Protein 8QAM (pdb70)

InterPro domains:
  IPR018085 Uracil-DNA glycosylase, active site [PS00130] (61-70)
  IPR036895 Uracil-DNA glycosylase-like domain superfamily [G3DSA:3.40.470.10] (1-218)
  IPR036895 Uracil-DNA glycosylase-like domain superfamily [SSF52141] (6-213)

Nearest PDB structures (foldseek):
  4od8-assembly1_B  TM=1.001E+00  e=7.199E-45  Vaccinia virus Copenhagen
  5jx0-assembly1_A  TM=9.952E-01  e=2.144E-44  Vaccinia virus WR
  8qam-assembly2_C  TM=9.910E-01  e=1.556E-44  Vaccinia virus Copenhagen
  4qca-assembly2_D  TM=9.948E-01  e=4.941E-44  Vaccinia virus Ankara
  5jkt-assembly2_A  TM=9.995E-01  e=1.306E-42  Vaccinia virus Copenhagen

B-factor: mean 25.32, std 14.69, range [9.99, 143.97]

Solvent-accessible surface area: 20608 Å² total; per-residue (Å²): 131,46,69,41,106,4,69,15,8,17,114,73,2,42,10,40,92,18,0,93,90,8,4,95,77,0,29,109,34,0,49,91,24,0,6,57,1,3,36,28,56,8,3,4,100,25,105,87,7,12,38,14,1,99,53,36,0,194,74,9,48,0,0,0,0,8,18,16,6,31,54,117,102,16,34,10,20,4,19,38,12,109,112,41,84,45,118,16,0,96,47,0,0,39,13,0,12,132,68,52,51,39,132,122,59,153,5,4,17,1,41,88,6,88,0,3,0,0,4,16,4,22,12,0,0,76,60,42,79,67,87,37,1,19,130,34,0,39,106,3,0,77,20,0,0,43,6,0,10,161,57,8,23,2,0,1,0,3,7,92,127,52,2,85,107,8,134,72,64,14,146,51,138,19,59,16,22,29,1,69,76,7,56,11,173,120,164,56,4,67,179,35,117,9,9,74,86,0,33,75,44,0,107,192,76,144,81,104,52,5,84,6,21,75,0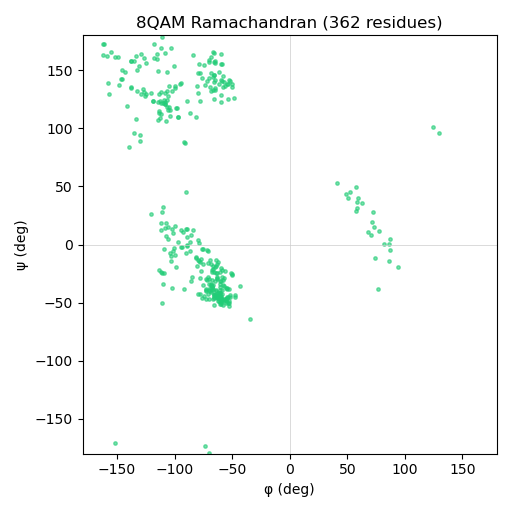,7,79,161,132,87,59,35,102,5,82,56,26,20,135,72,3,44,5,40,85,8,0,88,96,12,2,93,81,0,30,108,28,0,48,95,29,0,58,127,0,52,163,28,143,11,0,2,105,32,106,83,7,13,42,10,0,99,43,23,0,120,13,8,9,0,0,0,0,7,30,19,10,122,33,119,114,20,45,12,25,5,31,46,9,94,129,28,101,52,140,31,6,82,38,1,0,36,17,0,12,146,67,52,62,32,139,117,57,151,5,4,21,3,33,88,5,51,1,2,0,0,4,18,10,27,12,0,0,74,59,57,80,78,88,37,1,26,147,56,0,47,104,1,0,70,14,0,0,68,12,0,8,158,21,6,18,4,0,0,0,3,10,80,125,58,3,80,117,11,127,69,71,12,143,33,138,20,61,24,28,19,2,74,60,25,90,36,218,100,162,55,10,50,123,50,140,5,3,51,96,0,22,98,43,1,99,183,70,99,35,25,42,6,73,4,24,49,0,8,74,154

Foldseek 3Di:
DDWDAAPDPVGIADADPLCVVCVVVVRVLCNVQVVVVVVACKVVHRVLLRVLRHDDQQFAAEEEEEAEADLPDHRSQHPDDPQQDDLQQVLVVVLVCVVPVPPDFRGFGQVQWGRYGYYHLASIARRPDPCNCVVSCVVVSLSVVQSNLVRYQEYEYEDCVSCVPVVVSYDDPRHYHYAHGCPDPPRRSSVICRLVVQQVSCVVVVHHGIPRCSGTHD/DDWDAAPDPVGIADADPLCVVLVVVVRVLCNVQVVVVVVFCKVVHRNLLRVLRNDDQQFAAEEEEEAEADQPHHRNAPLDDPQAPDPLQVVVVVLLCVVPVDDDFRGFGQCQWGRYGYYHLASMAHRPDPPNCCVSCVVVSLSVVLSSQVRYQEYEYEDCVSCVPVCVSNVHPRHYHYFHGPVDPPCRRSVPSVLVVSQVVQVVVVHHRIPRVSGTHD

Radius of gyration: 26.71 Å; Cα contacts (8 Å, |Δi|>4): 889; chains: 2; bounding box: 68×67×38 Å

Organism: Vaccinia virus (strain Copenhagen) (NCBI:txid10249)

Structure (mmCIF, N/CA/C/O backbone):
data_8QAM
#
_entry.id   8QAM
#
_cell.length_a   161.668
_cell.length_b   161.668
_cell.length_c   39.281
_cell.angle_alpha   90.00
_cell.angle_beta   90.00
_cell.angle_gamma   90.00
#
_symmetry.space_group_name_H-M   'I 4'
#
loop_
_entity.id
_entity.type
_entity.pdbx_description
1 polymer 'Uracil-DNA glycosylase'
2 non-polymer GLYCEROL
3 non-polymer 'SULFATE ION'
4 water water
#
loop_
_atom_site.group_PDB
_atom_site.id
_atom_site.type_symbol
_atom_site.label_atom_id
_atom_site.label_alt_id
_atom_site.label_comp_id
_atom_site.label_asym_id
_atom_site.label_entity_id
_atom_site.label_seq_id
_atom_site.pdbx_PDB_ins_code
_atom_site.Cartn_x
_atom_site.Cartn_y
_atom_site.Cartn_z
_atom_site.occupancy
_atom_site.B_iso_or_equiv
_atom_site.auth_seq_id
_atom_site.auth_comp_id
_atom_site.auth_asym_id
_atom_site.auth_atom_id
_atom_site.pdbx_PDB_model_num
ATOM 1 N N . MET A 1 6 ? -40.629 33.178 -1.193 1.00 73.82 1 MET B N 1
ATOM 2 C CA . MET A 1 6 ? -40.372 31.701 -1.227 1.00 49.09 1 MET B CA 1
ATOM 3 C C . MET A 1 6 ? -39.007 31.394 -0.638 1.00 54.35 1 MET B C 1
ATOM 4 O O . MET A 1 6 ? -38.190 32.229 -0.463 1.00 56.66 1 MET B O 1
ATOM 9 N N . ASN A 1 7 ? -38.782 30.142 -0.399 1.00 32.80 2 ASN B N 1
ATOM 10 C CA . ASN A 1 7 ? -37.590 29.618 0.292 1.00 29.70 2 ASN B CA 1
ATOM 11 C C . ASN A 1 7 ? -37.394 28.225 -0.264 1.00 24.18 2 ASN B C 1
ATOM 12 O O . ASN A 1 7 ? -38.340 27.658 -0.710 1.00 24.40 2 ASN B O 1
ATOM 17 N N . SER A 1 8 ? -36.216 27.663 -0.114 1.00 20.40 3 SER B N 1
ATOM 18 C CA A SER A 1 8 ? -35.983 26.260 -0.507 0.50 20.92 3 SER B CA 1
ATOM 19 C CA B SER A 1 8 ? -36.078 26.229 -0.435 0.50 18.92 3 SER B CA 1
ATOM 20 C C . SER A 1 8 ? -35.157 25.528 0.553 1.00 20.73 3 SER B C 1
ATOM 21 O O . SER A 1 8 ? -34.279 26.144 1.168 1.00 21.93 3 SER B O 1
ATOM 26 N N . VAL A 1 9 ? -35.394 24.209 0.678 1.00 19.83 4 VAL B N 1
ATOM 27 C CA . VAL A 1 9 ? -34.543 23.347 1.525 1.00 18.88 4 VAL B CA 1
ATOM 28 C C . VAL A 1 9 ? -34.262 22.028 0.806 1.00 17.76 4 VAL B C 1
ATOM 29 O O . VAL A 1 9 ? -34.934 21.676 -0.158 1.00 18.39 4 VAL B O 1
ATOM 33 N N . THR A 1 10 ? -33.174 21.402 1.246 1.00 18.86 5 THR B N 1
ATOM 34 C CA . THR A 1 10 ? -32.650 20.184 0.610 1.00 18.85 5 THR B CA 1
ATOM 35 C C . THR A 1 10 ? -33.078 18.953 1.404 1.00 18.37 5 THR B C 1
ATOM 36 O O . THR A 1 10 ? -32.996 18.939 2.604 1.00 19.43 5 THR B O 1
ATOM 40 N N . VAL A 1 11 ? -33.505 17.929 0.689 1.00 17.45 6 VAL B N 1
ATOM 41 C CA . VAL A 1 11 ? -33.793 16.590 1.236 1.00 16.99 6 VAL B CA 1
ATOM 42 C C . VAL A 1 11 ? -32.789 15.630 0.605 1.00 17.15 6 VAL B C 1
ATOM 43 O O . VAL A 1 11 ? -32.311 15.900 -0.504 1.00 18.63 6 VAL B O 1
ATOM 47 N N . SER A 1 12 ? -32.670 14.434 1.218 1.00 17.35 7 SER B N 1
ATOM 48 C CA . SER A 1 12 ? -31.639 13.465 0.810 1.00 19.98 7 SER B CA 1
ATOM 49 C C . SER A 1 12 ? -32.139 12.542 -0.294 1.00 23.20 7 SER B C 1
ATOM 50 O O . SER A 1 12 ? -31.419 11.669 -0.696 1.00 35.13 7 SER B O 1
ATOM 53 N N . HIS A 1 13 ? -33.360 12.705 -0.715 1.00 18.38 8 HIS B N 1
ATOM 54 C CA . HIS A 1 13 ? -34.037 11.851 -1.713 1.00 18.01 8 HIS B CA 1
ATOM 55 C C . HIS A 1 13 ? -34.734 12.719 -2.745 1.00 18.27 8 HIS B C 1
ATOM 56 O O . HIS A 1 13 ? -35.029 13.869 -2.426 1.00 18.20 8 HIS B O 1
ATOM 63 N N . ALA A 1 14 ? -35.061 12.152 -3.874 1.00 18.57 9 ALA B N 1
ATOM 64 C CA . ALA A 1 14 ? -35.938 12.842 -4.836 1.00 17.55 9 ALA B CA 1
ATOM 65 C C . ALA A 1 14 ? -37.175 13.350 -4.109 1.00 17.11 9 ALA B C 1
ATOM 66 O O . ALA A 1 14 ? -37.730 12.578 -3.342 1.00 18.24 9 ALA B O 1
ATOM 68 N N . PRO A 1 15 ? -37.647 14.592 -4.334 1.00 16.65 10 PRO B N 1
ATOM 69 C CA . PRO A 1 15 ? -37.223 15.512 -5.393 1.00 17.34 10 PRO B CA 1
ATOM 70 C C . PRO A 1 15 ? -36.059 16.456 -5.083 1.00 18.10 10 PRO B C 1
ATOM 71 O O . PRO A 1 15 ? -35.841 17.429 -5.794 1.00 19.96 10 PRO B O 1
ATOM 75 N N . TYR A 1 16 ? -35.353 16.193 -3.991 1.00 17.08 11 TYR B N 1
ATOM 76 C CA . TYR A 1 16 ? -34.055 16.832 -3.601 1.00 18.87 11 TYR B CA 1
ATOM 77 C C . TYR A 1 16 ? -34.179 18.247 -3.026 1.00 18.53 11 TYR B C 1
ATOM 78 O O . TYR A 1 16 ? -33.473 18.578 -2.098 1.00 19.20 11 TYR B O 1
ATOM 87 N N . THR A 1 17 ? -35.087 19.001 -3.594 1.00 19.18 12 THR B N 1
ATOM 88 C CA . THR A 1 17 ? -35.330 20.390 -3.232 1.00 19.92 12 THR B CA 1
ATOM 89 C C . THR A 1 17 ? -36.836 20.533 -2.937 1.00 22.13 12 THR B C 1
ATOM 90 O O . THR A 1 17 ? -37.615 20.130 -3.795 1.00 24.41 12 THR B O 1
ATOM 94 N N . ILE A 1 18 ? -37.190 21.195 -1.832 1.00 18.97 13 ILE B N 1
ATOM 95 C CA . ILE A 1 18 ? -38.599 21.584 -1.548 1.00 17.30 13 ILE B CA 1
ATOM 96 C C . ILE A 1 18 ? -38.628 23.114 -1.455 1.00 19.50 13 ILE B C 1
ATOM 97 O O . ILE A 1 18 ? -37.987 23.680 -0.557 1.00 18.76 13 ILE B O 1
ATOM 102 N N . THR A 1 19 ? -39.447 23.721 -2.267 1.00 20.06 14 THR B N 1
ATOM 103 C CA . THR A 1 19 ? -39.661 25.188 -2.283 1.00 20.21 14 THR B CA 1
ATOM 104 C C . THR A 1 19 ? -40.985 25.484 -1.564 1.00 20.24 14 THR B C 1
ATOM 105 O O . THR A 1 19 ? -41.967 24.762 -1.747 1.00 21.58 14 THR B O 1
ATOM 109 N N . TYR A 1 20 ? -40.987 26.434 -0.654 1.00 19.19 15 TYR B N 1
ATOM 110 C CA . TYR A 1 20 ? -42.162 26.685 0.186 1.00 18.44 15 TYR B CA 1
ATOM 111 C C . TYR A 1 20 ? -42.337 28.158 0.434 1.00 19.06 15 TYR B C 1
ATOM 112 O O . TYR A 1 20 ? -41.412 28.942 0.557 1.00 20.47 15 TYR B O 1
ATOM 121 N N . HIS A 1 21 ? -43.599 28.530 0.579 1.00 18.26 16 HIS B N 1
ATOM 122 C CA . HIS A 1 21 ? -44.016 29.885 1.028 1.00 18.12 16 HIS B CA 1
ATOM 123 C C . HIS A 1 21 ? -43.652 30.060 2.519 1.00 17.99 16 HIS B C 1
ATOM 124 O O . HIS A 1 21 ? -43.769 29.088 3.307 1.00 20.15 16 HIS B O 1
ATOM 131 N N . ASP A 1 22 ? -43.237 31.266 2.873 1.00 21.39 17 ASP B N 1
ATOM 132 C CA . ASP A 1 22 ? -42.897 31.592 4.284 1.00 22.72 17 ASP B CA 1
ATOM 133 C C . ASP A 1 22 ? -43.898 31.044 5.299 1.00 19.95 17 ASP B C 1
ATOM 134 O O . ASP A 1 22 ? -43.510 30.715 6.421 1.00 20.43 17 ASP B O 1
ATOM 139 N N . ASP A 1 23 ? -45.200 31.013 4.979 1.00 19.74 18 ASP B N 1
ATOM 140 C CA . ASP A 1 23 ? -46.204 30.583 5.970 1.00 18.88 18 ASP B CA 1
ATOM 141 C C . ASP A 1 23 ? -46.028 29.119 6.405 1.00 21.46 18 ASP B C 1
ATOM 142 O O . ASP A 1 23 ? -46.572 28.766 7.462 1.00 20.88 18 ASP B O 1
ATOM 147 N N . TRP A 1 24 ? -45.270 28.352 5.620 1.00 18.86 19 TRP B N 1
ATOM 148 C CA . TRP A 1 24 ? -45.009 26.952 5.997 1.00 18.28 19 TRP B CA 1
ATOM 149 C C . TRP A 1 24 ? -43.706 26.799 6.797 1.00 19.39 19 TRP B C 1
ATOM 150 O O . TRP A 1 24 ? -43.444 25.677 7.259 1.00 20.02 19 TRP B O 1
ATOM 161 N N . GLU A 1 25 ? -42.959 27.859 7.020 1.00 19.58 20 GLU B N 1
ATOM 162 C CA A GLU A 1 25 ? -41.634 27.713 7.667 0.50 19.31 20 GLU B CA 1
ATOM 163 C CA B GLU A 1 25 ? -41.635 27.699 7.649 0.50 19.09 20 GLU B CA 1
ATOM 164 C C . GLU A 1 25 ? -41.732 26.862 8.933 1.00 20.98 20 GLU B C 1
ATOM 165 O O . GLU A 1 25 ? -40.826 26.074 9.204 1.00 21.65 20 GLU B O 1
ATOM 176 N N . PRO A 1 26 ? -42.713 27.083 9.840 1.00 21.04 21 PRO B N 1
ATOM 177 C CA . PRO A 1 26 ? -42.695 26.371 11.137 1.00 22.24 21 PRO B CA 1
ATOM 178 C C . PRO A 1 26 ? -42.660 24.833 11.089 1.00 20.82 21 PRO B C 1
ATOM 179 O O . PRO A 1 26 ? -42.234 24.199 12.070 1.00 24.44 21 PRO B O 1
ATOM 183 N N . VAL A 1 27 ? -43.118 24.253 9.975 1.00 19.01 22 VAL B N 1
ATOM 184 C CA . VAL A 1 27 ? -43.153 22.768 9.844 1.00 18.21 22 VAL B CA 1
ATOM 185 C C . VAL A 1 27 ? -41.973 22.252 9.043 1.00 17.09 22 VAL B C 1
ATOM 186 O O . VAL A 1 27 ? -41.853 21.008 8.946 1.00 18.78 22 VAL B O 1
ATOM 190 N N . MET A 1 28 ? -41.175 23.095 8.406 1.00 17.19 23 MET B N 1
ATOM 191 C CA . MET A 1 28 ? -40.209 22.605 7.398 1.00 16.89 23 MET B CA 1
ATOM 192 C C . MET A 1 28 ? -39.088 21.757 8.001 1.00 17.04 23 MET B C 1
ATOM 193 O O . MET A 1 28 ? -38.644 20.772 7.356 1.00 17.61 23 MET B O 1
ATOM 198 N N . SER A 1 29 ? -38.606 22.087 9.215 1.00 17.69 24 SER B N 1
ATOM 199 C CA . SER A 1 29 ? -37.536 21.273 9.826 1.00 17.31 24 SER B CA 1
ATOM 200 C C . SER A 1 29 ? -38.043 19.839 10.027 1.00 17.64 24 SER B C 1
ATOM 201 O O . SER A 1 29 ? -37.327 18.893 9.726 1.00 18.05 24 SER B O 1
ATOM 204 N N . GLN A 1 30 ? -39.231 19.704 10.601 1.00 17.67 25 GLN B N 1
ATOM 205 C CA A GLN A 1 30 ? -39.859 18.386 10.868 0.50 18.76 25 GLN B CA 1
ATOM 206 C CA B GLN A 1 30 ? -39.790 18.360 10.862 0.50 18.24 25 GLN B CA 1
ATOM 207 C C . GLN A 1 30 ? -40.116 17.698 9.515 1.00 16.83 25 GLN B C 1
ATOM 208 O O . GLN A 1 30 ? -39.903 16.470 9.362 1.00 17.66 25 GLN B O 1
ATOM 219 N N . LEU A 1 31 ? -40.601 18.426 8.523 1.00 15.99 26 LEU B N 1
ATOM 220 C CA . LEU A 1 31 ? -40.914 17.836 7.217 1.00 15.79 26 LEU B CA 1
ATOM 221 C C . LEU A 1 31 ? -39.657 17.204 6.600 1.00 16.62 26 LEU B C 1
ATOM 222 O O . LEU A 1 31 ? -39.711 16.070 6.096 1.00 17.25 26 LEU B O 1
ATOM 227 N N . VAL A 1 32 ? -38.566 17.924 6.608 1.00 16.98 27 VAL B N 1
ATOM 228 C CA . VAL A 1 32 ? -37.301 17.417 6.034 1.00 16.21 27 VAL B CA 1
ATOM 229 C C . VAL A 1 32 ? -36.894 16.140 6.777 1.00 16.20 27 VAL B C 1
ATOM 230 O O . VAL A 1 32 ? -36.549 15.147 6.136 1.00 16.56 27 VAL B O 1
ATOM 234 N N . GLU A 1 33 ? -36.923 16.163 8.114 1.00 16.80 28 GLU B N 1
ATOM 235 C CA . GLU A 1 33 ? -36.557 14.993 8.928 1.00 17.13 28 GLU B CA 1
ATOM 236 C C . GLU A 1 33 ? -37.436 13.787 8.577 1.00 16.51 28 GLU B C 1
ATOM 237 O O . GLU A 1 33 ? -36.976 12.676 8.315 1.00 18.47 28 GLU B O 1
ATOM 243 N N . PHE A 1 34 ? -38.757 14.035 8.542 1.00 16.98 29 PHE B N 1
ATOM 244 C CA . PHE A 1 34 ? -39.722 12.929 8.345 1.00 15.94 29 PHE B CA 1
ATOM 245 C C . PHE A 1 34 ? -39.632 12.400 6.909 1.00 14.03 29 PHE B C 1
ATOM 246 O O . PHE A 1 34 ? -39.779 11.181 6.667 1.00 16.10 29 PHE B O 1
ATOM 254 N N . TYR A 1 35 ? -39.462 13.261 5.943 1.00 14.53 30 TYR B N 1
ATOM 255 C CA . TYR A 1 35 ? -39.363 12.825 4.532 1.00 14.76 30 TYR B CA 1
ATOM 256 C C . TYR A 1 35 ? -38.061 12.054 4.320 1.00 15.89 30 TYR B C 1
ATOM 257 O O . TYR A 1 35 ? -38.074 11.001 3.691 1.00 16.30 30 TYR B O 1
ATOM 266 N N . ASN A 1 36 ? -36.965 12.516 4.918 1.00 15.41 31 ASN B N 1
ATOM 267 C CA . ASN A 1 36 ? -35.701 11.790 4.807 1.00 17.15 31 ASN B CA 1
ATOM 268 C C . ASN A 1 36 ? -35.858 10.386 5.393 1.00 16.81 31 ASN B C 1
ATOM 269 O O . ASN A 1 36 ? -35.242 9.461 4.888 1.00 18.75 31 ASN B O 1
ATOM 274 N N . GLU A 1 37 ? -36.614 10.213 6.445 1.00 16.35 32 GLU B N 1
ATOM 275 C CA A GLU A 1 37 ? -36.803 8.870 7.079 0.25 17.63 32 GLU B CA 1
ATOM 276 C CA B GLU A 1 37 ? -36.819 8.876 7.088 0.25 17.38 32 GLU B CA 1
ATOM 277 C CA C GLU A 1 37 ? -36.807 8.878 7.070 0.50 18.69 32 GLU B CA 1
ATOM 278 C C . GLU A 1 37 ? -37.624 7.910 6.193 1.00 16.51 32 GLU B C 1
ATOM 279 O O . GLU A 1 37 ? -37.324 6.698 6.145 1.00 18.70 32 GLU B O 1
ATOM 295 N N . VAL A 1 38 ? -38.639 8.399 5.495 1.00 16.19 33 VAL B N 1
ATOM 296 C CA A VAL A 1 38 ? -39.619 7.471 4.855 0.50 16.54 33 VAL B CA 1
ATOM 297 C CA B VAL A 1 38 ? -39.624 7.500 4.857 0.50 15.23 33 VAL B CA 1
ATOM 298 C C . VAL A 1 38 ? -39.558 7.467 3.321 1.00 14.95 33 VAL B C 1
ATOM 299 O O . VAL A 1 38 ? -40.178 6.575 2.699 1.00 15.98 33 VAL B O 1
ATOM 306 N N . ALA A 1 39 ? -38.856 8.399 2.700 1.00 15.59 34 ALA B N 1
ATOM 307 C CA . ALA A 1 39 ? -39.003 8.556 1.248 1.00 17.11 34 ALA B CA 1
ATOM 308 C C . ALA A 1 39 ? -38.628 7.301 0.484 1.00 15.71 34 ALA B C 1
ATOM 309 O O . ALA A 1 39 ? -39.161 7.088 -0.594 1.00 16.06 34 ALA B O 1
ATOM 311 N N . SER A 1 40 ? -37.687 6.502 0.979 1.00 14.96 35 SER B N 1
ATOM 312 C CA . SER A 1 40 ? -37.352 5.277 0.209 1.00 14.01 35 SER B CA 1
ATOM 313 C C . SER A 1 40 ? -38.568 4.359 -0.018 1.00 13.90 35 SER B C 1
ATOM 314 O O . SER A 1 40 ? -38.615 3.688 -1.043 1.00 14.80 35 SER B O 1
ATOM 317 N N . TRP A 1 41 ? -39.516 4.345 0.881 1.00 14.29 36 TRP B N 1
ATOM 318 C CA . TRP A 1 41 ? -40.740 3.534 0.660 1.00 14.95 36 TRP B CA 1
ATOM 319 C C . TRP A 1 41 ? -41.622 4.176 -0.403 1.00 15.09 36 TRP B C 1
ATOM 320 O O . TRP A 1 41 ? -42.234 3.455 -1.190 1.00 17.68 36 TRP B O 1
ATOM 331 N N . LEU A 1 42 ? -41.705 5.499 -0.392 1.00 15.43 37 LEU B N 1
ATOM 332 C CA . LEU A 1 42 ? -42.515 6.162 -1.424 1.00 15.71 37 LEU B CA 1
ATOM 333 C C . LEU A 1 42 ? -41.904 5.918 -2.824 1.00 18.38 37 LEU B C 1
ATOM 334 O O . LEU A 1 42 ? -42.633 5.705 -3.811 1.00 23.74 37 LEU B O 1
ATOM 339 N N . LEU A 1 43 ? -40.572 5.959 -2.889 1.00 15.68 38 LEU B N 1
ATOM 340 C CA . LEU A 1 43 ? -39.847 6.002 -4.185 1.00 17.56 38 LEU B CA 1
ATOM 341 C C . LEU A 1 43 ? -39.557 4.605 -4.708 1.00 16.54 38 LEU B C 1
ATOM 342 O O . LEU A 1 43 ? -38.946 4.453 -5.747 1.00 18.90 38 LEU B O 1
ATOM 347 N N A ARG A 1 44 ? -40.016 3.568 -4.006 0.50 16.05 39 ARG B N 1
ATOM 348 N N B ARG A 1 44 ? -40.025 3.563 -4.021 0.50 16.32 39 ARG B N 1
ATOM 349 C CA A ARG A 1 44 ? -40.001 2.205 -4.577 0.50 15.59 39 ARG B CA 1
ATOM 350 C CA B ARG A 1 44 ? -39.958 2.203 -4.598 0.50 17.07 39 ARG B CA 1
ATOM 351 C C A ARG A 1 44 ? -40.871 2.146 -5.833 0.50 16.68 39 ARG B C 1
ATOM 352 C C B ARG A 1 44 ? -40.880 2.127 -5.825 0.50 16.99 39 ARG B C 1
ATOM 353 O O A ARG A 1 44 ? -40.555 1.403 -6.764 0.50 20.37 39 ARG B O 1
ATOM 354 O O B ARG A 1 44 ? -40.583 1.389 -6.765 0.50 20.31 39 ARG B O 1
ATOM 369 N N . ASP A 1 45 ? -41.983 2.868 -5.821 1.00 18.72 40 ASP B N 1
ATOM 370 C CA . ASP A 1 45 ? -43.082 2.819 -6.796 1.00 22.86 40 ASP B CA 1
ATOM 371 C C . ASP A 1 45 ? -43.013 4.011 -7.724 1.00 18.65 40 ASP B C 1
ATOM 372 O O . ASP A 1 45 ? -42.588 5.084 -7.308 1.00 19.68 40 ASP B O 1
ATOM 377 N N . GLU A 1 46 ? -43.535 3.839 -8.938 1.00 17.49 41 GLU B N 1
ATOM 378 C CA . GLU A 1 46 ? -44.071 4.966 -9.733 1.00 18.93 41 GLU B CA 1
ATOM 379 C C . GLU A 1 46 ? -45.275 5.518 -8.994 1.00 16.55 41 GLU B C 1
ATOM 380 O O . GLU A 1 46 ? -46.090 4.748 -8.520 1.00 18.54 41 GLU B O 1
ATOM 386 N N . THR A 1 47 ? -45.327 6.844 -8.909 1.00 18.03 42 THR B N 1
ATOM 387 C CA . THR A 1 47 ? -46.352 7.537 -8.131 1.00 16.66 42 THR B CA 1
ATOM 388 C C . THR A 1 47 ? -47.264 8.458 -8.964 1.00 17.30 42 THR B C 1
ATOM 389 O O . THR A 1 47 ? -46.868 8.926 -10.013 1.00 17.90 42 THR B O 1
ATOM 393 N N . SER A 1 48 ? -48.391 8.748 -8.363 1.00 16.55 43 SER B N 1
ATOM 394 C CA . SER A 1 48 ? -49.241 9.875 -8.695 1.00 15.82 43 SER B CA 1
ATOM 395 C C . SER A 1 48 ? -49.210 10.789 -7.480 1.00 15.41 43 SER B C 1
ATOM 396 O O . SER A 1 48 ? -49.552 10.341 -6.386 1.00 15.36 43 SER B O 1
ATOM 399 N N . PRO A 1 49 ? -48.808 12.074 -7.600 1.00 15.03 44 PRO B N 1
ATOM 400 C CA . PRO A 1 49 ? -48.132 12.637 -8.776 1.00 15.44 44 PRO B CA 1
ATOM 401 C C . PRO A 1 49 ? -46.686 12.132 -8.835 1.00 15.88 44 PRO B C 1
ATOM 402 O O . PRO A 1 49 ? -46.284 11.371 -7.978 1.00 15.39 44 PRO B O 1
ATOM 406 N N . ILE A 1 50 ? -45.939 12.688 -9.784 1.00 16.50 45 ILE B N 1
ATOM 407 C CA . ILE A 1 50 ? -44.484 12.400 -9.807 1.00 16.94 45 ILE B CA 1
ATOM 408 C C . ILE A 1 50 ? -43.816 13.079 -8.613 1.00 16.08 45 ILE B C 1
ATOM 409 O O . ILE A 1 50 ? -44.325 14.044 -8.069 1.00 16.20 45 ILE B O 1
ATOM 414 N N . PRO A 1 51 ? -42.615 12.604 -8.197 1.00 16.46 46 PRO B N 1
ATOM 415 C CA . PRO A 1 51 ? -41.944 13.183 -7.030 1.00 15.98 46 PRO B CA 1
ATOM 416 C C . PRO A 1 51 ? -41.739 14.705 -7.104 1.00 17.32 46 PRO B C 1
ATOM 417 O O . PRO A 1 51 ? -41.862 15.340 -6.089 1.00 17.02 46 PRO B O 1
ATOM 421 N N . ASP A 1 52 ? -41.413 15.216 -8.297 1.00 17.02 47 ASP B N 1
ATOM 422 C CA . ASP A 1 52 ? -41.141 16.663 -8.477 1.00 19.47 47 ASP B CA 1
ATOM 423 C C . ASP A 1 52 ? -42.408 17.471 -8.192 1.00 18.17 47 ASP B C 1
ATOM 424 O O . ASP A 1 52 ? -42.271 18.708 -8.055 1.00 21.40 47 ASP B O 1
ATOM 429 N N . LYS A 1 53 ? -43.598 16.833 -8.109 1.00 16.50 48 LYS B N 1
ATOM 430 C CA . LYS A 1 53 ? -44.871 17.526 -7.849 1.00 16.28 48 LYS B CA 1
ATOM 431 C C . LYS A 1 53 ? -45.418 17.210 -6.439 1.00 14.81 48 LYS B C 1
ATOM 432 O O . LYS A 1 53 ? -46.414 17.861 -6.090 1.00 16.14 48 LYS B O 1
ATOM 438 N N . PHE A 1 54 ? -44.819 16.360 -5.650 1.00 14.95 49 PHE B N 1
ATOM 439 C CA . PHE A 1 54 ? -45.405 16.016 -4.337 1.00 14.02 49 PHE B CA 1
ATOM 440 C C . PHE A 1 54 ? -45.713 17.276 -3.535 1.00 14.47 49 PHE B C 1
ATOM 441 O O . PHE A 1 54 ? -46.772 17.352 -2.914 1.00 14.55 49 PHE B O 1
ATOM 449 N N . PHE A 1 55 ? -44.808 18.244 -3.523 1.00 14.61 50 PHE B N 1
ATOM 450 C CA . PHE A 1 55 ? -44.847 19.342 -2.555 1.00 15.80 50 PHE B CA 1
ATOM 451 C C . PHE A 1 55 ? -45.255 20.678 -3.208 1.00 15.24 50 PHE B C 1
ATOM 452 O O . PHE A 1 55 ? -45.116 21.716 -2.530 1.00 16.48 50 PHE B O 1
ATOM 460 N N . ILE A 1 56 ? -45.805 20.705 -4.433 1.00 16.14 51 ILE B N 1
ATOM 461 C CA A ILE A 1 56 ? -46.025 22.042 -5.076 0.50 16.18 51 ILE B CA 1
ATOM 462 C CA B ILE A 1 56 ? -46.142 21.968 -5.157 0.50 18.79 51 ILE B CA 1
ATOM 463 C C . ILE A 1 56 ? -47.072 22.860 -4.305 1.00 16.66 51 ILE B C 1
ATOM 464 O O . ILE A 1 56 ? -46.943 24.084 -4.352 1.00 17.90 51 ILE B O 1
ATOM 473 N N . GLN A 1 57 ? -47.971 22.290 -3.527 1.00 15.75 52 GLN B N 1
ATOM 474 C CA . GLN A 1 57 ? -48.969 23.078 -2.787 1.00 15.79 52 GLN B CA 1
ATOM 475 C C . GLN A 1 57 ? -48.334 23.859 -1.633 1.00 15.55 52 GLN B C 1
ATOM 476 O O . GLN A 1 57 ? -48.982 24.809 -1.111 1.00 17.84 52 GLN B O 1
ATOM 482 N N . LEU A 1 58 ? -47.106 23.527 -1.223 1.00 15.13 53 LEU B N 1
ATOM 483 C CA . LEU A 1 58 ? -46.418 24.273 -0.174 1.00 15.13 53 LEU B CA 1
ATOM 484 C C . LEU A 1 58 ? -45.983 25.669 -0.693 1.00 15.34 53 LEU B C 1
ATOM 485 O O . LEU A 1 58 ? -45.567 26.505 0.138 1.00 17.72 53 LEU B O 1
ATOM 490 N N . LYS A 1 59 ? -46.154 25.976 -1.988 1.00 17.04 54 LYS B N 1
ATOM 491 C CA . LYS A 1 59 ? -45.866 27.329 -2.509 1.00 17.98 54 LYS B CA 1
ATOM 492 C C . LYS A 1 59 ? -47.080 28.231 -2.215 1.00 19.69 54 LYS B C 1
ATOM 493 O O . LYS A 1 59 ? -46.927 29.464 -2.387 1.00 21.29 54 LYS B O 1
ATOM 499 N N . GLN A 1 60 ? -48.222 27.707 -1.791 1.00 18.10 55 GLN B N 1
ATOM 500 C CA A GLN A 1 60 ? -49.478 28.469 -1.518 0.50 19.57 55 GLN B CA 1
ATOM 501 C CA B GLN A 1 60 ? -49.372 28.588 -1.573 0.50 17.23 55 GLN B CA 1
ATOM 502 C C . GLN A 1 60 ? -49.366 29.170 -0.157 1.00 18.46 55 GLN B C 1
ATOM 503 O O . GLN A 1 60 ? -48.994 28.538 0.831 1.00 18.65 55 GLN B O 1
ATOM 514 N N . PRO A 1 61 ? -49.755 30.462 -0.028 1.00 18.66 56 PRO B N 1
ATOM 515 C CA . PRO A 1 61 ? -49.880 31.047 1.291 1.00 17.60 56 PRO B CA 1
ATOM 516 C C . PRO A 1 61 ? -50.993 30.398 2.131 1.00 16.81 56 PRO B C 1
ATOM 517 O O . PRO A 1 61 ? -51.934 29.823 1.562 1.00 17.09 56 PRO B O 1
ATOM 521 N N . LEU A 1 62 ? -50.886 30.536 3.441 1.00 17.86 57 LEU B N 1
ATOM 522 C CA . LEU A 1 62 ? -51.882 30.027 4.395 1.00 16.89 57 LEU B CA 1
ATOM 523 C C . LEU A 1 62 ? -52.612 31.159 5.096 1.00 17.81 57 LEU B C 1
ATOM 524 O O . LEU A 1 62 ? -53.738 30.958 5.561 1.00 17.27 57 LEU B O 1
ATOM 529 N N A ARG A 1 63 ? -51.987 32.323 5.242 0.50 18.15 58 ARG B N 1
ATOM 530 N N B ARG A 1 63 ? -51.990 32.323 5.243 0.50 18.33 58 ARG B N 1
ATOM 531 C CA A ARG A 1 63 ? -52.576 33.391 6.082 0.50 19.92 58 ARG B CA 1
ATOM 532 C CA B ARG A 1 63 ? -52.577 33.365 6.111 0.50 20.09 58 ARG B CA 1
ATOM 533 C C A ARG A 1 63 ? -53.859 33.984 5.502 0.50 18.88 58 ARG B C 1
ATOM 534 C C B ARG A 1 63 ? -53.827 34.013 5.498 0.50 18.80 58 ARG B C 1
ATOM 535 O O A ARG A 1 63 ? -54.612 34.643 6.233 0.50 23.41 58 ARG B O 1
ATOM 536 O O B ARG A 1 63 ? -54.563 34.699 6.219 0.50 23.53 58 ARG B O 1
ATOM 551 N N . ASN A 1 64 ? -54.115 33.773 4.225 1.00 16.93 59 ASN B N 1
ATOM 552 C CA . ASN A 1 64 ? -55.336 34.256 3.547 1.00 16.59 59 ASN B CA 1
ATOM 553 C C . ASN A 1 64 ? -56.294 33.090 3.323 1.00 16.88 59 ASN B C 1
ATOM 554 O O . ASN A 1 64 ? -57.249 33.277 2.585 1.00 17.33 59 ASN B O 1
ATOM 559 N N . LYS A 1 65 ? -56.123 31.990 4.030 1.00 16.11 60 LYS B N 1
ATOM 560 C CA . LYS A 1 65 ? -57.002 30.826 3.835 1.00 14.73 60 LYS B CA 1
ATOM 561 C C . LYS A 1 65 ? -57.990 30.641 5.001 1.00 14.48 60 LYS B C 1
ATOM 562 O O . LYS A 1 65 ? -57.612 30.649 6.178 1.00 16.63 60 LYS B O 1
ATOM 568 N N . ARG A 1 66 ? -59.252 30.438 4.635 1.00 13.67 61 ARG B N 1
ATOM 569 C CA . ARG A 1 66 ? -60.349 30.283 5.583 1.00 14.67 61 ARG B CA 1
ATOM 570 C C . ARG A 1 66 ? -60.930 28.887 5.534 1.00 13.45 61 ARG B C 1
ATOM 571 O O . ARG A 1 66 ? -61.578 28.486 6.551 1.00 14.41 61 ARG B O 1
ATOM 579 N N . VAL A 1 67 ? -60.772 28.140 4.467 1.00 12.79 62 VAL B N 1
ATOM 580 C CA . VAL A 1 67 ? -61.357 26.792 4.280 1.00 13.07 62 VAL B CA 1
ATOM 581 C C . VAL A 1 67 ? -60.319 25.875 3.648 1.00 12.32 62 VAL B C 1
ATOM 582 O O . VAL A 1 67 ? -59.661 26.272 2.703 1.00 13.42 62 VAL B O 1
ATOM 586 N N . CYS A 1 68 ? -60.252 24.671 4.210 1.00 12.49 63 CYS B N 1
ATOM 587 C CA . CYS A 1 68 ? -59.483 23.590 3.595 1.00 12.21 63 CYS B CA 1
ATOM 588 C C . CYS A 1 68 ? -60.470 22.561 3.043 1.00 12.62 63 CYS B C 1
ATOM 589 O O . CYS A 1 68 ? -61.373 22.112 3.803 1.00 13.60 63 CYS B O 1
ATOM 592 N N . VAL A 1 69 ? -60.377 22.243 1.765 1.00 11.90 64 VAL B N 1
ATOM 593 C CA . VAL A 1 69 ? -61.191 21.178 1.128 1.00 12.38 64 VAL B CA 1
ATOM 594 C C . VAL A 1 69 ? -60.233 20.015 0.904 1.00 12.20 64 VAL B C 1
ATOM 595 O O . VAL A 1 69 ? -59.300 20.139 0.113 1.00 12.77 64 VAL B O 1
ATOM 599 N N . CYS A 1 70 ? -60.496 18.899 1.589 1.00 12.39 65 CYS B N 1
ATOM 600 C CA . CYS A 1 70 ? -59.485 17.852 1.743 1.00 12.80 65 CYS B CA 1
ATOM 601 C C . CYS A 1 70 ? -60.047 16.506 1.258 1.00 13.58 65 CYS B C 1
ATOM 602 O O . CYS A 1 70 ? -61.114 16.077 1.705 1.00 14.98 65 CYS B O 1
ATOM 605 N N . GLY A 1 71 ? -59.282 15.871 0.363 1.00 13.17 66 GLY B N 1
ATOM 606 C CA . GLY A 1 71 ? -59.529 14.484 -0.018 1.00 14.83 66 GLY B CA 1
ATOM 607 C C . GLY A 1 71 ? -58.398 13.587 0.498 1.00 13.56 66 GLY B C 1
ATOM 608 O O . GLY A 1 71 ? -57.393 14.112 0.945 1.00 14.57 66 GLY B O 1
ATOM 609 N N . ILE A 1 72 ? -58.584 12.298 0.434 1.00 14.17 67 ILE B N 1
ATOM 610 C CA . ILE A 1 72 ? -57.637 11.419 1.159 1.00 13.67 67 ILE B CA 1
ATOM 611 C C . ILE A 1 72 ? -56.276 11.361 0.463 1.00 14.51 67 ILE B C 1
ATOM 612 O O . ILE A 1 72 ? -55.24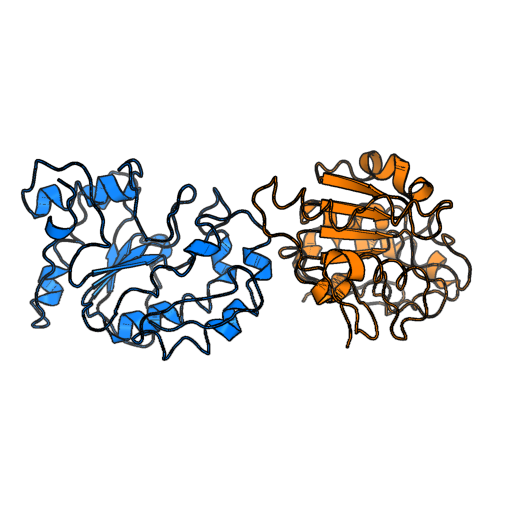0 11.280 1.128 1.00 14.26 67 ILE B O 1
ATOM 617 N N . ASP A 1 73 ? -56.219 11.321 -0.889 1.00 15.15 68 ASP B N 1
ATOM 618 C CA . ASP A 1 73 ? -54.922 11.159 -1.617 1.00 16.16 68 ASP B CA 1
ATOM 619 C C . ASP A 1 73 ? -55.105 11.610 -3.040 1.00 14.45 68 ASP B C 1
ATOM 620 O O . ASP A 1 73 ? -56.228 11.995 -3.437 1.00 15.44 68 ASP B O 1
ATOM 625 N N . PRO A 1 74 ? -54.033 11.684 -3.814 1.00 14.91 69 PRO B N 1
ATOM 626 C CA . PRO A 1 74 ? -54.157 12.182 -5.187 1.00 14.30 69 PRO B CA 1
ATOM 627 C C . PRO A 1 74 ? -54.991 11.275 -6.071 1.00 15.07 69 PRO B C 1
ATOM 628 O O . PRO A 1 74 ? -55.268 10.094 -5.710 1.00 17.43 69 PRO B O 1
ATOM 632 N N . TYR A 1 75 ? -55.412 11.770 -7.218 1.00 14.84 70 TYR B N 1
ATOM 633 C CA . TYR A 1 75 ? -56.000 10.854 -8.207 1.00 15.29 70 TYR B CA 1
ATOM 634 C C . TYR A 1 75 ? -55.025 9.702 -8.418 1.00 16.14 70 TYR B C 1
ATOM 635 O O . TYR A 1 75 ? -53.807 9.861 -8.468 1.00 16.44 70 TYR B O 1
ATOM 644 N N . PRO A 1 76 ? -55.527 8.463 -8.565 1.00 17.13 71 PRO B N 1
ATOM 645 C CA . PRO A 1 76 ? -54.630 7.314 -8.690 1.00 19.12 71 PRO B CA 1
ATOM 646 C C . PRO A 1 76 ? -53.788 7.340 -9.966 1.00 17.68 71 PRO B C 1
ATOM 647 O O . PRO A 1 76 ? -52.722 6.724 -10.002 1.00 20.30 71 PRO B O 1
ATOM 651 N N . LYS A 1 77 ? -54.272 8.060 -10.994 1.00 17.49 72 LYS B N 1
ATOM 652 C CA . LYS A 1 77 ? -53.462 8.376 -12.186 1.00 19.00 72 LYS B CA 1
ATOM 653 C C . LYS A 1 77 ? -53.613 9.875 -12.498 1.00 17.74 72 LYS B C 1
ATOM 654 O O . LYS A 1 77 ? -54.670 10.428 -12.211 1.00 17.81 72 LYS B O 1
ATOM 660 N N . ASP A 1 78 ? -52.592 10.477 -13.070 1.00 17.15 73 ASP B N 1
ATOM 661 C CA . ASP A 1 78 ? -52.647 11.855 -13.657 1.00 18.61 73 ASP B CA 1
ATOM 662 C C . ASP A 1 78 ? -52.734 12.896 -12.527 1.00 17.61 73 ASP B C 1
ATOM 663 O O . ASP A 1 78 ? -53.052 14.053 -12.858 1.00 17.98 73 ASP B O 1
ATOM 668 N N . GLY A 1 79 ? -52.365 12.579 -11.293 1.00 16.02 74 GLY B N 1
ATOM 669 C CA . GLY A 1 79 ? -52.262 13.659 -10.317 1.00 16.08 74 GLY B CA 1
ATOM 670 C C . GLY A 1 79 ? -51.254 14.697 -10.747 1.00 16.28 74 GLY B C 1
ATOM 671 O O . GLY A 1 79 ? -50.184 14.317 -11.242 1.00 16.83 74 GLY B O 1
ATOM 672 N N . THR A 1 80 ? -51.541 15.969 -10.507 1.00 15.80 75 THR B N 1
ATOM 673 C CA . THR A 1 80 ? -50.667 17.053 -10.964 1.00 15.71 75 THR B CA 1
ATOM 674 C C . THR A 1 80 ? -49.832 17.638 -9.830 1.00 15.07 75 THR B C 1
ATOM 675 O O . THR A 1 80 ? -49.016 18.527 -10.093 1.00 18.04 75 THR B O 1
ATOM 679 N N . GLY A 1 81 ? -50.106 17.218 -8.599 1.00 14.37 76 GLY B N 1
ATOM 680 C CA . GLY A 1 81 ? -49.601 17.891 -7.414 1.00 15.26 76 GLY B CA 1
ATOM 681 C C . GLY A 1 81 ? -50.586 18.900 -6.856 1.00 14.24 76 GLY B C 1
ATOM 682 O O . GLY A 1 81 ? -50.395 19.332 -5.689 1.00 17.18 76 GLY B O 1
ATOM 683 N N . VAL A 1 82 ? -51.558 19.354 -7.620 1.00 14.01 77 VAL B N 1
ATOM 684 C CA . VAL A 1 82 ? -52.626 20.237 -7.125 1.00 13.77 77 VAL B CA 1
ATOM 685 C C . VAL A 1 82 ? -53.818 19.365 -6.822 1.00 12.87 77 VAL B C 1
ATOM 686 O O . VAL A 1 82 ? -54.387 18.769 -7.731 1.00 14.12 77 VAL B O 1
ATOM 690 N N . PRO A 1 83 ? -54.252 19.314 -5.559 1.00 13.89 78 PRO B N 1
ATOM 691 C CA . PRO A 1 83 ? -55.378 18.461 -5.199 1.00 13.39 78 PRO B CA 1
ATOM 692 C C . PRO A 1 83 ? -56.613 18.832 -6.059 1.00 13.03 78 PRO B C 1
ATOM 693 O O . PRO A 1 83 ? -56.949 19.990 -6.281 1.00 14.29 78 PRO B O 1
ATOM 697 N N . PHE A 1 84 ? -57.258 17.742 -6.530 1.00 13.35 79 PHE B N 1
ATOM 698 C CA . PHE A 1 84 ? -58.500 17.768 -7.321 1.00 14.51 79 PHE B CA 1
ATOM 699 C C . PHE A 1 84 ? -58.289 18.230 -8.764 1.00 13.73 79 PHE B C 1
ATOM 700 O O . PHE A 1 84 ? -59.231 18.120 -9.556 1.00 15.66 79 PHE B O 1
ATOM 708 N N . GLU A 1 85 ? -57.144 18.774 -9.121 1.00 13.90 80 GLU B N 1
ATOM 709 C CA . GLU A 1 85 ? -56.971 19.407 -10.425 1.00 14.56 80 GLU B CA 1
ATOM 710 C C . GLU A 1 85 ? -57.015 18.377 -11.552 1.00 13.87 80 GLU B C 1
ATOM 711 O O . GLU A 1 85 ? -56.269 17.362 -11.494 1.00 15.96 80 GLU B O 1
ATOM 717 N N . SER A 1 86 ? -57.795 18.690 -12.558 1.00 15.03 81 SER B N 1
ATOM 718 C CA . SER A 1 86 ? -57.851 17.935 -13.813 1.00 16.39 81 SER B CA 1
ATOM 719 C C . SER A 1 86 ? -57.835 18.937 -14.949 1.00 16.09 81 SER B C 1
ATOM 720 O O . SER A 1 86 ? -58.883 19.494 -15.293 1.00 16.47 81 SER B O 1
ATOM 723 N N . PRO A 1 87 ? -56.664 19.226 -15.544 1.00 18.67 82 PRO B N 1
ATOM 724 C CA . PRO A 1 87 ? -56.585 20.283 -16.545 1.00 19.76 82 PRO B CA 1
ATOM 725 C C . PRO A 1 87 ? -57.563 20.095 -17.716 1.00 19.48 82 PRO B C 1
ATOM 726 O O . PRO A 1 87 ? -58.104 21.065 -18.217 1.00 19.00 82 PRO B O 1
ATOM 730 N N . ASN A 1 88 ? -57.780 18.878 -18.165 1.00 18.42 83 ASN B N 1
ATOM 731 C CA . ASN A 1 88 ? -58.719 18.570 -19.289 1.00 18.80 83 ASN B CA 1
ATOM 732 C C . ASN A 1 88 ? -60.147 18.373 -18.788 1.00 18.34 83 ASN B C 1
ATOM 733 O O . ASN A 1 88 ? -60.989 18.016 -19.621 1.00 19.93 83 ASN B O 1
ATOM 738 N N . PHE A 1 89 ? -60.391 18.541 -17.491 1.00 16.07 84 PHE B N 1
ATOM 739 C CA . PHE A 1 89 ? -61.752 18.412 -16.899 1.00 16.92 84 PHE B CA 1
ATOM 740 C C . PHE A 1 89 ? -62.338 17.019 -17.196 1.00 17.73 84 PHE B C 1
ATOM 741 O O . PHE A 1 89 ? -63.508 16.941 -17.561 1.00 22.13 84 PHE B O 1
ATOM 749 N N . THR A 1 90 ? -61.581 15.957 -16.946 1.00 20.45 85 THR B N 1
ATOM 750 C CA . THR A 1 90 ? -62.082 14.591 -17.182 1.00 21.19 85 THR B CA 1
ATOM 751 C C . THR A 1 90 ? -62.290 13.812 -15.887 1.00 21.99 85 THR B C 1
ATOM 752 O O . THR A 1 90 ? -63.062 12.855 -15.893 1.00 23.92 85 THR B O 1
ATOM 756 N N . LYS A 1 91 ? -61.615 14.151 -14.797 1.00 19.64 86 LYS B N 1
ATOM 757 C CA . LYS A 1 91 ? -61.767 13.331 -13.568 1.00 19.60 86 LYS B CA 1
ATOM 758 C C . LYS A 1 91 ? -63.165 13.499 -12.954 1.00 20.37 86 LYS B C 1
ATOM 759 O O . LYS A 1 91 ? -63.691 14.618 -12.820 1.00 20.90 86 LYS B O 1
ATOM 765 N N . LYS A 1 92 ? -63.761 12.381 -12.552 1.00 20.38 87 LYS B N 1
ATOM 766 C CA . LYS A 1 92 ? -65.152 12.439 -12.081 1.00 22.32 87 LYS B CA 1
ATOM 767 C C . LYS A 1 92 ? -65.244 13.359 -10.870 1.00 19.97 87 LYS B C 1
ATOM 768 O O . LYS A 1 92 ? -66.252 14.030 -10.746 1.00 21.72 87 LYS B O 1
ATOM 774 N N . SER A 1 93 ? -64.308 13.320 -9.934 1.00 19.46 88 SER B N 1
ATOM 775 C CA . SER A 1 93 ? -64.437 14.090 -8.669 1.00 19.01 88 SER B CA 1
ATOM 776 C C . SER A 1 93 ? -64.649 15.563 -9.011 1.00 18.83 88 SER B C 1
ATOM 777 O O . SER A 1 93 ? -65.546 16.196 -8.454 1.00 18.32 88 SER B O 1
ATOM 780 N N . ILE A 1 94 ? -63.831 16.122 -9.849 1.00 18.60 89 ILE B N 1
ATOM 781 C CA . ILE A 1 94 ? -63.876 17.573 -10.118 1.00 18.43 89 ILE B CA 1
ATOM 782 C C . ILE A 1 94 ? -65.103 17.905 -10.963 1.00 19.04 89 ILE B C 1
ATOM 783 O O . ILE A 1 94 ? -65.693 18.984 -10.775 1.00 17.76 89 ILE B O 1
ATOM 788 N N . LYS A 1 95 ? -65.565 16.971 -11.813 1.00 18.90 90 LYS B N 1
ATOM 789 C CA . LYS A 1 95 ? -66.807 17.259 -12.575 1.00 17.50 90 LYS B CA 1
ATOM 790 C C . LYS A 1 95 ? -67.996 17.272 -11.627 1.00 18.42 90 LYS B C 1
ATOM 791 O O . LYS A 1 95 ? -68.910 18.115 -11.780 1.00 17.90 90 LYS B O 1
ATOM 797 N N . GLU A 1 96 ? -68.045 16.357 -10.670 1.00 18.45 91 GLU B N 1
ATOM 798 C CA . GLU A 1 96 ? -69.133 16.318 -9.686 1.00 18.59 91 GLU B CA 1
ATOM 799 C C . GLU A 1 96 ? -69.077 17.562 -8.805 1.00 17.26 91 GLU B C 1
ATOM 800 O O . GLU A 1 96 ? -70.127 18.151 -8.507 1.00 18.16 91 GLU B O 1
ATOM 806 N N . ILE A 1 97 ? -67.913 17.939 -8.320 1.00 16.29 92 ILE B N 1
ATOM 807 C CA . ILE A 1 97 ? -67.756 19.197 -7.542 1.00 15.57 92 ILE B CA 1
ATOM 808 C C . ILE A 1 97 ? -68.271 20.379 -8.357 1.00 15.46 92 ILE B C 1
ATOM 809 O O . ILE A 1 97 ? -69.089 21.181 -7.817 1.00 16.49 92 ILE B O 1
ATOM 814 N N . ALA A 1 98 ? -67.880 20.499 -9.593 1.00 16.03 93 ALA B N 1
ATOM 815 C CA . ALA A 1 98 ? -68.281 21.623 -10.453 1.00 16.19 93 ALA B CA 1
ATOM 816 C C . ALA A 1 98 ? -69.800 21.619 -10.593 1.00 17.45 93 ALA B C 1
ATOM 817 O O . ALA A 1 98 ? -70.417 22.683 -10.559 1.00 16.99 93 ALA B O 1
ATOM 819 N N . SER A 1 99 ? -70.398 20.439 -10.763 1.00 16.98 94 SER B N 1
ATOM 820 C CA A SER A 1 99 ? -71.876 20.352 -10.918 0.50 18.72 94 SER B CA 1
ATOM 821 C CA B SER A 1 99 ? -71.864 20.365 -10.917 0.50 18.59 94 SER B CA 1
ATOM 822 C C . SER A 1 99 ? -72.557 20.867 -9.642 1.00 17.42 94 SER B C 1
ATOM 823 O O . SER A 1 99 ? -73.587 21.570 -9.736 1.00 18.87 94 SER B O 1
ATOM 828 N N . SER A 1 100 ? -72.045 20.490 -8.494 1.00 17.20 95 SER B N 1
ATOM 829 C CA A SER A 1 100 ? -72.599 20.954 -7.182 0.50 17.93 95 SER B CA 1
ATOM 830 C CA B SER A 1 100 ? -72.605 20.931 -7.187 0.50 17.06 95 SER B CA 1
ATOM 831 C C . SER A 1 100 ? -72.481 22.460 -7.069 1.00 17.02 95 SER B C 1
ATOM 832 O O . SER A 1 100 ? -73.464 23.122 -6.681 1.00 18.72 95 SER B O 1
ATOM 837 N N . ILE A 1 101 ? -71.338 22.983 -7.448 1.00 16.37 96 ILE B N 1
ATOM 838 C CA . ILE A 1 101 ? -71.118 24.441 -7.352 1.00 16.60 96 ILE B CA 1
ATOM 839 C C . ILE A 1 101 ? -72.008 25.158 -8.379 1.00 17.06 96 ILE B C 1
ATOM 840 O O . ILE A 1 101 ? -72.506 26.271 -8.070 1.00 18.25 96 ILE B O 1
ATOM 845 N N . SER A 1 102 ? -72.200 24.599 -9.553 1.00 16.87 97 SER B N 1
ATOM 846 C CA . SER A 1 102 ? -73.068 25.183 -10.576 1.00 18.65 97 SER B CA 1
ATOM 847 C C . SER A 1 102 ? -74.484 25.319 -9.967 1.00 20.26 97 SER B C 1
ATOM 848 O O . SER A 1 102 ? -75.170 26.344 -10.148 1.00 21.25 97 SER B O 1
ATOM 851 N N . ARG A 1 103 ? -74.971 24.264 -9.315 1.00 19.40 98 ARG B N 1
ATOM 852 C CA . ARG A 1 103 ? -76.328 24.354 -8.724 1.00 22.84 98 ARG B CA 1
ATOM 853 C C . ARG A 1 103 ? -76.361 25.441 -7.626 1.00 20.23 98 ARG B C 1
ATOM 854 O O . ARG A 1 103 ? -77.365 26.174 -7.544 1.00 26.73 98 ARG B O 1
ATOM 862 N N . LEU A 1 104 ? -75.345 25.482 -6.759 1.00 19.79 99 LEU B N 1
ATOM 863 C CA . LEU A 1 104 ? -75.272 26.431 -5.648 1.00 20.87 99 LEU B CA 1
ATOM 864 C C . LEU A 1 104 ? -75.222 27.872 -6.141 1.00 22.60 99 LEU B C 1
ATOM 865 O O . LEU A 1 104 ? -75.932 28.736 -5.569 1.00 24.33 99 LEU B O 1
ATOM 870 N N . THR A 1 105 ? -74.463 28.136 -7.193 1.00 20.31 100 THR B N 1
ATOM 871 C CA . THR A 1 105 ? -74.156 29.511 -7.602 1.00 21.75 100 THR B CA 1
ATOM 872 C C . THR A 1 105 ? -75.057 29.975 -8.738 1.00 22.34 100 THR B C 1
ATOM 873 O O . THR A 1 105 ? -75.089 31.209 -8.987 1.00 25.88 100 THR B O 1
ATOM 877 N N . GLY A 1 106 ? -75.695 29.054 -9.468 1.00 22.22 101 GLY B N 1
ATOM 878 C CA . GLY A 1 106 ? -76.465 29.340 -10.682 1.00 24.68 101 GLY B CA 1
ATOM 879 C C . GLY A 1 106 ? -75.639 29.669 -11.898 1.00 22.16 101 GLY B C 1
ATOM 880 O O . GLY A 1 106 ? -76.164 30.075 -12.906 1.00 27.77 101 GLY B O 1
ATOM 881 N N . VAL A 1 107 ? -74.355 29.370 -11.846 1.00 21.57 102 VAL B N 1
ATOM 882 C CA . VAL A 1 107 ? -73.476 29.486 -13.041 1.00 21.99 102 VAL B CA 1
ATOM 883 C C . VAL A 1 107 ? -73.701 28.208 -13.857 1.00 22.62 102 VAL B C 1
ATOM 884 O O . VAL A 1 107 ? -73.191 27.170 -13.466 1.00 22.61 102 VAL B O 1
ATOM 888 N N . ILE A 1 108 ? -74.353 28.298 -15.020 1.00 26.86 103 ILE B N 1
ATOM 889 C CA . ILE A 1 108 ? -74.712 27.137 -15.893 1.00 29.86 103 ILE B CA 1
ATOM 890 C C . ILE A 1 108 ? -73.600 26.906 -16.929 1.00 26.88 103 ILE B C 1
ATOM 891 O O . ILE A 1 108 ? -73.344 25.732 -17.242 1.00 33.94 103 ILE B O 1
ATOM 896 N N . ASP A 1 109 ? -73.009 28.004 -17.457 1.00 30.16 104 ASP B N 1
ATOM 897 C CA . ASP A 1 109 ? -72.036 27.938 -18.580 1.00 31.42 104 ASP B CA 1
ATOM 898 C C . ASP A 1 109 ? -70.635 28.013 -18.014 1.00 29.29 104 ASP B C 1
ATOM 899 O O . ASP A 1 109 ? -70.220 29.064 -17.518 1.00 27.68 104 ASP B O 1
ATOM 904 N N . TYR A 1 110 ? -69.880 26.937 -18.225 1.00 26.12 105 TYR B N 1
ATOM 905 C CA . TYR A 1 110 ? -68.467 26.869 -17.800 1.00 22.47 105 TYR B CA 1
ATOM 906 C C . TYR A 1 110 ? -67.826 25.729 -18.582 1.00 20.18 105 TYR B C 1
ATOM 907 O O . TYR A 1 110 ? -68.499 24.873 -19.117 1.00 26.09 105 TYR B O 1
ATOM 916 N N . LYS A 1 111 ? -66.508 25.716 -18.608 1.00 19.88 106 LYS B N 1
ATOM 917 C CA . LYS A 1 111 ? -65.745 24.642 -19.283 1.00 19.68 106 LYS B CA 1
ATOM 918 C C . LYS A 1 111 ? -65.011 23.745 -18.309 1.00 20.34 106 LYS B C 1
ATOM 919 O O . LYS A 1 111 ? -64.773 22.593 -18.610 1.00 19.71 106 LYS B O 1
ATOM 925 N N . GLY A 1 112 ? -64.522 24.287 -17.198 1.00 19.56 107 GLY B N 1
ATOM 926 C CA . GLY A 1 112 ? -63.857 23.470 -16.180 1.00 18.17 107 GLY B CA 1
ATOM 927 C C . GLY A 1 112 ? -64.010 24.082 -14.820 1.00 17.10 107 GLY B C 1
ATOM 928 O O . GLY A 1 112 ? -64.745 25.063 -14.605 1.00 16.09 107 GLY B O 1
ATOM 929 N N . TYR A 1 113 ? -63.281 23.521 -13.877 1.00 14.97 108 TYR B N 1
ATOM 930 C CA . TYR A 1 113 ? -63.345 23.972 -12.474 1.00 13.76 108 TYR B CA 1
ATOM 931 C C . TYR A 1 113 ? -62.078 23.564 -11.772 1.00 13.69 108 TYR B C 1
ATOM 932 O O . TYR A 1 113 ? -61.552 22.465 -11.987 1.00 15.93 108 TYR B O 1
ATOM 941 N N . ASN A 1 114 ? -61.555 24.480 -10.942 1.00 13.92 109 ASN B N 1
ATOM 942 C CA . ASN A 1 114 ? -60.305 24.259 -10.196 1.00 13.57 109 ASN B CA 1
ATOM 943 C C . ASN A 1 114 ? -60.447 24.857 -8.809 1.00 13.07 109 ASN B C 1
ATOM 944 O O . ASN A 1 114 ? -60.642 26.072 -8.689 1.00 14.06 109 ASN B O 1
ATOM 949 N N . LEU A 1 115 ? -60.337 24.044 -7.777 1.00 13.14 110 LEU B N 1
ATOM 950 C CA . LEU A 1 115 ? -60.397 24.521 -6.391 1.00 13.36 110 LEU B CA 1
ATOM 951 C C . LEU A 1 115 ? -59.188 25.342 -5.986 1.00 14.03 110 LEU B C 1
ATOM 952 O O . LEU A 1 115 ? -59.257 25.940 -4.922 1.00 17.43 110 LEU B O 1
ATOM 957 N N . ASN A 1 116 ? -58.146 25.313 -6.776 1.00 13.16 111 ASN B N 1
ATOM 958 C CA . ASN A 1 116 ? -56.890 26.025 -6.407 1.00 14.79 111 ASN B CA 1
ATOM 959 C C . ASN A 1 116 ? -56.818 27.492 -6.879 1.00 14.67 111 ASN B C 1
ATOM 960 O O . ASN A 1 116 ? -55.809 28.106 -6.633 1.00 18.28 111 ASN B O 1
ATOM 965 N N . ILE A 1 117 ? -57.910 28.023 -7.443 1.00 13.84 112 ILE B N 1
ATOM 966 C CA . ILE A 1 117 ? -57.947 29.460 -7.879 1.00 14.44 112 ILE B CA 1
ATOM 967 C C . ILE A 1 117 ? -59.066 30.229 -7.146 1.00 14.26 112 ILE B C 1
ATOM 968 O O . ILE A 1 117 ? -59.553 31.249 -7.649 1.00 17.70 112 ILE B O 1
ATOM 973 N N . ILE A 1 118 ? -59.433 29.767 -5.950 1.00 14.88 113 ILE B N 1
ATOM 974 C CA . ILE A 1 118 ? -60.547 30.336 -5.170 1.00 13.66 113 ILE B CA 1
ATOM 975 C C . ILE A 1 118 ? -59.955 31.044 -3.971 1.00 13.91 113 ILE B C 1
ATOM 976 O O . ILE A 1 118 ? -59.306 30.421 -3.094 1.00 15.24 113 ILE B O 1
ATOM 981 N N . ASP A 1 119 ? -60.214 32.328 -3.824 1.00 14.31 114 ASP B N 1
ATOM 982 C CA A ASP A 1 119 ? -59.654 33.045 -2.693 0.50 15.32 114 ASP B CA 1
ATOM 983 C CA B ASP A 1 119 ? -59.724 33.118 -2.684 0.50 14.67 114 ASP B CA 1
ATOM 984 C C . ASP A 1 119 ? -60.209 32.456 -1.406 1.00 14.88 114 ASP B C 1
ATOM 985 O O . ASP A 1 119 ? -61.405 32.244 -1.250 1.00 15.19 114 ASP B O 1
ATOM 994 N N . GLY A 1 120 ? -59.311 32.238 -0.476 1.00 14.88 115 GLY B N 1
ATOM 995 C CA . GLY A 1 120 ? -59.698 31.712 0.838 1.00 13.77 115 GLY B CA 1
ATOM 996 C C . GLY A 1 120 ? -59.773 30.193 0.953 1.00 13.48 115 GLY B C 1
ATOM 997 O O . GLY A 1 120 ? -59.962 29.715 2.050 1.00 13.75 115 GLY B O 1
ATOM 998 N N . VAL A 1 121 ? -59.577 29.464 -0.143 1.00 13.06 116 VAL B N 1
ATOM 999 C CA . VAL A 1 121 ? -59.664 27.983 -0.135 1.00 12.53 116 VAL B CA 1
ATOM 1000 C C . VAL A 1 121 ? -58.282 27.370 -0.374 1.00 12.76 116 VAL B C 1
ATOM 1001 O O . VAL A 1 121 ? -57.600 27.787 -1.332 1.00 13.91 116 VAL B O 1
ATOM 1005 N N . ILE A 1 122 ? -57.921 26.423 0.464 1.00 13.15 117 ILE B N 1
ATOM 1006 C CA . ILE A 1 122 ? -56.742 25.597 0.138 1.00 13.07 117 ILE B CA 1
ATOM 1007 C C . ILE A 1 122 ? -57.233 24.174 -0.116 1.00 12.04 117 ILE B C 1
ATOM 1008 O O . ILE A 1 122 ? -57.741 23.492 0.810 1.00 13.56 117 ILE B O 1
ATOM 1013 N N . PRO A 1 123 ? -57.137 23.659 -1.368 1.00 11.95 118 PRO B N 1
ATOM 1014 C CA . PRO A 1 123 ? -57.472 22.240 -1.634 1.00 11.96 118 PRO B CA 1
ATOM 1015 C C . PRO A 1 123 ? -56.277 21.434 -1.150 1.00 12.63 118 PRO B C 1
ATOM 1016 O O . PRO A 1 123 ? -55.134 21.827 -1.269 1.00 13.12 118 PRO B O 1
ATOM 1020 N N . TRP A 1 124 ? -56.583 20.233 -0.664 1.00 11.80 119 TRP B N 1
ATOM 1021 C CA . TRP A 1 124 ? -55.562 19.437 0.032 1.00 11.98 119 TRP B CA 1
ATOM 1022 C C . TRP A 1 124 ? -55.792 17.937 -0.219 1.00 11.88 119 TRP B C 1
ATOM 1023 O O . TRP A 1 124 ? -56.915 17.492 -0.214 1.00 13.26 119 TRP B O 1
ATOM 1034 N N . ASN A 1 125 ? -54.675 17.231 -0.367 1.00 12.29 120 ASN B N 1
ATOM 1035 C CA . ASN A 1 125 ? -54.647 15.793 -0.335 1.00 12.20 120 ASN B CA 1
ATOM 1036 C C . ASN A 1 125 ? -53.989 15.379 0.974 1.00 12.26 120 ASN B C 1
ATOM 1037 O O . ASN A 1 125 ? -52.813 15.671 1.246 1.00 13.31 120 ASN B O 1
ATOM 1042 N N . TYR A 1 126 ? -54.693 14.589 1.800 1.00 11.98 121 TYR B N 1
ATOM 1043 C CA . TYR A 1 126 ? -54.184 14.240 3.140 1.00 12.08 121 TYR B CA 1
ATOM 1044 C C . TYR A 1 126 ? -52.852 13.497 2.988 1.00 13.21 121 TYR B C 1
ATOM 1045 O O . TYR A 1 126 ? -51.881 13.838 3.681 1.00 13.23 121 TYR B O 1
ATOM 1054 N N . TYR A 1 127 ? -52.837 12.455 2.145 1.00 12.88 122 TYR B N 1
ATOM 1055 C CA . TYR A 1 127 ? -51.618 11.784 1.727 1.00 12.11 122 TYR B CA 1
ATOM 1056 C C . TYR A 1 127 ? -51.134 12.387 0.401 1.00 12.10 122 TYR B C 1
ATOM 1057 O O . TYR A 1 127 ? -51.966 12.628 -0.463 1.00 13.37 122 TYR B O 1
ATOM 1066 N N . LEU A 1 128 ? -49.826 12.601 0.236 1.00 12.48 123 LEU B N 1
ATOM 1067 C CA . LEU A 1 128 ? -49.327 13.430 -0.883 1.00 12.61 123 LEU B CA 1
ATOM 1068 C C . LEU A 1 128 ? -48.876 12.586 -2.091 1.00 12.83 123 LEU B C 1
ATOM 1069 O O . LEU A 1 128 ? -48.536 13.157 -3.128 1.00 16.25 123 LEU B O 1
ATOM 1074 N N . SER A 1 129 ? -49.037 11.255 -1.999 1.00 13.04 124 SER B N 1
ATOM 1075 C CA . SER A 1 129 ? -48.800 10.374 -3.165 1.00 13.46 124 SER B CA 1
ATOM 1076 C C . SER A 1 129 ? -49.541 9.085 -2.931 1.00 13.44 124 SER B C 1
ATOM 1077 O O . SER A 1 129 ? -49.888 8.752 -1.794 1.00 14.35 124 SER B O 1
ATOM 1080 N N . CYS A 1 130 ? -49.703 8.400 -4.045 1.00 13.61 125 CYS B N 1
ATOM 1081 C CA . CYS A 1 130 ? -50.061 6.972 -4.003 1.00 16.10 125 CYS B CA 1
ATOM 1082 C C . CYS A 1 130 ? -49.169 6.261 -5.025 1.00 15.79 125 CYS B C 1
ATOM 1083 O O . CYS A 1 130 ? -48.708 6.884 -6.015 1.00 16.38 125 CYS B O 1
ATOM 1086 N N . LYS A 1 131 ? -48.982 4.967 -4.849 1.00 15.55 126 LYS B N 1
ATOM 1087 C CA . LYS A 1 131 ? -48.483 4.134 -5.949 1.00 17.12 126 LYS B CA 1
ATOM 1088 C C . LYS A 1 131 ? -49.471 4.280 -7.106 1.00 18.46 126 LYS B C 1
ATOM 1089 O O . LYS A 1 131 ? -50.695 4.213 -6.870 1.00 19.00 126 LYS B O 1
ATOM 1095 N N . LEU A 1 132 ? -48.951 4.454 -8.312 1.00 17.64 127 LEU B N 1
ATOM 1096 C CA . LEU A 1 132 ? -49.817 4.686 -9.491 1.00 19.86 127 LEU B CA 1
ATOM 1097 C C . LEU A 1 132 ? -50.852 3.599 -9.595 1.00 21.43 127 LEU B C 1
ATOM 1098 O O . LEU A 1 132 ? -50.526 2.390 -9.533 1.00 24.71 127 LEU B O 1
ATOM 1103 N N . GLY A 1 133 ? -52.115 4.018 -9.653 1.00 21.01 128 GLY B N 1
ATOM 1104 C CA . GLY A 1 133 ? -53.250 3.089 -9.811 1.00 20.51 128 GLY B CA 1
ATOM 1105 C C . GLY A 1 133 ? -53.792 2.512 -8.525 1.00 23.23 128 GLY B C 1
ATOM 1106 O O . GLY A 1 133 ? -54.755 1.719 -8.589 1.00 28.69 128 GLY B O 1
ATOM 1107 N N . GLU A 1 134 ? -53.229 2.877 -7.373 1.00 21.08 129 GLU B N 1
ATOM 1108 C CA . GLU A 1 134 ? -53.608 2.219 -6.118 1.00 22.42 129 GLU B CA 1
ATOM 1109 C C . GLU A 1 134 ? -53.933 3.253 -5.053 1.00 20.46 129 GLU B C 1
ATOM 1110 O O . GLU A 1 134 ? -53.059 3.635 -4.264 1.00 19.19 129 GLU B O 1
ATOM 1116 N N . THR A 1 135 ? -55.195 3.607 -4.905 1.00 22.31 130 THR B N 1
ATOM 1117 C CA . THR A 1 135 ? -55.592 4.569 -3.871 1.00 22.50 130 THR B CA 1
ATOM 1118 C C . THR A 1 135 ? -55.176 4.042 -2.493 1.00 20.47 130 THR B C 1
ATOM 1119 O O . THR A 1 135 ? -55.407 2.874 -2.178 1.00 22.61 130 THR B O 1
ATOM 1123 N N . LYS A 1 136 ? -54.710 4.986 -1.664 1.00 20.73 131 LYS B N 1
ATOM 1124 C CA . LYS A 1 136 ? -54.393 4.828 -0.226 1.00 20.73 131 LYS B CA 1
ATOM 1125 C C . LYS A 1 136 ? -53.173 3.906 -0.026 1.00 19.79 131 LYS B C 1
ATOM 1126 O O . LYS A 1 136 ? -52.820 3.587 1.110 1.00 20.14 131 LYS B O 1
ATOM 1132 N N . SER A 1 137 ? -52.435 3.557 -1.081 1.00 18.11 132 SER B N 1
ATOM 1133 C CA . SER A 1 137 ? -51.272 2.646 -0.954 1.00 18.23 132 SER B CA 1
ATOM 1134 C C . SER A 1 137 ? -50.132 3.281 -0.179 1.00 16.72 132 SER B C 1
ATOM 1135 O O . SER A 1 137 ? -49.246 2.543 0.305 1.00 19.12 132 SER B O 1
ATOM 1138 N N . HIS A 1 138 ? -50.020 4.602 -0.114 1.00 16.66 133 HIS B N 1
ATOM 1139 C CA . HIS A 1 138 ? -48.953 5.240 0.640 1.00 14.97 133 HIS B CA 1
ATOM 1140 C C . HIS A 1 138 ? -49.394 5.786 1.974 1.00 14.53 133 HIS B C 1
ATOM 1141 O O . HIS A 1 138 ? -48.608 6.536 2.634 1.00 15.21 133 HIS B O 1
ATOM 1148 N N . ALA A 1 139 ? -50.568 5.418 2.455 1.00 15.63 134 ALA B N 1
ATOM 1149 C CA . ALA A 1 139 ? -51.087 5.960 3.732 1.00 15.72 134 ALA B CA 1
ATOM 1150 C C . ALA A 1 139 ? -50.055 5.779 4.847 1.00 16.40 134 ALA B C 1
ATOM 1151 O O . ALA A 1 139 ? -49.842 6.694 5.646 1.00 17.22 134 ALA B O 1
ATOM 1153 N N . ILE A 1 140 ? -49.537 4.568 5.062 1.00 17.04 135 ILE B N 1
ATOM 1154 C CA . ILE A 1 140 ? -48.682 4.295 6.224 1.00 19.16 135 ILE B CA 1
ATOM 1155 C C . ILE A 1 140 ? -47.402 5.107 6.189 1.00 18.52 135 ILE B C 1
ATOM 1156 O O . ILE A 1 140 ? -46.865 5.493 7.249 1.00 23.24 135 ILE B O 1
ATOM 1161 N N . TYR A 1 141 ? -46.964 5.441 4.989 1.00 15.42 136 TYR B N 1
ATOM 1162 C CA . TYR A 1 141 ? -45.702 6.164 4.810 1.00 16.49 136 TYR B CA 1
ATOM 1163 C C . TYR A 1 141 ? -45.877 7.664 5.074 1.00 15.38 136 TYR B C 1
ATOM 1164 O O . TYR A 1 141 ? -45.008 8.286 5.675 1.00 15.64 136 TYR B O 1
ATOM 1173 N N . TRP A 1 142 ? -46.973 8.227 4.580 1.00 14.61 137 TRP B N 1
ATOM 1174 C CA . TRP A 1 142 ? -47.209 9.676 4.784 1.00 13.27 137 TRP B CA 1
ATOM 1175 C C . TRP A 1 142 ? -47.721 10.000 6.188 1.00 13.95 137 TRP B C 1
ATOM 1176 O O . TRP A 1 142 ? -47.634 11.171 6.539 1.00 15.08 137 TRP B O 1
ATOM 1187 N N A ASP A 1 143 ? -48.270 9.038 6.911 0.50 15.55 138 ASP B N 1
ATOM 1188 N N B ASP A 1 143 ? -48.283 9.046 6.929 0.50 16.24 138 ASP B N 1
ATOM 1189 C CA A ASP A 1 143 ? -49.081 9.352 8.111 0.50 16.44 138 ASP B CA 1
ATOM 1190 C CA B ASP A 1 143 ? -49.036 9.356 8.179 0.50 17.72 138 ASP B CA 1
ATOM 1191 C C A ASP A 1 143 ? -48.439 10.441 9.009 0.50 16.11 138 ASP B C 1
ATOM 1192 C C B ASP A 1 143 ? -48.435 10.509 8.990 0.50 16.10 138 ASP B C 1
ATOM 1193 O O A ASP A 1 143 ? -49.172 11.372 9.366 0.50 17.01 138 ASP B O 1
ATOM 1194 O O B ASP A 1 143 ? -49.183 11.424 9.346 0.50 16.95 138 ASP B O 1
ATOM 1203 N N A LYS A 1 144 ? -47.166 10.365 9.402 0.50 16.75 139 LYS B N 1
ATOM 1204 N N B LYS A 1 144 ? -47.172 10.404 9.365 0.50 17.12 139 LYS B N 1
ATOM 1205 C CA A LYS A 1 144 ? -46.635 11.398 10.340 0.50 16.58 139 LYS B CA 1
ATOM 1206 C CA B LYS A 1 144 ? -46.596 11.379 10.312 0.50 16.20 139 LYS B CA 1
ATOM 1207 C C A LYS A 1 144 ? -46.565 12.770 9.637 0.50 16.59 139 LYS B C 1
ATOM 1208 C C B LYS A 1 144 ? -46.546 12.763 9.641 0.50 16.78 139 LYS B C 1
ATOM 1209 O O A LYS A 1 144 ? -46.895 13.815 10.263 0.50 17.16 139 LYS B O 1
ATOM 1210 O O B LYS A 1 144 ? -46.900 13.795 10.276 0.50 17.34 139 LYS B O 1
ATOM 1221 N N . ILE A 1 145 ? -46.126 12.803 8.392 1.00 14.98 140 ILE B N 1
ATOM 1222 C CA . ILE A 1 145 ? -46.112 14.065 7.639 1.00 14.40 140 ILE B CA 1
ATOM 1223 C C . ILE A 1 145 ? -47.544 14.607 7.472 1.00 14.78 140 ILE B C 1
ATOM 1224 O O . ILE A 1 145 ? -47.740 15.836 7.590 1.00 14.80 140 ILE B O 1
ATOM 1229 N N . SER A 1 146 ? -48.486 13.729 7.143 1.00 13.23 141 SER B N 1
ATOM 1230 C CA . SER A 1 146 ? -49.846 14.172 6.896 1.00 13.08 141 SER B CA 1
ATOM 1231 C C . SER A 1 146 ? -50.426 14.869 8.125 1.00 13.91 141 SER B C 1
ATOM 1232 O O . SER A 1 146 ? -51.136 15.894 7.968 1.00 14.41 141 SER B O 1
ATOM 1235 N N . LYS A 1 147 ? -50.199 14.319 9.290 1.00 13.55 142 LYS B N 1
ATOM 1236 C CA A LYS A 1 147 ? -50.676 14.922 10.563 0.50 14.54 142 LYS B CA 1
ATOM 1237 C CA B LYS A 1 147 ? -50.684 14.928 10.547 0.50 14.31 142 LYS B CA 1
ATOM 1238 C C . LYS A 1 147 ? -49.980 16.289 10.748 1.00 14.00 142 LYS B C 1
ATOM 1239 O O . LYS A 1 147 ? -50.663 17.266 11.099 1.00 16.64 142 LYS B O 1
ATOM 1250 N N . LEU A 1 148 ? -48.674 16.308 10.579 1.00 14.85 143 LEU B N 1
ATOM 1251 C CA . LEU A 1 148 ? -47.903 17.566 10.743 1.00 15.64 143 LEU B CA 1
ATOM 1252 C C . LEU A 1 148 ? -48.516 18.652 9.845 1.00 14.48 143 LEU B C 1
ATOM 1253 O O . LEU A 1 148 ? -48.721 19.800 10.310 1.00 15.17 143 LEU B O 1
ATOM 1258 N N . LEU A 1 149 ? -48.733 18.347 8.583 1.00 13.62 144 LEU B N 1
ATOM 1259 C CA . LEU A 1 149 ? -49.190 19.374 7.644 1.00 12.40 144 LEU B CA 1
ATOM 1260 C C . LEU A 1 149 ? -50.642 19.787 7.900 1.00 13.92 144 LEU B C 1
ATOM 1261 O O . LEU A 1 149 ? -50.941 20.973 7.829 1.00 14.05 144 LEU B O 1
ATOM 1266 N N . LEU A 1 150 ? -51.502 18.804 8.153 1.00 13.04 145 LEU B N 1
ATOM 1267 C CA . LEU A 1 150 ? -52.919 19.189 8.379 1.00 13.25 145 LEU B CA 1
ATOM 1268 C C . LEU A 1 150 ? -53.027 19.970 9.689 1.00 14.91 145 LEU B C 1
ATOM 1269 O O . LEU A 1 150 ? -53.865 20.914 9.765 1.00 14.91 145 LEU B O 1
ATOM 1274 N N . GLN A 1 151 ? -52.268 19.613 10.713 1.00 14.95 146 GLN B N 1
ATOM 1275 C CA . GLN A 1 151 ? -52.326 20.439 11.954 1.00 16.43 146 GLN B CA 1
ATOM 1276 C C . GLN A 1 151 ? -51.884 21.885 11.670 1.00 17.48 146 GLN B C 1
ATOM 1277 O O . GLN A 1 151 ? -52.452 22.816 12.206 1.00 20.74 146 GLN B O 1
ATOM 1283 N N . HIS A 1 152 ? -50.946 22.082 10.774 1.00 15.03 147 HIS B N 1
ATOM 1284 C CA . HIS A 1 152 ? -50.446 23.417 10.424 1.00 15.74 147 HIS B CA 1
ATOM 1285 C C . HIS A 1 152 ? -51.535 24.180 9.666 1.00 16.10 147 HIS B C 1
ATOM 1286 O O . HIS A 1 152 ? -51.834 25.338 9.992 1.00 17.53 147 HIS B O 1
ATOM 1293 N N . ILE A 1 153 ? -52.134 23.527 8.695 1.00 14.58 148 ILE B N 1
ATOM 1294 C CA . ILE A 1 153 ? -53.263 24.125 7.933 1.00 13.52 148 ILE B CA 1
ATOM 1295 C C . ILE A 1 153 ? -54.380 24.605 8.891 1.00 15.21 148 ILE B C 1
ATOM 1296 O O . ILE A 1 153 ? -54.931 25.716 8.683 1.00 15.84 148 ILE B O 1
ATOM 1301 N N . THR A 1 154 ? -54.719 23.766 9.849 1.00 14.87 149 THR B N 1
ATOM 1302 C CA . THR A 1 154 ? -55.856 24.030 10.734 1.00 16.25 149 THR B CA 1
ATOM 1303 C C . THR A 1 154 ? -55.499 25.045 11.828 1.00 18.56 149 THR B C 1
ATOM 1304 O O . THR A 1 154 ? -56.434 25.402 12.557 1.00 22.06 149 THR B O 1
ATOM 1308 N N . LYS A 1 155 ? -54.277 25.591 11.866 1.00 18.55 150 LYS B N 1
ATOM 1309 C CA . LYS A 1 155 ? -53.997 26.809 12.623 1.00 20.51 150 LYS B CA 1
ATOM 1310 C C . LYS A 1 155 ? -54.463 28.041 11.896 1.00 23.16 150 LYS B C 1
ATOM 1311 O O . LYS A 1 155 ? -54.495 29.113 12.530 1.00 24.41 150 LYS B O 1
ATOM 1317 N N . HIS A 1 156 ? -54.752 27.902 10.614 1.00 19.09 151 HIS B N 1
ATOM 1318 C CA . HIS A 1 156 ? -55.056 29.047 9.722 1.00 17.46 151 HIS B CA 1
ATOM 1319 C C . HIS A 1 156 ? -56.531 29.056 9.294 1.00 16.48 151 HIS B C 1
ATOM 1320 O O . HIS A 1 156 ? -57.257 30.028 9.441 1.00 17.94 151 HIS B O 1
ATOM 1327 N N . VAL A 1 157 ? -57.006 27.914 8.804 1.00 17.53 152 VAL B N 1
ATOM 1328 C CA . VAL A 1 157 ? -58.382 27.865 8.290 1.00 17.06 152 VAL B CA 1
ATOM 1329 C C . VAL A 1 157 ? -59.381 27.767 9.462 1.00 16.35 152 VAL B C 1
ATOM 1330 O O . VAL A 1 157 ? -59.069 27.255 10.521 1.00 20.10 152 VAL B O 1
ATOM 1334 N N . SER A 1 158 ? -60.592 28.232 9.165 1.00 15.59 153 SER B N 1
ATOM 1335 C CA A SER A 1 158 ? -61.731 28.183 10.107 0.50 17.60 153 SER B CA 1
ATOM 1336 C CA B SER A 1 158 ? -61.809 28.270 10.048 0.50 18.44 153 SER B CA 1
ATOM 1337 C C . SER A 1 158 ? -62.627 26.967 9.904 1.00 15.69 153 SER B C 1
ATOM 1338 O O . SER A 1 158 ? -63.337 26.547 10.846 1.00 17.32 153 SER B O 1
ATOM 1343 N N . VAL A 1 159 ? -62.656 26.421 8.678 1.00 15.62 154 VAL B N 1
ATOM 1344 C CA . VAL A 1 159 ? -63.496 25.230 8.381 1.00 14.00 154 VAL B CA 1
ATOM 1345 C C . VAL A 1 159 ? -62.635 24.232 7.612 1.00 13.72 154 VAL B C 1
ATOM 1346 O O . VAL A 1 159 ? -61.974 24.621 6.617 1.00 14.76 154 VAL B O 1
ATOM 1350 N N . LEU A 1 160 ? -62.671 22.987 8.050 1.00 14.34 155 LEU B N 1
ATOM 1351 C CA . LEU A 1 160 ? -62.093 21.835 7.360 1.00 13.65 155 LEU B CA 1
ATOM 1352 C C . LEU A 1 160 ? -63.229 21.016 6.787 1.00 13.24 155 LEU B C 1
ATOM 1353 O O . LEU A 1 160 ? -64.057 20.529 7.581 1.00 15.59 155 LEU B O 1
ATOM 1358 N N . TYR A 1 161 ? -63.268 20.879 5.468 1.00 13.10 156 TYR B N 1
ATOM 1359 C CA . TYR A 1 161 ? -64.278 20.034 4.776 1.00 13.42 156 TYR B CA 1
ATOM 1360 C C . TYR A 1 161 ? -63.544 18.848 4.168 1.00 13.29 156 TYR B C 1
ATOM 1361 O O . TYR A 1 161 ? -62.731 19.016 3.280 1.00 13.81 156 TYR B O 1
ATOM 1370 N N . CYS A 1 162 ? -63.841 17.664 4.725 1.00 14.62 157 CYS B N 1
ATOM 1371 C CA . CYS A 1 162 ? -63.255 16.418 4.224 1.00 14.64 157 CYS B CA 1
ATOM 1372 C C . CYS A 1 162 ? -64.267 15.610 3.408 1.00 15.53 157 CYS B C 1
ATOM 1373 O O . CYS A 1 162 ? -65.419 15.539 3.780 1.00 16.97 157 CYS B O 1
ATOM 1376 N N . LEU A 1 163 ? -63.797 15.088 2.285 1.00 14.90 158 LEU B N 1
ATOM 1377 C CA . LEU A 1 163 ? -64.624 14.343 1.340 1.00 15.75 158 LEU B CA 1
ATOM 1378 C C . LEU A 1 163 ? -64.322 12.856 1.486 1.00 16.31 158 LEU B C 1
ATOM 1379 O O . LEU A 1 163 ? -63.230 12.425 1.149 1.00 20.43 158 LEU B O 1
ATOM 1384 N N . GLY A 1 164 ? -65.257 12.098 2.011 1.00 18.70 159 GLY B N 1
ATOM 1385 C CA . GLY A 1 164 ? -65.154 10.660 2.238 1.00 19.53 159 GLY B CA 1
ATOM 1386 C C . GLY A 1 164 ? -65.406 10.266 3.663 1.00 22.35 159 GLY B C 1
ATOM 1387 O O . GLY A 1 164 ? -64.551 10.426 4.503 1.00 20.34 159 GLY B O 1
ATOM 1388 N N . LYS A 1 165 ? -66.590 9.771 3.943 1.00 21.22 160 LYS B N 1
ATOM 1389 C CA . LYS A 1 165 ? -67.009 9.466 5.320 1.00 24.32 160 LYS B CA 1
ATOM 1390 C C . LYS A 1 165 ? -66.178 8.338 5.897 1.00 24.99 160 LYS B C 1
ATOM 1391 O O . LYS A 1 165 ? -65.764 8.465 7.036 1.00 26.13 160 LYS B O 1
ATOM 1397 N N . THR A 1 166 ? -65.933 7.281 5.133 1.00 23.47 161 THR B N 1
ATOM 1398 C CA . THR A 1 166 ? -65.138 6.151 5.658 1.00 27.22 161 THR B CA 1
ATOM 1399 C C . THR A 1 166 ? -63.713 6.622 5.920 1.00 27.67 161 THR B C 1
ATOM 1400 O O . THR A 1 166 ? -63.161 6.412 6.998 1.00 32.49 161 THR B O 1
ATOM 1404 N N . ASP A 1 167 ? -63.134 7.332 5.000 1.00 25.70 162 ASP B N 1
ATOM 1405 C CA . ASP A 1 167 ? -61.709 7.694 5.171 1.00 28.78 162 ASP B CA 1
ATOM 1406 C C . ASP A 1 167 ? -61.480 8.733 6.255 1.00 22.63 162 ASP B C 1
ATOM 1407 O O . ASP A 1 167 ? -60.365 8.732 6.799 1.00 29.21 162 ASP B O 1
ATOM 1412 N N . PHE A 1 168 ? -62.441 9.626 6.488 1.00 19.76 163 PHE B N 1
ATOM 1413 C CA . PHE A 1 168 ? -62.217 10.727 7.437 1.00 17.99 163 PHE B CA 1
ATOM 1414 C C . PHE A 1 168 ? -63.056 10.629 8.723 1.00 22.95 163 PHE B C 1
ATOM 1415 O O . PHE A 1 168 ? -63.078 11.612 9.485 1.00 24.11 163 PHE B O 1
ATOM 1423 N N . SER A 1 169 ? -63.684 9.507 9.002 1.00 32.40 164 SER B N 1
ATOM 1424 C CA . SER A 1 169 ? -64.623 9.495 10.159 1.00 37.07 164 SER B CA 1
ATOM 1425 C C . SER A 1 169 ? -63.883 9.926 11.421 1.00 37.69 164 SER B C 1
ATOM 1426 O O . SER A 1 169 ? -64.476 10.632 12.274 1.00 44.74 164 SER B O 1
ATOM 1429 N N . ASN A 1 170 ? -62.633 9.550 11.555 1.00 38.24 165 ASN B N 1
ATOM 1430 C CA . ASN A 1 170 ? -61.912 9.905 12.805 1.00 35.75 165 ASN B CA 1
ATOM 1431 C C . ASN A 1 170 ? -60.834 10.943 12.620 1.00 25.29 165 ASN B C 1
ATOM 1432 O O . ASN A 1 170 ? -59.805 10.954 13.336 1.00 28.44 165 ASN B O 1
ATOM 1437 N N . ILE A 1 171 ? -61.069 11.833 11.696 1.00 22.89 166 ILE B N 1
ATOM 1438 C CA . ILE A 1 171 ? -60.049 12.848 11.403 1.00 19.64 166 ILE B CA 1
ATOM 1439 C C . ILE A 1 171 ? -59.738 13.687 12.639 1.00 18.98 166 ILE B C 1
ATOM 1440 O O . ILE A 1 171 ? -58.595 14.171 12.735 1.00 18.15 166 ILE B O 1
ATOM 1445 N N A ARG A 1 172 ? -60.680 13.994 13.508 0.50 20.74 167 ARG B N 1
ATOM 1446 N N C ARG A 1 172 ? -60.718 13.952 13.525 0.50 22.11 167 ARG B N 1
ATOM 1447 C CA A ARG A 1 172 ? -60.327 14.887 14.650 0.38 20.29 167 ARG B CA 1
ATOM 1448 C CA C ARG A 1 172 ? -60.457 14.754 14.759 0.62 25.09 167 ARG B CA 1
ATOM 1449 C C A ARG A 1 172 ? -59.184 14.280 15.509 0.50 22.82 167 ARG B C 1
ATOM 1450 C C C ARG A 1 172 ? -59.201 14.267 15.483 0.50 23.77 167 ARG B C 1
ATOM 1451 O O A ARG A 1 172 ? -58.413 15.059 16.124 0.50 23.59 167 ARG B O 1
ATOM 1452 O O C ARG A 1 172 ? -58.448 15.099 16.044 0.50 24.81 167 ARG B O 1
ATOM 1467 N N . ALA A 1 173 ? -59.034 12.951 15.550 1.00 25.49 168 ALA B N 1
ATOM 1468 C CA . ALA A 1 173 ? -57.909 12.321 16.289 1.00 26.94 168 ALA B CA 1
ATOM 1469 C C . ALA A 1 173 ? -56.550 12.726 15.711 1.00 26.41 168 ALA B C 1
ATOM 1470 O O . ALA A 1 173 ? -55.530 12.584 16.436 1.00 30.14 168 ALA B O 1
ATOM 1472 N N . LYS A 1 174 ? -56.485 13.216 14.490 1.00 23.16 169 LYS B N 1
ATOM 1473 C CA . LYS A 1 174 ? -55.226 13.674 13.852 1.00 23.54 169 LYS B CA 1
ATOM 1474 C C . LYS A 1 174 ? -54.991 15.159 14.132 1.00 21.47 169 LYS B C 1
ATOM 1475 O O . LYS A 1 174 ? -53.911 15.648 13.766 1.00 25.16 169 LYS B O 1
ATOM 1481 N N . LEU A 1 175 ? -55.950 15.865 14.731 1.00 20.81 170 LEU B N 1
ATOM 1482 C CA . LEU A 1 175 ? -55.806 17.336 14.907 1.00 21.36 170 LEU B CA 1
ATOM 1483 C C . LEU A 1 175 ? -55.421 17.696 16.357 1.00 20.41 170 LEU B C 1
ATOM 1484 O O . LEU A 1 175 ? -55.506 16.831 17.242 1.00 24.66 170 LEU B O 1
ATOM 1489 N N . GLU A 1 176 ? -55.043 18.958 16.580 1.00 20.62 171 GLU B N 1
ATOM 1490 C CA A GLU A 1 176 ? -54.659 19.457 17.924 0.50 23.12 171 GLU B CA 1
ATOM 1491 C CA B GLU A 1 176 ? -54.642 19.477 17.912 0.50 23.19 171 GLU B CA 1
ATOM 1492 C C . GLU A 1 176 ? -55.481 20.676 18.326 1.00 24.02 171 GLU B C 1
ATOM 1493 O O . GLU A 1 176 ? -55.070 21.413 19.225 1.00 26.08 171 GLU B O 1
ATOM 1504 N N . SER A 1 177 ? -56.582 20.885 17.623 1.00 25.01 172 SER B N 1
ATOM 1505 C CA . SER A 1 177 ? -57.461 22.024 17.917 1.00 23.54 172 SER B CA 1
ATOM 1506 C C . SER A 1 177 ? -58.872 21.588 17.566 1.00 23.69 172 SER B C 1
ATOM 1507 O O . SER A 1 177 ? -59.054 20.641 16.800 1.00 26.44 172 SER B O 1
ATOM 1510 N N . PRO A 1 178 ? -59.903 22.279 18.087 1.00 20.87 173 PRO B N 1
ATOM 1511 C CA . PRO A 1 178 ? -61.291 21.949 17.806 1.00 19.44 173 PRO B CA 1
ATOM 1512 C C . PRO A 1 178 ? -61.861 22.692 16.569 1.00 18.47 173 PRO B C 1
ATOM 1513 O O . PRO A 1 178 ? -62.981 23.169 16.569 1.00 20.66 173 PRO B O 1
ATOM 1517 N N . VAL A 1 179 ? -61.081 22.712 15.529 1.00 17.77 174 VAL B N 1
ATOM 1518 C CA . VAL A 1 179 ? -61.448 23.417 14.281 1.00 18.14 174 VAL B CA 1
ATOM 1519 C C . VAL A 1 179 ? -62.780 22.834 13.797 1.00 17.72 174 VAL B C 1
ATOM 1520 O O . VAL A 1 179 ? -62.995 21.614 13.765 1.00 17.91 174 VAL B O 1
ATOM 1524 N N . THR A 1 180 ? -63.643 23.693 13.312 1.00 17.17 175 THR B N 1
ATOM 1525 C CA . THR A 1 180 ? -64.930 23.275 12.712 1.00 16.88 175 THR B CA 1
ATOM 1526 C C . THR A 1 180 ? -64.639 22.360 11.529 1.00 16.54 175 THR B C 1
ATOM 1527 O O . THR A 1 180 ? -63.917 22.735 10.584 1.00 17.01 175 THR B O 1
ATOM 1531 N N . THR A 1 181 ? -65.184 21.125 11.572 1.00 16.98 176 THR B N 1
ATOM 1532 C CA . THR A 1 181 ? -64.905 20.076 10.589 1.00 17.42 176 THR B CA 1
ATOM 1533 C C . THR A 1 181 ? -66.232 1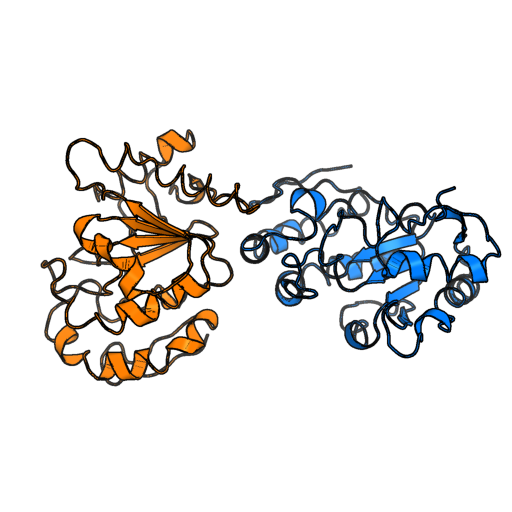9.515 10.078 1.00 18.12 176 THR B C 1
ATOM 1534 O O . THR A 1 181 ? -67.114 19.216 10.891 1.00 20.68 176 THR B O 1
ATOM 1538 N N . ILE A 1 182 ? -66.398 19.438 8.761 1.00 16.58 177 ILE B N 1
ATOM 1539 C CA . ILE A 1 182 ? -67.519 18.777 8.081 1.00 17.80 177 ILE B CA 1
ATOM 1540 C C . ILE A 1 182 ? -66.901 17.590 7.344 1.00 16.65 177 ILE B C 1
ATOM 1541 O O . ILE A 1 182 ? -65.967 17.757 6.601 1.00 17.62 177 ILE B O 1
ATOM 1546 N N . VAL A 1 183 ? -67.490 16.422 7.546 1.00 18.13 178 VAL B N 1
ATOM 1547 C CA . VAL A 1 183 ? -67.095 15.194 6.829 1.00 20.19 178 VAL B CA 1
ATOM 1548 C C . VAL A 1 183 ? -68.258 14.816 5.921 1.00 20.28 178 VAL B C 1
ATOM 1549 O O . VAL A 1 183 ? -69.306 14.396 6.439 1.00 23.53 178 VAL B O 1
ATOM 1553 N N . GLY A 1 184 ? -68.093 14.975 4.598 1.00 19.69 179 GLY B N 1
ATOM 1554 C CA . GLY A 1 184 ? -69.176 14.669 3.671 1.00 19.72 179 GLY B CA 1
ATOM 1555 C C . GLY A 1 184 ? -68.877 13.446 2.822 1.00 18.82 179 GLY B C 1
ATOM 1556 O O . GLY A 1 184 ? -67.802 12.809 2.959 1.00 20.30 179 GLY B O 1
ATOM 1557 N N . TYR A 1 185 ? -69.824 13.078 1.981 1.00 21.91 180 TYR B N 1
ATOM 1558 C CA . TYR A 1 185 ? -69.630 12.001 1.006 1.00 21.84 180 TYR B CA 1
ATOM 1559 C C . TYR A 1 185 ? -68.517 12.339 0.030 1.00 20.76 180 TYR B C 1
ATOM 1560 O O . TYR A 1 185 ? -68.237 13.492 -0.347 1.00 21.58 180 TYR B O 1
ATOM 1569 N N . HIS A 1 186 ? -67.841 11.296 -0.407 1.00 23.19 181 HIS B N 1
ATOM 1570 C CA . HIS A 1 186 ? -66.940 11.411 -1.563 1.00 22.55 181 HIS B CA 1
ATOM 1571 C C . HIS A 1 186 ? -67.755 11.650 -2.837 1.00 21.68 181 HIS B C 1
ATOM 1572 O O . HIS A 1 186 ? -68.817 11.043 -3.021 1.00 26.40 181 HIS B O 1
ATOM 1579 N N . PRO A 1 187 ? -67.231 12.393 -3.822 1.00 23.97 182 PRO B N 1
ATOM 1580 C CA . PRO A 1 187 ? -67.929 12.524 -5.117 1.00 28.02 182 PRO B CA 1
ATOM 1581 C C . PRO A 1 187 ? -68.369 11.195 -5.757 1.00 35.51 182 PRO B C 1
ATOM 1582 O O . PRO A 1 187 ? -69.367 11.246 -6.441 1.00 41.95 182 PRO B O 1
ATOM 1586 N N . ALA A 1 188 ? -67.728 10.047 -5.478 1.00 36.64 183 ALA B N 1
ATOM 1587 C CA . ALA A 1 188 ? -68.062 8.727 -6.066 1.00 39.93 183 ALA B CA 1
ATOM 1588 C C . ALA A 1 188 ? -68.912 7.853 -5.136 1.00 37.84 183 ALA B C 1
ATOM 1589 O O . ALA A 1 188 ? -69.144 6.717 -5.519 1.00 50.33 183 ALA B O 1
ATOM 1591 N N . ALA A 1 189 ? -69.534 8.379 -4.095 1.00 31.93 184 ALA B N 1
ATOM 1592 C CA . ALA A 1 189 ? -70.389 7.617 -3.151 1.00 42.05 184 ALA B CA 1
ATOM 1593 C C . ALA A 1 189 ? -71.623 7.102 -3.910 1.00 66.90 184 ALA B C 1
ATOM 1594 O O . ALA A 1 189 ? -72.125 7.847 -4.770 1.00 46.16 184 ALA B O 1
ATOM 1596 N N . ARG A 1 190 ? -72.059 5.877 -3.600 1.00 91.99 185 ARG B N 1
ATOM 1597 C CA . ARG A 1 190 ? -73.186 5.166 -4.257 1.00 115.14 185 ARG B CA 1
ATOM 1598 C C . ARG A 1 190 ? -74.455 6.001 -4.080 1.00 122.13 185 ARG B C 1
ATOM 1599 O O . ARG A 1 190 ? -74.439 6.942 -3.241 1.00 63.17 185 ARG B O 1
ATOM 1607 N N . ASP A 1 191 ? -75.487 5.691 -4.869 1.00 122.35 186 ASP B N 1
ATOM 1608 C CA . ASP A 1 191 ? -76.846 6.282 -4.750 1.00 103.20 186 ASP B CA 1
ATOM 1609 C C . ASP A 1 191 ? -76.741 7.804 -4.886 1.00 81.60 186 ASP B C 1
ATOM 1610 O O . ASP A 1 191 ? -77.583 8.507 -4.282 1.00 68.60 186 ASP B O 1
ATOM 1615 N N . ARG A 1 192 ? -75.740 8.284 -5.633 1.00 74.55 187 ARG B N 1
ATOM 1616 C CA . ARG A 1 192 ? -75.499 9.726 -5.926 1.00 82.90 187 ARG B CA 1
ATOM 1617 C C . ARG A 1 192 ? -75.735 10.580 -4.670 1.00 66.78 187 ARG B C 1
ATOM 1618 O O . ARG A 1 192 ? -76.443 11.612 -4.725 1.00 51.14 187 ARG B O 1
ATOM 1626 N N . GLN A 1 193 ? -75.066 10.206 -3.577 1.00 46.26 188 GLN B N 1
ATOM 1627 C CA . GLN A 1 193 ? -75.208 10.900 -2.266 1.00 38.59 188 GLN B CA 1
ATOM 1628 C C . GLN A 1 193 ? -74.404 12.208 -2.258 1.00 36.30 188 GLN B C 1
ATOM 1629 O O . GLN A 1 193 ? -74.795 13.142 -1.565 1.00 35.99 188 GLN B O 1
ATOM 1635 N N . PHE A 1 194 ? -73.311 12.311 -3.013 1.00 33.07 189 PHE B N 1
ATOM 1636 C CA . PHE A 1 194 ? -72.610 13.620 -3.126 1.00 29.73 189 PHE B CA 1
ATOM 1637 C C . PHE A 1 194 ? -73.504 14.691 -3.760 1.00 30.13 189 PHE B C 1
ATOM 1638 O O . PHE A 1 194 ? -73.421 15.817 -3.241 1.00 34.73 189 PHE B O 1
ATOM 1646 N N . GLU A 1 195 ? -74.216 14.357 -4.851 1.00 31.19 190 GLU B N 1
ATOM 1647 C CA . GLU A 1 195 ? -75.152 15.267 -5.563 1.00 36.57 190 GLU B CA 1
ATOM 1648 C C . GLU A 1 195 ? -76.068 15.950 -4.543 1.00 35.42 190 GLU B C 1
ATOM 1649 O O . GLU A 1 195 ? -76.352 17.151 -4.711 1.00 46.27 190 GLU B O 1
ATOM 1655 N N . LYS A 1 196 ? -76.584 15.195 -3.564 1.00 41.18 191 LYS B N 1
ATOM 1656 C CA . LYS A 1 196 ? -77.601 15.692 -2.603 1.00 39.30 191 LYS B CA 1
ATOM 1657 C C . LYS A 1 196 ? -76.904 16.320 -1.396 1.00 31.46 191 LYS B C 1
ATOM 1658 O O . LYS A 1 196 ? -77.583 16.844 -0.534 1.00 36.98 191 LYS B O 1
ATOM 1664 N N . ASP A 1 197 ? -75.573 16.320 -1.355 1.00 32.25 192 ASP B N 1
ATOM 1665 C CA . ASP A 1 197 ? -74.833 16.689 -0.135 1.00 31.05 192 ASP B CA 1
ATOM 1666 C C . ASP A 1 197 ? -74.841 18.218 -0.083 1.00 24.81 192 ASP B C 1
ATOM 1667 O O . ASP A 1 197 ? -74.501 18.842 -1.073 1.00 31.63 192 ASP B O 1
ATOM 1672 N N . ARG A 1 198 ? -75.207 18.767 1.056 1.00 30.46 193 ARG B N 1
ATOM 1673 C CA . ARG A 1 198 ? -75.365 20.231 1.293 1.00 32.45 193 ARG B CA 1
ATOM 1674 C C . ARG A 1 198 ? -74.044 20.779 1.880 1.00 25.20 193 ARG B C 1
ATOM 1675 O O . ARG A 1 198 ? -73.994 21.918 2.339 1.00 23.49 193 ARG B O 1
ATOM 1683 N N . SER A 1 199 ? -72.931 20.014 1.846 1.00 31.46 194 SER B N 1
ATOM 1684 C CA . SER A 1 199 ? -71.658 20.356 2.531 1.00 29.09 194 SER B CA 1
ATOM 1685 C C . SER A 1 199 ? -71.133 21.707 1.992 1.00 27.20 194 SER B C 1
ATOM 1686 O O . SER A 1 199 ? -70.697 22.626 2.776 1.00 22.91 194 SER B O 1
ATOM 1689 N N . PHE A 1 200 ? -71.039 21.869 0.698 1.00 27.87 195 PHE B N 1
ATOM 1690 C CA . PHE A 1 200 ? -70.490 23.113 0.152 1.00 26.98 195 PHE B CA 1
ATOM 1691 C C . PHE A 1 200 ? -71.294 24.285 0.682 1.00 28.51 195 PHE B C 1
ATOM 1692 O O . PHE A 1 200 ? -70.729 25.303 1.064 1.00 28.31 195 PHE B O 1
ATOM 1700 N N . GLU A 1 201 ? -72.611 24.190 0.636 1.00 26.88 196 GLU B N 1
ATOM 1701 C CA . GLU A 1 201 ? -73.494 25.305 1.125 1.00 23.46 196 GLU B CA 1
ATOM 1702 C C . GLU A 1 201 ? -73.270 25.575 2.631 1.00 19.89 196 GLU B C 1
ATOM 1703 O O . GLU A 1 201 ? -73.282 26.727 3.074 1.00 22.23 196 GLU B O 1
ATOM 1709 N N A LYS A 1 202 ? -73.099 24.529 3.417 0.50 18.05 197 LYS B N 1
ATOM 1710 N N B LYS A 1 202 ? -73.096 24.511 3.404 0.50 17.82 197 LYS B N 1
ATOM 1711 C CA A LYS A 1 202 ? -72.930 24.676 4.875 0.50 19.19 197 LYS B CA 1
ATOM 1712 C CA B LYS A 1 202 ? -72.906 24.609 4.866 0.50 18.95 197 LYS B CA 1
ATOM 1713 C C A LYS A 1 202 ? -71.632 25.427 5.154 0.50 16.65 197 LYS B C 1
ATOM 1714 C C B LYS A 1 202 ? -71.632 25.399 5.156 0.50 16.89 197 LYS B C 1
ATOM 1715 O O A LYS A 1 202 ? -71.564 26.052 6.207 0.50 18.37 197 LYS B O 1
ATOM 1716 O O B LYS A 1 202 ? -71.579 26.030 6.207 0.50 18.32 197 LYS B O 1
ATOM 1727 N N . ILE A 1 203 ? -70.599 25.271 4.323 1.00 17.40 198 ILE B N 1
ATOM 1728 C CA . ILE A 1 203 ? -69.339 25.953 4.657 1.00 17.53 198 ILE B CA 1
ATOM 1729 C C . ILE A 1 203 ? -69.569 27.466 4.847 1.00 15.06 198 ILE B C 1
ATOM 1730 O O . ILE A 1 203 ? -69.098 28.031 5.823 1.00 14.92 198 ILE B O 1
ATOM 1735 N N . ASN A 1 204 ? -70.272 28.092 3.932 1.00 15.85 199 ASN B N 1
ATOM 1736 C CA . ASN A 1 204 ? -70.459 29.565 4.026 1.00 14.87 199 ASN B CA 1
ATOM 1737 C C . ASN A 1 204 ? -71.376 29.900 5.197 1.00 15.81 199 ASN B C 1
ATOM 1738 O O . ASN A 1 204 ? -71.165 30.953 5.827 1.00 15.94 199 ASN B O 1
ATOM 1743 N N . GLU A 1 205 ? -72.316 29.016 5.552 1.00 16.04 200 GLU B N 1
ATOM 1744 C CA . GLU A 1 205 ? -73.128 29.267 6.756 1.00 17.38 200 GLU B CA 1
ATOM 1745 C C . GLU A 1 205 ? -72.224 29.274 7.990 1.00 16.08 200 GLU B C 1
ATOM 1746 O O . GLU A 1 205 ? -72.361 30.135 8.887 1.00 17.96 200 GLU B O 1
ATOM 1752 N N . LEU A 1 206 ? -71.334 28.304 8.079 1.00 16.22 201 LEU B N 1
ATOM 1753 C CA . LEU A 1 206 ? -70.424 28.166 9.234 1.00 16.40 201 LEU B CA 1
ATOM 1754 C C . LEU A 1 206 ? -69.460 29.371 9.258 1.00 14.99 201 LEU B C 1
ATOM 1755 O O . LEU A 1 206 ? -69.217 29.919 10.341 1.00 16.65 201 LEU B O 1
ATOM 1760 N N . LEU A 1 207 ? -68.932 29.790 8.106 1.00 15.12 202 LEU B N 1
ATOM 1761 C CA . LEU A 1 207 ? -68.068 30.992 8.076 1.00 15.13 202 LEU B CA 1
ATOM 1762 C C . LEU A 1 207 ? -68.815 32.209 8.573 1.00 14.61 202 LEU B C 1
ATOM 1763 O O . LEU A 1 207 ? -68.273 32.976 9.402 1.00 16.19 202 LEU B O 1
ATOM 1768 N N . GLU A 1 208 ? -70.020 32.422 8.055 1.00 16.46 203 GLU B N 1
ATOM 1769 C CA . GLU A 1 208 ? -70.798 33.619 8.461 1.00 18.94 203 GLU B CA 1
ATOM 1770 C C . GLU A 1 208 ? -71.070 33.603 9.970 1.00 17.78 203 GLU B C 1
ATOM 1771 O O . GLU A 1 208 ? -70.966 34.671 10.621 1.00 20.74 203 GLU B O 1
ATOM 1777 N N . LYS A 1 209 ? -71.365 32.431 10.534 1.00 18.93 204 LYS B N 1
ATOM 1778 C CA A LYS A 1 209 ? -71.618 32.296 11.993 0.50 22.23 204 LYS B CA 1
ATOM 1779 C CA B LYS A 1 209 ? -71.627 32.336 11.979 0.50 20.34 204 LYS B CA 1
ATOM 1780 C C . LYS A 1 209 ? -70.346 32.709 12.753 1.00 21.13 204 LYS B C 1
ATOM 1781 O O . LYS A 1 209 ? -70.418 33.299 13.850 1.00 26.59 204 LYS B O 1
ATOM 1792 N N . ASP A 1 210 ? -69.190 32.425 12.176 1.00 18.74 205 ASP B N 1
ATOM 1793 C CA . ASP A 1 210 ? -67.867 32.801 12.753 1.00 18.90 205 ASP B CA 1
ATOM 1794 C C . ASP A 1 210 ? -67.417 34.218 12.374 1.00 17.59 205 ASP B C 1
ATOM 1795 O O . ASP A 1 210 ? -66.279 34.541 12.660 1.00 19.72 205 ASP B O 1
ATOM 1800 N N . ASN A 1 211 ? -68.268 34.998 11.750 1.00 17.73 206 ASN B N 1
ATOM 1801 C CA . ASN A 1 211 ? -67.967 36.383 11.314 1.00 18.35 206 ASN B CA 1
ATOM 1802 C C . ASN A 1 211 ? -66.769 36.371 10.344 1.00 16.36 206 ASN B C 1
ATOM 1803 O O . ASN A 1 211 ? -65.976 37.328 10.369 1.00 18.81 206 ASN B O 1
ATOM 1808 N N . LYS A 1 212 ? -66.748 35.380 9.467 1.00 16.32 207 LYS B N 1
ATOM 1809 C CA . LYS A 1 212 ? -65.753 35.308 8.407 1.00 16.24 207 LYS B CA 1
ATOM 1810 C C . LYS A 1 212 ? -66.402 35.461 7.032 1.00 16.77 207 LYS B C 1
ATOM 1811 O O . LYS A 1 212 ? -67.565 35.086 6.818 1.00 16.71 207 LYS B O 1
ATOM 1817 N N . VAL A 1 213 ? -65.643 36.030 6.123 1.00 16.50 208 VAL B N 1
ATOM 1818 C CA . VAL A 1 213 ? -66.125 36.246 4.737 1.00 16.94 208 VAL B CA 1
ATOM 1819 C C . VAL A 1 213 ? -66.360 34.901 4.057 1.00 17.15 208 VAL B C 1
ATOM 1820 O O . VAL A 1 213 ? -65.514 33.991 4.125 1.00 16.50 208 VAL B O 1
ATOM 1824 N N . PRO A 1 214 ? -67.501 34.731 3.392 1.00 16.58 209 PRO B N 1
ATOM 1825 C CA . PRO A 1 214 ? -67.761 33.460 2.720 1.00 16.16 209 PRO B CA 1
ATOM 1826 C C . PRO A 1 214 ? -66.819 33.221 1.564 1.00 15.94 209 PRO B C 1
ATOM 1827 O O . PRO A 1 214 ? -66.137 34.160 1.060 1.00 18.26 209 PRO B O 1
ATOM 1831 N N . ILE A 1 215 ? -66.802 31.997 1.105 1.00 14.49 210 ILE B N 1
ATOM 1832 C CA . ILE A 1 215 ? -66.130 31.656 -0.146 1.00 13.66 210 ILE B CA 1
ATOM 1833 C C . ILE A 1 215 ? -67.016 32.007 -1.309 1.00 14.33 210 ILE B C 1
ATOM 1834 O O . ILE A 1 215 ? -68.182 31.665 -1.322 1.00 15.98 210 ILE B O 1
ATOM 1839 N N . ASN A 1 216 ? -66.419 32.608 -2.334 1.00 13.91 211 ASN B N 1
ATOM 1840 C CA . ASN A 1 216 ? -67.078 32.816 -3.633 1.00 12.92 211 ASN B CA 1
ATOM 1841 C C . ASN A 1 216 ? -66.756 31.628 -4.494 1.00 13.35 211 ASN B C 1
ATOM 1842 O O . ASN A 1 216 ? -65.702 31.583 -5.173 1.00 13.80 211 ASN B O 1
ATOM 1847 N N . TRP A 1 217 ? -67.552 30.561 -4.405 1.00 13.11 212 TRP B N 1
ATOM 1848 C CA . TRP A 1 217 ? -67.241 29.295 -5.083 1.00 12.61 212 TRP B CA 1
ATOM 1849 C C . TRP A 1 217 ? -67.165 29.437 -6.591 1.00 13.60 212 TRP B C 1
ATOM 1850 O O . TRP A 1 217 ? -66.550 28.614 -7.285 1.00 13.45 212 TRP B O 1
ATOM 1861 N N . ALA A 1 218 ? -67.835 30.471 -7.159 1.00 14.23 213 ALA B N 1
ATOM 1862 C CA . ALA A 1 218 ? -67.799 30.672 -8.604 1.00 15.01 213 ALA B CA 1
ATOM 1863 C C . ALA A 1 218 ? -66.385 31.011 -9.067 1.00 14.28 213 ALA B C 1
ATOM 1864 O O . ALA A 1 218 ? -66.138 30.919 -10.290 1.00 15.42 213 ALA B O 1
ATOM 1866 N N . GLN A 1 219 ? -65.503 31.468 -8.173 1.00 14.97 214 GLN B N 1
ATOM 1867 C CA . GLN A 1 219 ? -64.126 31.743 -8.602 1.00 14.68 214 GLN B CA 1
ATOM 1868 C C . GLN A 1 219 ? -63.410 30.517 -9.165 1.00 15.27 214 GLN B C 1
ATOM 1869 O O . GLN A 1 219 ? -62.395 30.653 -9.843 1.00 16.14 214 GLN B O 1
ATOM 1875 N N . GLY A 1 220 ? -63.895 29.324 -8.833 1.00 13.64 215 GLY B N 1
ATOM 1876 C CA . GLY A 1 220 ? -63.230 28.128 -9.351 1.00 14.10 215 GLY B CA 1
ATOM 1877 C C . GLY A 1 220 ? -63.513 27.841 -10.818 1.00 12.98 215 GLY B C 1
ATOM 1878 O O . GLY A 1 220 ? -62.847 26.971 -11.410 1.00 14.66 215 GLY B O 1
ATOM 1879 N N . PHE A 1 221 ? -64.546 28.444 -11.406 1.00 13.30 216 PHE B N 1
ATOM 1880 C CA . PHE A 1 221 ? -64.874 28.137 -12.801 1.00 14.83 216 PHE B CA 1
ATOM 1881 C C . PHE A 1 221 ? -63.790 28.591 -13.750 1.00 14.63 216 PHE B C 1
ATOM 1882 O O . PHE A 1 221 ? -63.164 29.640 -13.594 1.00 17.94 216 PHE B O 1
ATOM 1890 N N . ILE A 1 222 ? -63.667 27.777 -14.776 1.00 17.89 217 ILE B N 1
ATOM 1891 C CA . ILE A 1 222 ? -62.815 28.053 -15.948 1.00 19.04 217 ILE B CA 1
ATOM 1892 C C . ILE A 1 222 ? -63.806 28.263 -17.078 1.00 20.55 217 ILE B C 1
ATOM 1893 O O . ILE A 1 222 ? -64.604 27.336 -17.373 1.00 19.86 217 ILE B O 1
ATOM 1898 N N . TYR A 1 223 ? -63.724 29.452 -17.682 1.00 20.85 218 TYR B N 1
ATOM 1899 C CA A TYR A 1 223 ? -64.687 29.927 -18.684 0.50 20.72 218 TYR B CA 1
ATOM 1900 C CA B TYR A 1 223 ? -64.977 29.571 -18.776 0.50 28.82 218 TYR B CA 1
ATOM 1901 C C . TYR A 1 223 ? -64.102 29.620 -20.074 1.00 23.56 218 TYR B C 1
ATOM 1902 O O . TYR A 1 223 ? -62.931 29.371 -20.353 1.00 27.81 218 TYR B O 1
ATOM 1921 N N . MET B 1 6 ? -40.422 -6.134 15.575 1.00 40.17 1 MET C N 1
ATOM 1922 C CA . MET B 1 6 ? -40.064 -7.349 14.716 1.00 32.41 1 MET C CA 1
ATOM 1923 C C . MET B 1 6 ? -40.404 -8.610 15.461 1.00 51.37 1 MET C C 1
ATOM 1924 O O . MET B 1 6 ? -40.122 -8.719 16.669 1.00 43.56 1 MET C O 1
ATOM 1929 N N . ASN B 1 7 ? -40.933 -9.553 14.742 1.00 33.36 2 ASN C N 1
ATOM 1930 C CA . ASN B 1 7 ? -41.266 -10.883 15.242 1.00 29.38 2 ASN C CA 1
ATOM 1931 C C . ASN B 1 7 ? -39.972 -11.708 15.162 1.00 26.31 2 ASN C C 1
ATOM 1932 O O . ASN B 1 7 ? -38.944 -11.339 14.548 1.00 23.64 2 ASN C O 1
ATOM 1937 N N . SER B 1 8 ? -40.019 -12.792 15.884 1.00 21.98 3 SER C N 1
ATOM 1938 C CA . SER B 1 8 ? -38.952 -13.810 15.955 1.00 21.25 3 SER C CA 1
ATOM 1939 C C . SER B 1 8 ? -39.637 -15.164 15.755 1.00 20.35 3 SER C C 1
ATOM 1940 O O . SER B 1 8 ? -40.762 -15.322 16.193 1.00 22.28 3 SER C O 1
ATOM 1943 N N . VAL B 1 9 ? -38.869 -16.104 15.247 1.00 18.61 4 VAL C N 1
ATOM 1944 C CA . VAL B 1 9 ? -39.232 -17.526 15.230 1.00 19.16 4 VAL C CA 1
ATOM 1945 C C . VAL B 1 9 ? -38.090 -18.269 15.902 1.00 19.76 4 VAL C C 1
ATOM 1946 O O . VAL B 1 9 ? -36.949 -17.851 15.919 1.00 20.05 4 VAL C O 1
ATOM 1950 N N . THR B 1 10 ? -38.455 -19.431 16.399 1.00 20.94 5 THR C N 1
ATOM 1951 C CA A THR B 1 10 ? -37.5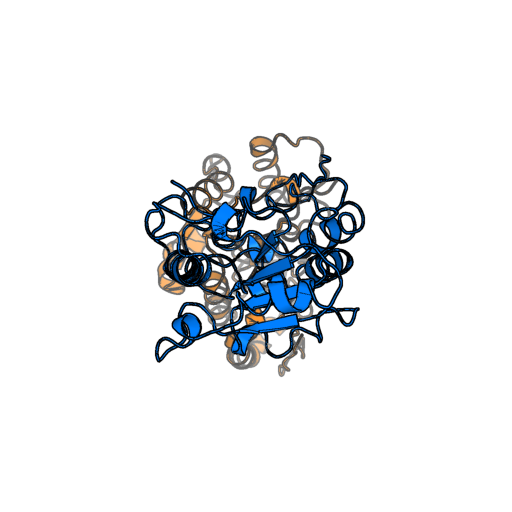07 -20.328 17.077 0.50 20.92 5 THR C CA 1
ATOM 1952 C CA B THR B 1 10 ? -37.460 -20.297 17.048 0.50 19.75 5 THR C CA 1
ATOM 1953 C C . THR B 1 10 ? -37.111 -21.466 16.135 1.00 19.45 5 THR C C 1
ATOM 1954 O O . THR B 1 10 ? -37.972 -21.984 15.403 1.00 21.66 5 THR C O 1
ATOM 1961 N N . VAL B 1 11 ? -35.851 -21.856 16.198 1.00 20.55 6 VAL C N 1
ATOM 1962 C CA . VAL B 1 11 ? -35.341 -23.046 15.448 1.00 19.09 6 VAL C CA 1
ATOM 1963 C C . VAL B 1 11 ? -34.645 -23.974 16.469 1.00 19.00 6 VAL C C 1
ATOM 1964 O O . VAL B 1 11 ? -34.291 -23.544 17.585 1.00 21.20 6 VAL C O 1
ATOM 1968 N N . SER B 1 12 ? -34.492 -25.215 16.077 1.00 20.81 7 SER C N 1
ATOM 1969 C CA . SER B 1 12 ? -34.010 -26.300 16.973 1.00 22.01 7 SER C CA 1
ATOM 1970 C C . SER B 1 12 ? -32.496 -26.281 17.184 1.00 21.41 7 SER C C 1
ATOM 1971 O O . SER B 1 12 ? -31.999 -26.930 18.056 1.00 32.50 7 SER C O 1
ATOM 1974 N N . HIS B 1 13 ? -31.795 -25.551 16.374 1.00 19.77 8 HIS C N 1
ATOM 1975 C CA . HIS B 1 13 ? -30.332 -25.541 16.327 1.00 19.32 8 HIS C CA 1
ATOM 1976 C C . HIS B 1 13 ? -29.840 -24.086 16.397 1.00 18.39 8 HIS C C 1
ATOM 1977 O O . HIS B 1 13 ? -30.601 -23.159 16.117 1.00 18.03 8 HIS C O 1
ATOM 1984 N N . ALA B 1 14 ? -28.569 -23.926 16.687 1.00 19.55 9 ALA C N 1
ATOM 1985 C CA . ALA B 1 14 ? -27.993 -22.585 16.633 1.00 18.47 9 ALA C CA 1
ATOM 1986 C C . ALA B 1 14 ? -28.357 -21.962 15.301 1.00 18.45 9 ALA C C 1
ATOM 1987 O O . ALA B 1 14 ? -28.223 -22.608 14.261 1.00 17.56 9 ALA C O 1
ATOM 1989 N N . PRO B 1 15 ? -28.737 -20.665 15.241 1.00 16.56 10 PRO C N 1
ATOM 1990 C CA . PRO B 1 15 ? -28.666 -19.695 16.332 1.00 17.02 10 PRO C CA 1
ATOM 1991 C C . PRO B 1 15 ? -29.908 -19.607 17.216 1.00 17.68 10 PRO C C 1
ATOM 1992 O O . PRO B 1 15 ? -30.001 -18.640 17.994 1.00 19.61 10 PRO C O 1
ATOM 1996 N N . TYR B 1 16 ? -30.796 -20.575 17.099 1.00 17.64 11 TYR C N 1
ATOM 1997 C CA . TYR B 1 16 ? -31.935 -20.776 18.059 1.00 18.45 11 TYR C CA 1
ATOM 1998 C C . TYR B 1 16 ? -33.114 -19.829 17.875 1.00 19.18 11 TYR C C 1
ATOM 1999 O O . TYR B 1 16 ? -34.285 -20.234 17.927 1.00 20.85 11 TYR C O 1
ATOM 2008 N N A THR B 1 17 ? -32.881 -18.545 17.609 0.50 18.30 12 THR C N 1
ATOM 2009 N N B THR B 1 17 ? -32.761 -18.570 17.582 0.50 19.56 12 THR C N 1
ATOM 2010 C CA A THR B 1 17 ? -33.959 -17.551 17.354 0.50 15.75 12 THR C CA 1
ATOM 2011 C CA B THR B 1 17 ? -33.711 -17.456 17.351 0.50 21.69 12 THR C CA 1
ATOM 2012 C C A THR B 1 17 ? -33.502 -16.809 16.083 0.50 18.52 12 THR C C 1
ATOM 2013 C C B THR B 1 17 ? -33.411 -16.795 16.001 0.50 19.59 12 THR C C 1
ATOM 2014 O O A THR B 1 17 ? -32.303 -16.533 15.925 0.50 21.80 12 THR C O 1
ATOM 2015 O O B THR B 1 17 ? -32.241 -16.520 15.719 0.50 21.56 12 THR C O 1
ATOM 2022 N N . ILE B 1 18 ? -34.453 -16.506 15.232 1.00 17.52 13 ILE C N 1
ATOM 2023 C CA . ILE B 1 18 ? -34.293 -15.690 14.026 1.00 18.38 13 ILE C CA 1
ATOM 2024 C C . ILE B 1 18 ? -35.254 -14.513 14.156 1.00 17.43 13 ILE C C 1
ATOM 2025 O O . ILE B 1 18 ? -36.481 -14.704 14.179 1.00 19.12 13 ILE C O 1
ATOM 2030 N N . THR B 1 19 ? -34.698 -13.343 14.192 1.00 19.63 14 THR C N 1
ATOM 2031 C CA A THR B 1 19 ? -35.540 -12.114 14.215 0.50 17.73 14 THR C CA 1
ATOM 2032 C CA B THR B 1 19 ? -35.446 -12.049 14.246 0.50 24.10 14 THR C CA 1
ATOM 2033 C C . THR B 1 19 ? -35.550 -11.503 12.817 1.00 18.23 14 THR C C 1
ATOM 2034 O O . THR B 1 19 ? -34.523 -11.525 12.090 1.00 22.78 14 THR C O 1
ATOM 2041 N N . TYR B 1 20 ? -36.718 -11.071 12.405 1.00 16.24 15 TYR C N 1
ATOM 2042 C CA . TYR B 1 20 ? -36.884 -10.647 11.006 1.00 15.27 15 TYR C CA 1
ATOM 2043 C C . TYR B 1 20 ? -37.854 -9.509 10.878 1.00 14.02 15 TYR C C 1
ATOM 2044 O O . TYR B 1 20 ? -38.773 -9.336 11.721 1.00 16.79 15 TYR C O 1
ATOM 2053 N N . HIS B 1 21 ? -37.652 -8.664 9.882 1.00 15.07 16 HIS C N 1
ATOM 2054 C CA . HIS B 1 21 ? -38.629 -7.592 9.552 1.00 14.60 16 HIS C CA 1
ATOM 2055 C C . HIS B 1 21 ? -39.918 -8.223 9.053 1.00 14.55 16 HIS C C 1
ATOM 2056 O O . HIS B 1 21 ? -39.920 -9.230 8.355 1.00 14.91 16 HIS C O 1
ATOM 2063 N N . ASP B 1 22 ? -41.039 -7.588 9.402 1.00 15.30 17 ASP C N 1
ATOM 2064 C CA . ASP B 1 22 ? -42.381 -8.066 9.017 1.00 17.68 17 ASP C CA 1
ATOM 2065 C C . ASP B 1 22 ? -42.521 -8.364 7.532 1.00 14.69 17 ASP C C 1
ATOM 2066 O O . ASP B 1 22 ? -43.301 -9.254 7.169 1.00 14.77 17 ASP C O 1
ATOM 2071 N N . ASP B 1 23 ? -41.738 -7.741 6.658 1.00 14.50 18 ASP C N 1
ATOM 2072 C CA . ASP B 1 23 ? -41.857 -8.000 5.220 1.00 15.86 18 ASP C CA 1
ATOM 2073 C C . ASP B 1 23 ? -41.527 -9.453 4.878 1.00 13.48 18 ASP C C 1
ATOM 2074 O O . ASP B 1 23 ? -41.921 -9.890 3.829 1.00 15.27 18 ASP C O 1
ATOM 2079 N N . TRP B 1 24 ? -40.729 -10.097 5.733 1.00 13.74 19 TRP C N 1
ATOM 2080 C CA . TRP B 1 24 ? -40.335 -11.502 5.489 1.00 13.58 19 TRP C CA 1
ATOM 2081 C C . TRP B 1 24 ? -41.334 -12.511 6.040 1.00 13.73 19 TRP C C 1
ATOM 2082 O O . TRP B 1 24 ? -41.196 -13.713 5.762 1.00 13.70 19 TRP C O 1
ATOM 2093 N N . GLU B 1 25 ? -42.360 -12.052 6.759 1.00 14.36 20 GLU C N 1
ATOM 2094 C CA . GLU B 1 25 ? -43.284 -13.012 7.413 1.00 14.12 20 GLU C CA 1
ATOM 2095 C C . GLU B 1 25 ? -43.764 -14.147 6.507 1.00 14.46 20 GLU C C 1
ATOM 2096 O O . GLU B 1 25 ? -43.785 -15.302 6.994 1.00 15.78 20 GLU C O 1
ATOM 2102 N N . PRO B 1 26 ? -44.192 -13.933 5.241 1.00 14.84 21 PRO C N 1
ATOM 2103 C CA . PRO B 1 26 ? -44.757 -15.048 4.464 1.00 14.94 21 PRO C CA 1
ATOM 2104 C C . PRO B 1 26 ? -43.844 -16.235 4.261 1.00 14.60 21 PRO C C 1
ATOM 2105 O O . PRO B 1 26 ? -44.372 -17.288 3.967 1.00 17.73 21 PRO C O 1
ATOM 2109 N N . VAL B 1 27 ? -42.524 -16.097 4.371 1.00 14.19 22 VAL C N 1
ATOM 2110 C CA . VAL B 1 27 ? -41.593 -17.232 4.109 1.00 14.86 22 VAL C CA 1
ATOM 2111 C C . VAL B 1 27 ? -41.093 -17.860 5.385 1.00 15.05 22 VAL C C 1
ATOM 2112 O O . VAL B 1 27 ? -40.356 -18.847 5.317 1.00 15.07 22 VAL C O 1
ATOM 2116 N N . MET B 1 28 ? -41.406 -17.320 6.550 1.00 13.84 23 MET C N 1
ATOM 2117 C CA . MET B 1 28 ? -40.749 -17.781 7.780 1.00 14.13 23 MET C CA 1
ATOM 2118 C C . MET B 1 28 ? -41.166 -19.192 8.197 1.00 15.13 23 MET C C 1
ATOM 2119 O O . MET B 1 28 ? -40.313 -19.905 8.740 1.00 15.87 23 MET C O 1
ATOM 2124 N N . SER B 1 29 ? -42.393 -19.625 7.979 1.00 15.46 24 SER C N 1
ATOM 2125 C CA A SER B 1 29 ? -42.793 -20.988 8.341 0.50 15.78 24 SER C CA 1
ATOM 2126 C CA B SER B 1 29 ? -42.768 -20.989 8.375 0.50 15.75 24 SER C CA 1
ATOM 2127 C C . SER B 1 29 ? -41.950 -22.010 7.574 1.00 16.13 24 SER C C 1
ATOM 2128 O O . SER B 1 29 ? -41.453 -23.038 8.158 1.00 17.19 24 SER C O 1
ATOM 2133 N N . GLN B 1 30 ? -41.802 -21.767 6.292 1.00 16.09 25 GLN C N 1
ATOM 2134 C CA . GLN B 1 30 ? -40.980 -22.629 5.439 1.00 15.62 25 GLN C CA 1
ATOM 2135 C C . GLN B 1 30 ? -39.514 -22.551 5.874 1.00 15.34 25 GLN C C 1
ATOM 2136 O O . GLN B 1 30 ? -38.811 -23.547 5.903 1.00 16.25 25 GLN C O 1
ATOM 2142 N N . LEU B 1 31 ? -39.022 -21.345 6.154 1.00 14.80 26 LEU C N 1
ATOM 2143 C CA . LEU B 1 31 ? -37.595 -21.230 6.556 1.00 14.77 26 LEU C CA 1
ATOM 2144 C C . LEU B 1 31 ? -37.368 -22.066 7.825 1.00 14.35 26 LEU C C 1
ATOM 2145 O O . LEU B 1 31 ? -36.329 -22.722 7.873 1.00 15.04 26 LEU C O 1
ATOM 2150 N N . VAL B 1 32 ? -38.244 -21.996 8.801 1.00 15.08 27 VAL C N 1
ATOM 2151 C CA . VAL B 1 32 ? -38.049 -22.772 10.041 1.00 15.58 27 VAL C CA 1
ATOM 2152 C C . VAL B 1 32 ? -37.996 -24.265 9.692 1.00 16.01 27 VAL C C 1
ATOM 2153 O O . VAL B 1 32 ? -37.099 -24.968 10.183 1.00 17.78 27 VAL C O 1
ATOM 2157 N N . GLU B 1 33 ? -38.948 -24.762 8.912 1.00 16.05 28 GLU C N 1
ATOM 2158 C CA . GLU B 1 33 ? -39.022 -26.198 8.574 1.00 18.24 28 GLU C CA 1
ATOM 2159 C C . GLU B 1 33 ? -37.714 -26.592 7.842 1.00 17.50 28 GLU C C 1
ATOM 2160 O O . GLU B 1 33 ? -37.076 -27.601 8.195 1.00 18.94 28 GLU C O 1
ATOM 2166 N N . PHE B 1 34 ? -37.292 -25.764 6.880 1.00 15.91 29 PHE C N 1
ATOM 2167 C CA . PHE B 1 34 ? -36.134 -26.128 6.051 1.00 15.83 29 PHE C CA 1
ATOM 2168 C C . PHE B 1 34 ? -34.835 -26.012 6.872 1.00 15.30 29 PHE C C 1
ATOM 2169 O O . PHE B 1 34 ? -33.944 -26.819 6.717 1.00 16.61 29 PHE C O 1
ATOM 2177 N N . TYR B 1 35 ? -34.694 -24.971 7.714 1.00 15.71 30 TYR C N 1
ATOM 2178 C CA . TYR B 1 35 ? -33.482 -24.833 8.520 1.00 15.28 30 TYR C CA 1
ATOM 2179 C C . TYR B 1 35 ? -33.356 -26.005 9.493 1.00 15.51 30 TYR C C 1
ATOM 2180 O O . TYR B 1 35 ? -32.259 -26.571 9.667 1.00 17.33 30 TYR C O 1
ATOM 2189 N N . ASN B 1 36 ? -34.437 -26.334 10.162 1.00 17.59 31 ASN C N 1
ATOM 2190 C CA . ASN B 1 36 ? -34.413 -27.435 11.151 1.00 17.71 31 ASN C CA 1
ATOM 2191 C C . ASN B 1 36 ? -33.974 -28.726 10.480 1.00 20.35 31 ASN C C 1
ATOM 2192 O O . ASN B 1 36 ? -33.261 -29.494 11.131 1.00 21.88 31 ASN C O 1
ATOM 2197 N N . GLU B 1 37 ? -34.353 -28.940 9.225 1.00 18.08 32 GLU C N 1
ATOM 2198 C CA . GLU B 1 37 ? -34.027 -30.207 8.606 1.00 22.73 32 GLU C CA 1
ATOM 2199 C C . GLU B 1 37 ? -32.531 -30.312 8.213 1.00 20.64 32 GLU C C 1
ATOM 2200 O O . GLU B 1 37 ? -32.024 -31.426 8.108 1.00 24.61 32 GLU C O 1
ATOM 2206 N N A VAL B 1 38 ? -31.850 -29.194 7.932 0.50 17.98 33 VAL C N 1
ATOM 2207 N N B VAL B 1 38 ? -31.837 -29.201 8.060 0.50 17.88 33 VAL C N 1
ATOM 2208 C CA A VAL B 1 38 ? -30.465 -29.217 7.379 0.50 16.58 33 VAL C CA 1
ATOM 2209 C CA B VAL B 1 38 ? -30.495 -29.265 7.452 0.50 17.15 33 VAL C CA 1
ATOM 2210 C C A VAL B 1 38 ? -29.425 -28.675 8.377 0.50 16.19 33 VAL C C 1
ATOM 2211 C C B VAL B 1 38 ? -29.427 -28.658 8.370 0.50 16.49 33 VAL C C 1
ATOM 2212 O O A VAL B 1 38 ? -28.227 -28.871 8.125 0.50 18.03 33 VAL C O 1
ATOM 2213 O O B VAL B 1 38 ? -28.230 -28.846 8.093 0.50 18.00 33 VAL C O 1
ATOM 2220 N N . ALA B 1 39 ? -29.801 -27.984 9.439 1.00 16.06 34 ALA C N 1
ATOM 2221 C CA . ALA B 1 39 ? -28.840 -27.190 10.221 1.00 17.61 34 ALA C CA 1
ATOM 2222 C C . ALA B 1 39 ? -27.737 -28.078 10.766 1.00 18.71 34 ALA C C 1
ATOM 2223 O O . ALA B 1 39 ? -26.605 -27.628 10.827 1.00 19.47 34 ALA C O 1
ATOM 2225 N N . SER B 1 40 ? -28.018 -29.341 11.121 1.00 18.83 35 SER C N 1
ATOM 2226 C CA . SER B 1 40 ? -26.913 -30.162 11.693 1.00 20.26 35 SER C CA 1
ATOM 2227 C C . SER B 1 40 ? -25.754 -30.305 10.695 1.00 20.69 35 SER C C 1
ATOM 2228 O O . SER B 1 40 ? -24.569 -30.334 11.142 1.00 23.47 35 SER C O 1
ATOM 2231 N N . TRP B 1 41 ? -26.026 -30.319 9.393 1.00 20.02 36 TRP C N 1
ATOM 2232 C CA . TRP B 1 41 ? -24.950 -30.422 8.344 1.00 21.41 36 TRP C CA 1
ATOM 2233 C C . TRP B 1 41 ? -24.215 -29.101 8.131 1.00 24.95 36 TRP C C 1
ATOM 2234 O O . TRP B 1 41 ? -23.024 -29.144 7.707 1.00 32.25 36 TRP C O 1
ATOM 2245 N N . LEU B 1 42 ? -24.814 -27.980 8.465 1.00 20.22 37 LEU C N 1
ATOM 2246 C CA . LEU B 1 42 ? -24.101 -26.689 8.391 1.00 24.48 37 LEU C CA 1
ATOM 2247 C C . LEU B 1 42 ? -23.178 -26.628 9.588 1.00 26.19 37 LEU C C 1
ATOM 2248 O O . LEU B 1 42 ? -22.013 -26.313 9.440 1.00 24.21 37 LEU C O 1
ATOM 2253 N N . LEU B 1 43 ? -23.698 -26.984 10.745 1.00 18.82 38 LEU C N 1
ATOM 2254 C CA . LEU B 1 43 ? -23.071 -26.637 12.028 1.00 20.46 38 LEU C CA 1
ATOM 2255 C C . LEU B 1 43 ? -21.938 -27.596 12.367 1.00 18.68 38 LEU C C 1
ATOM 2256 O O . LEU B 1 43 ? -21.257 -27.302 13.330 1.00 20.45 38 LEU C O 1
ATOM 2261 N N . ARG B 1 44 ? -21.820 -28.701 11.646 1.00 18.59 39 ARG C N 1
ATOM 2262 C CA . ARG B 1 44 ? -20.715 -29.640 11.875 1.00 19.50 39 ARG C CA 1
ATOM 2263 C C . ARG B 1 44 ? -19.369 -28.946 11.557 1.00 18.48 39 ARG C C 1
ATOM 2264 O O . ARG B 1 44 ? -18.342 -29.362 12.051 1.00 22.19 39 ARG C O 1
ATOM 2272 N N . ASP B 1 45 ? -19.429 -27.945 10.725 1.00 19.07 40 ASP C N 1
ATOM 2273 C CA . ASP B 1 45 ? -18.230 -27.211 10.266 1.00 20.75 40 ASP C CA 1
ATOM 2274 C C . ASP B 1 45 ? -18.079 -25.905 11.031 1.00 19.63 40 ASP C C 1
ATOM 2275 O O . ASP B 1 45 ? -19.089 -25.346 11.407 1.00 22.97 40 ASP C O 1
ATOM 2280 N N . GLU B 1 46 ? -16.897 -25.356 11.182 1.00 20.33 41 GLU C N 1
ATOM 2281 C CA A GLU B 1 46 ? -16.713 -23.913 11.395 0.50 20.76 41 GLU C CA 1
ATOM 2282 C CA B GLU B 1 46 ? -16.771 -23.910 11.436 0.50 21.25 41 GLU C CA 1
ATOM 2283 C C . GLU B 1 46 ? -17.234 -23.206 10.168 1.00 17.62 41 GLU C C 1
ATOM 2284 O O . GLU B 1 46 ? -16.870 -23.598 9.048 1.00 18.86 41 GLU C O 1
ATOM 2295 N N . THR B 1 47 ? -18.049 -22.200 10.335 1.00 18.18 42 THR C N 1
ATOM 2296 C CA . THR B 1 47 ? -18.670 -21.516 9.198 1.00 18.28 42 THR C CA 1
ATOM 2297 C C . THR B 1 47 ? -18.230 -20.068 9.067 1.00 16.49 42 THR C C 1
ATOM 2298 O O . THR B 1 47 ? -17.844 -19.407 10.049 1.00 18.12 42 THR C O 1
ATOM 2302 N N . SER B 1 48 ? -18.416 -19.545 7.847 1.00 16.28 43 SER C N 1
ATOM 2303 C CA . SER B 1 48 ? -18.409 -18.116 7.559 1.00 16.70 43 SER C CA 1
ATOM 2304 C C . SER B 1 48 ? -19.771 -17.771 7.013 1.00 14.33 43 SER C C 1
ATOM 2305 O O . SER B 1 48 ? -20.196 -18.381 6.025 1.00 14.53 43 SER C O 1
ATOM 2308 N N . PRO B 1 49 ? -20.496 -16.819 7.614 1.00 13.50 44 PRO C N 1
ATOM 2309 C CA . PRO B 1 49 ? -20.244 -16.237 8.935 1.00 15.05 44 PRO C CA 1
ATOM 2310 C C . PRO B 1 49 ? -20.548 -17.259 10.043 1.00 14.25 44 PRO C C 1
ATOM 2311 O O . PRO B 1 49 ? -20.939 -18.382 9.731 1.00 14.89 44 PRO C O 1
ATOM 2315 N N . ILE B 1 50 ? -20.362 -16.825 11.291 1.00 15.74 45 ILE C N 1
ATOM 2316 C CA . ILE B 1 50 ? -20.848 -17.661 12.412 1.00 15.69 45 ILE C CA 1
ATOM 2317 C C . ILE B 1 50 ? -22.350 -17.738 12.369 1.00 14.16 45 ILE C C 1
ATOM 2318 O O . ILE B 1 50 ? -23.043 -16.915 11.784 1.00 15.31 45 ILE C O 1
ATOM 2323 N N . PRO B 1 51 ? -22.948 -18.801 12.979 1.00 15.55 46 PRO C N 1
ATOM 2324 C CA . PRO B 1 51 ? -24.421 -18.973 12.900 1.00 16.11 46 PRO C CA 1
ATOM 2325 C C . PRO B 1 51 ? -25.274 -17.820 13.403 1.00 16.17 46 PRO C C 1
ATOM 2326 O O . PRO B 1 51 ? -26.311 -17.523 12.812 1.00 16.38 46 PRO C O 1
ATOM 2330 N N . ASP B 1 52 ? -24.748 -17.066 14.361 1.00 16.96 47 ASP C N 1
ATOM 2331 C CA A ASP B 1 52 ? -25.553 -15.923 14.882 0.50 15.98 47 ASP C CA 1
ATOM 2332 C CA B ASP B 1 52 ? -25.326 -15.827 14.967 0.50 21.12 47 ASP C CA 1
ATOM 2333 C C . ASP B 1 52 ? -25.592 -14.775 13.865 1.00 18.35 47 ASP C C 1
ATOM 2334 O O . ASP B 1 52 ? -26.407 -13.847 14.100 1.00 21.00 47 ASP C O 1
ATOM 2343 N N . LYS B 1 53 ? -24.838 -14.847 12.778 1.00 17.14 48 LYS C N 1
ATOM 2344 C CA A LYS B 1 53 ? -24.915 -13.848 11.699 0.50 15.57 48 LYS C CA 1
ATOM 2345 C CA B LYS B 1 53 ? -24.913 -13.840 11.703 0.50 15.85 48 LYS C CA 1
ATOM 2346 C C . LYS B 1 53 ? -25.494 -14.360 10.393 1.00 14.55 48 LYS C C 1
ATOM 2347 O O . LYS B 1 53 ? -25.710 -13.584 9.450 1.00 17.26 48 LYS C O 1
ATOM 2358 N N . PHE B 1 54 ? -25.879 -15.651 10.345 1.00 14.98 49 PHE C N 1
ATOM 2359 C CA . PHE B 1 54 ? -26.439 -16.217 9.093 1.00 14.27 49 PHE C CA 1
ATOM 2360 C C . PHE B 1 54 ? -27.593 -15.329 8.576 1.00 14.06 49 PHE C C 1
ATOM 2361 O O . PHE B 1 54 ? -27.653 -15.078 7.376 1.00 15.19 49 PHE C O 1
ATOM 2369 N N . PHE B 1 55 ? -28.505 -14.913 9.468 1.00 14.99 50 PHE C N 1
ATOM 2370 C CA . PHE B 1 55 ? -29.794 -14.348 9.059 1.00 14.77 50 PHE C CA 1
ATOM 2371 C C . PHE B 1 55 ? -29.853 -12.841 9.289 1.00 15.15 50 PHE C C 1
ATOM 2372 O O . PHE B 1 55 ? -30.974 -12.304 9.252 1.00 15.05 50 PHE C O 1
ATOM 2380 N N . ILE B 1 56 ? -28.771 -12.150 9.438 1.00 15.04 51 ILE C N 1
ATOM 2381 C CA A ILE B 1 56 ? -28.769 -10.692 9.748 0.50 17.56 51 ILE C CA 1
ATOM 2382 C CA B ILE B 1 56 ? -28.650 -10.673 9.663 0.50 17.13 51 ILE C CA 1
ATOM 2383 C C . ILE B 1 56 ? -29.527 -9.920 8.663 1.00 14.92 51 ILE C C 1
ATOM 2384 O O . ILE B 1 56 ? -30.245 -8.946 9.056 1.00 15.58 51 ILE C O 1
ATOM 2393 N N . GLN B 1 57 ? -29.428 -10.312 7.404 1.00 14.35 52 GLN C N 1
ATOM 2394 C CA . GLN B 1 57 ? -30.080 -9.527 6.339 1.00 14.13 52 GLN C CA 1
ATOM 2395 C C . GLN B 1 57 ? -31.612 -9.608 6.431 1.00 14.05 52 GLN C C 1
ATOM 2396 O O . GLN B 1 57 ? -32.274 -8.776 5.823 1.00 14.79 52 GLN C O 1
ATOM 2402 N N . LEU B 1 58 ? -32.153 -10.593 7.177 1.00 13.47 53 LEU C N 1
ATOM 2403 C CA . LEU B 1 58 ? -33.644 -10.630 7.316 1.00 13.57 53 LEU C CA 1
ATOM 2404 C C . LEU B 1 58 ? -34.162 -9.518 8.192 1.00 14.16 53 LEU C C 1
ATOM 2405 O O . LEU B 1 58 ? -35.379 -9.335 8.260 1.00 14.64 53 LEU C O 1
ATOM 2410 N N . LYS B 1 59 ? -33.293 -8.711 8.798 1.00 14.39 54 LYS C N 1
ATOM 2411 C CA . LYS B 1 59 ? -33.765 -7.501 9.521 1.00 16.17 54 LYS C CA 1
ATOM 2412 C C . LYS B 1 59 ? -34.048 -6.367 8.534 1.00 16.19 54 LYS C C 1
ATOM 2413 O O . LYS B 1 59 ? -34.631 -5.372 8.946 1.00 18.28 54 LYS C O 1
ATOM 2419 N N . GLN B 1 60 ? -33.617 -6.477 7.294 1.00 14.82 55 GLN C N 1
ATOM 2420 C CA . GLN B 1 60 ? -33.846 -5.404 6.320 1.00 15.57 55 GLN C CA 1
ATOM 2421 C C . GLN B 1 60 ? -35.308 -5.384 5.879 1.00 14.40 55 GLN C C 1
ATOM 2422 O O . GLN B 1 60 ? -35.830 -6.447 5.521 1.00 15.49 55 GLN C O 1
ATOM 2428 N N . PRO B 1 61 ? -35.967 -4.223 5.759 1.00 13.75 56 PRO C N 1
ATOM 2429 C CA . PRO B 1 61 ? -37.244 -4.160 5.048 1.00 14.13 56 PRO C CA 1
ATOM 2430 C C . PRO B 1 61 ? -37.030 -4.491 3.566 1.00 15.09 56 PRO C C 1
ATOM 2431 O O . PRO B 1 61 ? -35.964 -4.296 3.001 1.00 14.59 56 PRO C O 1
ATOM 2435 N N . LEU B 1 62 ? -38.112 -4.952 2.948 1.00 14.31 57 LEU C N 1
ATOM 2436 C CA . LEU B 1 62 ? -38.129 -5.216 1.502 1.00 13.71 57 LEU C CA 1
ATOM 2437 C C . LEU B 1 62 ? -39.017 -4.227 0.751 1.00 13.37 57 LEU C C 1
ATOM 2438 O O . LEU B 1 62 ? -38.768 -4.056 -0.454 1.00 14.70 57 LEU C O 1
ATOM 2443 N N . ARG B 1 63 ? -40.017 -3.606 1.355 1.00 14.96 58 ARG C N 1
ATOM 2444 C CA . ARG B 1 63 ? -40.981 -2.778 0.625 1.00 16.83 58 ARG C CA 1
ATOM 2445 C C . ARG B 1 63 ? -40.384 -1.425 0.218 1.00 19.18 58 ARG C C 1
ATOM 2446 O O . ARG B 1 63 ? -41.007 -0.762 -0.596 1.00 23.51 58 ARG C O 1
ATOM 2454 N N . ASN B 1 64 ? -39.146 -1.127 0.619 1.00 15.81 59 ASN C N 1
ATOM 2455 C CA . ASN B 1 64 ? -38.422 0.042 0.132 1.00 15.25 59 ASN C CA 1
ATOM 2456 C C . ASN B 1 64 ? -37.231 -0.349 -0.740 1.00 14.52 59 ASN C C 1
ATOM 2457 O O . ASN B 1 64 ? -36.368 0.501 -0.965 1.00 15.85 59 ASN C O 1
ATOM 2462 N N . LYS B 1 65 ? -37.226 -1.577 -1.247 1.00 14.04 60 LYS C N 1
ATOM 2463 C CA . LYS B 1 65 ? -36.096 -2.048 -2.081 1.00 13.59 60 LYS C CA 1
ATOM 2464 C C . LYS B 1 65 ? -36.483 -2.074 -3.552 1.00 14.14 60 LYS C C 1
ATOM 2465 O O . LYS B 1 65 ? -37.410 -2.802 -3.955 1.00 15.88 60 LYS C O 1
ATOM 2471 N N . ARG B 1 66 ? -35.787 -1.289 -4.350 1.00 13.79 61 ARG C N 1
ATOM 2472 C CA . ARG B 1 66 ? -35.891 -1.313 -5.811 1.00 14.13 61 ARG C CA 1
ATOM 2473 C C . ARG B 1 66 ? -34.982 -2.359 -6.454 1.00 14.27 61 ARG C C 1
ATOM 2474 O O . ARG B 1 66 ? -35.320 -2.861 -7.532 1.00 14.65 61 ARG C O 1
ATOM 2482 N N . VAL B 1 67 ? -33.821 -2.650 -5.847 1.00 13.65 62 VAL C N 1
ATOM 2483 C CA . VAL B 1 67 ? -32.754 -3.464 -6.488 1.00 13.53 62 VAL C CA 1
ATOM 2484 C C . VAL B 1 67 ? -32.167 -4.454 -5.478 1.00 12.00 62 VAL C C 1
ATOM 2485 O O . VAL B 1 67 ? -31.913 -4.060 -4.351 1.00 13.42 62 VAL C O 1
ATOM 2489 N N . CYS B 1 68 ? -32.001 -5.706 -5.924 1.00 12.64 63 CYS C N 1
ATOM 2490 C CA . CYS B 1 68 ? -31.167 -6.668 -5.182 1.00 12.20 63 CYS C CA 1
ATOM 2491 C C . CYS B 1 68 ? -29.869 -6.912 -5.977 1.00 12.12 63 CYS C C 1
ATOM 2492 O O . CYS B 1 68 ? -29.913 -7.131 -7.191 1.00 13.15 63 CYS C O 1
ATOM 2495 N N . VAL B 1 69 ? -28.740 -6.800 -5.250 1.00 11.77 64 VAL C N 1
ATOM 2496 C CA . VAL B 1 69 ? -27.416 -7.153 -5.823 1.00 12.20 64 VAL C CA 1
ATOM 2497 C C . VAL B 1 69 ? -27.012 -8.464 -5.125 1.00 11.66 64 VAL C C 1
ATOM 2498 O O . VAL B 1 69 ? -26.900 -8.458 -3.901 1.00 12.39 64 VAL C O 1
ATOM 2502 N N . CYS B 1 70 ? -26.800 -9.497 -5.923 1.00 12.10 65 CYS C N 1
ATOM 2503 C CA . CYS B 1 70 ? -26.722 -10.839 -5.404 1.00 12.59 65 CYS C CA 1
ATOM 2504 C C . CYS B 1 70 ? -25.403 -11.509 -5.816 1.00 11.96 65 CYS C C 1
ATOM 2505 O O . CYS B 1 70 ? -25.070 -11.538 -7.007 1.00 13.90 65 CYS C O 1
ATOM 2508 N N . GLY B 1 71 ? -24.664 -12.100 -4.840 1.00 12.54 66 GLY C N 1
ATOM 2509 C CA . GLY B 1 71 ? -23.515 -12.939 -5.108 1.00 12.13 66 GLY C CA 1
ATOM 2510 C C . GLY B 1 71 ? -23.792 -14.334 -4.595 1.00 13.06 66 GLY C C 1
ATOM 2511 O O . GLY B 1 71 ? -24.781 -14.574 -3.887 1.00 14.70 66 GLY C O 1
ATOM 2512 N N . ILE B 1 72 ? -22.901 -15.276 -4.892 1.00 13.08 67 ILE C N 1
ATOM 2513 C CA . ILE B 1 72 ? -23.239 -16.684 -4.624 1.00 13.19 67 ILE C CA 1
ATOM 2514 C C . ILE B 1 72 ? -23.184 -17.060 -3.158 1.00 13.26 67 ILE C C 1
ATOM 2515 O O . ILE B 1 72 ? -24.009 -17.848 -2.687 1.00 13.59 67 ILE C O 1
ATOM 2520 N N . ASP B 1 73 ? -22.165 -16.653 -2.406 1.00 13.79 68 ASP C N 1
ATOM 2521 C CA . ASP B 1 73 ? -22.043 -17.063 -0.990 1.00 15.98 68 ASP C CA 1
ATOM 2522 C C . ASP B 1 73 ? -21.078 -16.141 -0.258 1.00 14.69 68 ASP C C 1
ATOM 2523 O O . ASP B 1 73 ? -20.468 -15.260 -0.876 1.00 15.67 68 ASP C O 1
ATOM 2528 N N . PRO B 1 74 ? -20.959 -16.275 1.063 1.00 14.08 69 PRO C N 1
ATOM 2529 C CA . PRO B 1 74 ? -20.148 -15.329 1.819 1.00 14.42 69 PRO C CA 1
ATOM 2530 C C . PRO B 1 74 ? -18.663 -15.507 1.525 1.00 13.99 69 PRO C C 1
ATOM 2531 O O . PRO B 1 74 ? -18.183 -16.612 1.242 1.00 16.03 69 PRO C O 1
ATOM 2535 N N . TYR B 1 75 ? -17.922 -14.452 1.771 1.00 14.40 70 TYR C N 1
ATOM 2536 C CA . TYR B 1 75 ? -16.452 -14.581 1.857 1.00 13.73 70 TYR C CA 1
ATOM 2537 C C . TYR B 1 75 ? -16.102 -15.688 2.844 1.00 14.82 70 TYR C C 1
ATOM 2538 O O . TYR B 1 75 ? -16.761 -15.783 3.859 1.00 15.68 70 TYR C O 1
ATOM 2547 N N . PRO B 1 76 ? -15.056 -16.513 2.588 1.00 15.24 71 PRO C N 1
ATOM 2548 C CA . PRO B 1 76 ? -14.955 -17.767 3.337 1.00 15.47 71 PRO C CA 1
ATOM 2549 C C . PRO B 1 76 ? -14.305 -17.704 4.692 1.00 18.38 71 PRO C C 1
ATOM 2550 O O . PRO B 1 76 ? -14.027 -18.745 5.246 1.00 21.10 71 PRO C O 1
ATOM 2554 N N . LYS B 1 77 ? -14.090 -16.513 5.242 1.00 16.73 72 LYS C N 1
ATOM 2555 C CA . LYS B 1 77 ? -13.665 -16.364 6.639 1.00 18.02 72 LYS C CA 1
ATOM 2556 C C . LYS B 1 77 ? -14.212 -15.085 7.257 1.00 19.66 72 LYS C C 1
ATOM 2557 O O . LYS B 1 77 ? -14.106 -14.022 6.667 1.00 21.38 72 LYS C O 1
ATOM 2563 N N . ASP B 1 78 ? -14.680 -15.179 8.478 1.00 23.90 73 ASP C N 1
ATOM 2564 C CA . ASP B 1 78 ? -15.052 -13.934 9.229 1.00 27.00 73 ASP C CA 1
ATOM 2565 C C . ASP B 1 78 ? -16.138 -13.106 8.498 1.00 25.21 73 ASP C C 1
ATOM 2566 O O . ASP B 1 78 ? -16.190 -11.852 8.586 1.00 23.87 73 ASP C O 1
ATOM 2571 N N . GLY B 1 79 ? -17.021 -13.730 7.769 1.00 27.05 74 GLY C N 1
ATOM 2572 C CA . GLY B 1 79 ? -18.097 -12.947 7.167 1.00 21.12 74 GLY C CA 1
ATOM 2573 C C . GLY B 1 79 ? -18.899 -12.222 8.244 1.00 24.00 74 GLY C C 1
ATOM 2574 O O . GLY B 1 79 ? -18.986 -12.716 9.357 1.00 24.57 74 GLY C O 1
ATOM 2575 N N . THR B 1 80 ? -19.545 -11.129 7.898 1.00 21.36 75 THR C N 1
ATOM 2576 C CA . THR B 1 80 ? -20.290 -10.317 8.912 1.00 21.63 75 THR C CA 1
ATOM 2577 C C . THR B 1 80 ? -21.780 -10.618 8.861 1.00 18.69 75 THR C C 1
ATOM 2578 O O . THR B 1 80 ? -22.527 -10.108 9.712 1.00 19.62 75 THR C O 1
ATOM 2582 N N . GLY B 1 81 ? -22.175 -11.456 7.928 1.00 16.27 76 GLY C N 1
ATOM 2583 C CA . GLY B 1 81 ? -23.611 -11.630 7.645 1.00 18.71 76 GLY C CA 1
ATOM 2584 C C . GLY B 1 81 ? -24.124 -10.599 6.645 1.00 20.21 76 GLY C C 1
ATOM 2585 O O . GLY B 1 81 ? -25.310 -10.725 6.228 1.00 23.03 76 GLY C O 1
ATOM 2586 N N . VAL B 1 82 ? -23.341 -9.525 6.385 1.00 17.34 77 VAL C N 1
ATOM 2587 C CA . VAL B 1 82 ? -23.744 -8.516 5.381 1.00 16.54 77 VAL C CA 1
ATOM 2588 C C . VAL B 1 82 ? -23.046 -8.821 4.067 1.00 14.43 77 VAL C C 1
ATOM 2589 O O . VAL B 1 82 ? -21.824 -8.710 3.939 1.00 16.41 77 VAL C O 1
ATOM 2593 N N . PRO B 1 83 ? -23.777 -9.281 3.044 1.00 15.50 78 PRO C N 1
ATOM 2594 C CA . PRO B 1 83 ? -23.213 -9.516 1.711 1.00 15.49 78 PRO C CA 1
ATOM 2595 C C . PRO B 1 83 ? -22.511 -8.282 1.166 1.00 14.12 78 PRO C C 1
ATOM 2596 O O . PRO B 1 83 ? -22.987 -7.168 1.364 1.00 16.36 78 PRO C O 1
ATOM 2600 N N . PHE B 1 84 ? -21.362 -8.567 0.551 1.00 14.82 79 PHE C N 1
ATOM 2601 C CA . PHE B 1 84 ? -20.524 -7.554 -0.139 1.00 15.46 79 PHE C CA 1
ATOM 2602 C C . PHE B 1 84 ? -19.838 -6.591 0.847 1.00 17.70 79 PHE C C 1
ATOM 2603 O O . PHE B 1 84 ? -19.280 -5.615 0.347 1.00 18.70 79 PHE C O 1
ATOM 2611 N N . GLU B 1 85 ? -19.897 -6.814 2.146 1.00 18.54 80 GLU C N 1
ATOM 2612 C CA . GLU B 1 85 ? -19.256 -5.874 3.067 1.00 18.28 80 GLU C CA 1
ATOM 2613 C C . GLU B 1 85 ? -17.724 -6.141 3.024 1.00 18.67 80 GLU C C 1
ATOM 2614 O O . GLU B 1 85 ? -17.217 -7.283 2.959 1.00 21.13 80 GLU C O 1
ATOM 2620 N N . SER B 1 86 ? -16.977 -5.051 3.121 1.00 18.01 81 SER C N 1
ATOM 2621 C CA . SER B 1 86 ? -15.517 -5.124 3.289 1.00 17.01 81 SER C CA 1
ATOM 2622 C C . SER B 1 86 ? -15.170 -4.019 4.307 1.00 18.54 81 SER C C 1
ATOM 2623 O O . SER B 1 86 ? -14.844 -2.892 3.919 1.00 18.29 81 SER C O 1
ATOM 2626 N N . PRO B 1 87 ? -15.291 -4.304 5.616 1.00 20.63 82 PRO C N 1
ATOM 2627 C CA . PRO B 1 87 ? -15.151 -3.264 6.632 1.00 22.55 82 PRO C CA 1
ATOM 2628 C C . PRO B 1 87 ? -13.827 -2.476 6.550 1.00 21.72 82 PRO C C 1
ATOM 2629 O O . PRO B 1 87 ? -13.859 -1.250 6.735 1.00 23.10 82 PRO C O 1
ATOM 2633 N N . ASN B 1 88 ? -12.713 -3.153 6.215 1.00 21.03 83 ASN C N 1
ATOM 2634 C CA . ASN B 1 88 ? -11.416 -2.463 6.077 1.00 20.23 83 ASN C CA 1
ATOM 2635 C C . ASN B 1 88 ? -11.041 -2.214 4.612 1.00 20.55 83 ASN C C 1
ATOM 2636 O O . ASN B 1 88 ? -9.945 -1.735 4.333 1.00 23.18 83 ASN C O 1
ATOM 2641 N N . PHE B 1 89 ? -11.973 -2.440 3.693 1.00 19.13 84 PHE C N 1
ATOM 2642 C CA . PHE B 1 89 ? -11.832 -2.160 2.246 1.00 18.17 84 PHE C CA 1
ATOM 2643 C C . PHE B 1 89 ? -10.567 -2.798 1.664 1.00 18.85 84 PHE C C 1
ATOM 2644 O O . PHE B 1 89 ? -9.973 -2.262 0.783 1.00 21.85 84 PHE C O 1
ATOM 2652 N N . THR B 1 90 ? -10.311 -4.041 2.007 1.00 21.31 85 THR C N 1
ATOM 2653 C CA . THR B 1 90 ? -9.166 -4.789 1.390 1.00 20.19 85 THR C CA 1
ATOM 2654 C C . THR B 1 90 ? -9.627 -5.795 0.322 1.00 21.46 85 THR C C 1
ATOM 2655 O O . THR B 1 90 ? -8.766 -6.363 -0.340 1.00 24.21 85 THR C O 1
ATOM 2659 N N . LYS B 1 91 ? -10.918 -6.033 0.204 1.00 19.54 86 LYS C N 1
ATOM 2660 C CA . LYS B 1 91 ? -11.386 -7.041 -0.757 1.00 18.51 86 LYS C CA 1
ATOM 2661 C C . LYS B 1 91 ? -11.361 -6.466 -2.168 1.00 17.75 86 LYS C C 1
ATOM 2662 O O . LYS B 1 91 ? -12.049 -5.479 -2.478 1.00 18.54 86 LYS C O 1
ATOM 2668 N N . LYS B 1 92 ? -10.652 -7.151 -3.030 1.00 17.84 87 LYS C N 1
ATOM 2669 C CA . LYS B 1 92 ? -10.521 -6.723 -4.448 1.00 18.10 87 LYS C CA 1
ATOM 2670 C C . LYS B 1 92 ? -11.871 -6.540 -5.104 1.00 16.34 87 LYS C C 1
ATOM 2671 O O . LYS B 1 92 ? -12.062 -5.592 -5.881 1.00 17.18 87 LYS C O 1
ATOM 2677 N N . SER B 1 93 ? -12.755 -7.494 -4.905 1.00 16.29 88 SER C N 1
ATOM 2678 C CA . SER B 1 93 ? -14.047 -7.364 -5.590 1.00 15.45 88 SER C CA 1
ATOM 2679 C C . SER B 1 93 ? -14.789 -6.071 -5.224 1.00 14.84 88 SER C C 1
ATOM 2680 O O . SER B 1 93 ? -15.463 -5.478 -6.047 1.00 14.94 88 SER C O 1
ATOM 2683 N N . ILE B 1 94 ? -14.713 -5.708 -3.957 1.00 15.02 89 ILE C N 1
ATOM 2684 C CA . ILE B 1 94 ? -15.419 -4.514 -3.460 1.00 13.78 89 ILE C CA 1
ATOM 2685 C C . ILE B 1 94 ? -14.698 -3.239 -3.904 1.00 13.88 89 ILE C C 1
ATOM 2686 O O . ILE B 1 94 ? -15.357 -2.268 -4.291 1.00 14.93 89 ILE C O 1
ATOM 2691 N N . LYS B 1 95 ? -13.370 -3.304 -3.958 1.00 14.37 90 LYS C N 1
ATOM 2692 C CA A LYS B 1 95 ? -12.580 -2.196 -4.565 0.50 15.01 90 LYS C CA 1
ATOM 2693 C CA B LYS B 1 95 ? -12.610 -2.172 -4.557 0.50 15.45 90 LYS C CA 1
ATOM 2694 C C . LYS B 1 95 ? -13.031 -2.002 -6.029 1.00 14.69 90 LYS C C 1
ATOM 2695 O O . LYS B 1 95 ? -13.137 -0.889 -6.511 1.00 16.22 90 LYS C O 1
ATOM 2706 N N . GLU B 1 96 ? -13.213 -3.106 -6.759 1.00 14.82 91 GLU C N 1
ATOM 2707 C CA A GLU B 1 96 ? -13.606 -3.066 -8.191 0.50 15.20 91 GLU C CA 1
ATOM 2708 C CA B GLU B 1 96 ? -13.582 -3.017 -8.193 0.50 15.57 91 GLU C CA 1
ATOM 2709 C C . GLU B 1 96 ? -15.022 -2.485 -8.326 1.00 14.29 91 GLU C C 1
ATOM 2710 O O . GLU B 1 96 ? -15.245 -1.623 -9.209 1.00 15.73 91 GLU C O 1
ATOM 2721 N N . ILE B 1 97 ? -15.964 -2.916 -7.460 1.00 14.33 92 ILE C N 1
ATOM 2722 C CA . ILE B 1 97 ? -17.301 -2.322 -7.463 1.00 14.14 92 ILE C CA 1
ATOM 2723 C C . ILE B 1 97 ? -17.171 -0.823 -7.221 1.00 14.54 92 ILE C C 1
ATOM 2724 O O . ILE B 1 97 ? -17.786 -0.030 -7.956 1.00 14.88 92 ILE C O 1
ATOM 2729 N N . ALA B 1 98 ? -16.469 -0.458 -6.181 1.00 13.81 93 ALA C N 1
ATOM 2730 C CA . ALA B 1 98 ? -16.331 0.951 -5.808 1.00 13.56 93 ALA C CA 1
ATOM 2731 C C . ALA B 1 98 ? -15.699 1.772 -6.941 1.00 13.97 93 ALA C C 1
ATOM 2732 O O . ALA B 1 98 ? -16.144 2.909 -7.195 1.00 15.39 93 ALA C O 1
ATOM 2734 N N A SER B 1 99 ? -14.698 1.223 -7.630 0.50 13.85 94 SER C N 1
ATOM 2735 N N B SER B 1 99 ? -14.685 1.221 -7.605 0.50 14.23 94 SER C N 1
ATOM 2736 C CA A SER B 1 99 ? -14.075 1.936 -8.750 0.50 13.78 94 SER C CA 1
ATOM 2737 C CA B SER B 1 99 ? -14.045 1.885 -8.744 0.50 15.61 94 SER C CA 1
ATOM 2738 C C A SER B 1 99 ? -15.111 2.180 -9.844 0.50 13.24 94 SER C C 1
ATOM 2739 C C B SER B 1 99 ? -15.081 2.152 -9.837 0.50 15.17 94 SER C C 1
ATOM 2740 O O A SER B 1 99 ? -15.078 3.250 -10.515 0.50 16.75 94 SER C O 1
ATOM 2741 O O B SER B 1 99 ? -15.044 3.225 -10.485 0.50 17.46 94 SER C O 1
ATOM 2746 N N . SER B 1 100 ? -15.917 1.170 -10.143 1.00 15.71 95 SER C N 1
ATOM 2747 C CA A SER B 1 100 ? -17.007 1.321 -11.141 0.50 15.87 95 SER C CA 1
ATOM 2748 C CA B SER B 1 100 ? -16.946 1.371 -11.197 0.50 16.86 95 SER C CA 1
ATOM 2749 C C . SER B 1 100 ? -17.943 2.469 -10.777 1.00 16.40 95 SER C C 1
ATOM 2750 O O . SER B 1 100 ? -18.256 3.329 -11.605 1.00 18.06 95 SER C O 1
ATOM 2755 N N . ILE B 1 101 ? -18.321 2.501 -9.516 1.00 14.51 96 ILE C N 1
ATOM 2756 C CA . ILE B 1 101 ? -19.194 3.561 -9.017 1.00 14.51 96 ILE C CA 1
ATOM 2757 C C . ILE B 1 101 ? -18.489 4.918 -9.029 1.00 15.41 96 ILE C C 1
ATOM 2758 O O . ILE B 1 101 ? -19.110 5.927 -9.330 1.00 15.95 96 ILE C O 1
ATOM 2763 N N . SER B 1 102 ? -17.203 4.913 -8.674 1.00 14.86 97 SER C N 1
ATOM 2764 C CA . SER B 1 102 ? -16.413 6.143 -8.705 1.00 14.72 97 SER C CA 1
ATOM 2765 C C . SER B 1 102 ? -16.473 6.773 -10.104 1.00 16.97 97 SER C C 1
ATOM 2766 O O . SER B 1 102 ? -16.640 8.009 -10.262 1.00 19.73 97 SER C O 1
ATOM 2769 N N . ARG B 1 103 ? -16.264 5.955 -11.130 1.00 17.30 98 ARG C N 1
ATOM 2770 C CA . ARG B 1 103 ? -16.272 6.416 -12.513 1.00 21.03 98 ARG C CA 1
ATOM 2771 C C . ARG B 1 103 ? -17.655 6.929 -12.911 1.00 19.18 98 ARG C C 1
ATOM 2772 O O . ARG B 1 103 ? -17.778 7.941 -13.618 1.00 24.58 98 ARG C O 1
ATOM 2780 N N . LEU B 1 104 ? -18.709 6.232 -12.463 1.00 19.63 99 LEU C N 1
ATOM 2781 C CA . LEU B 1 104 ? -20.096 6.593 -12.805 1.00 20.66 99 LEU C CA 1
ATOM 2782 C C . LEU B 1 104 ? -20.413 7.950 -12.176 1.00 19.86 99 LEU C C 1
ATOM 2783 O O . LEU B 1 104 ? -21.128 8.761 -12.801 1.00 22.17 99 LEU C O 1
ATOM 2788 N N . THR B 1 105 ? -20.0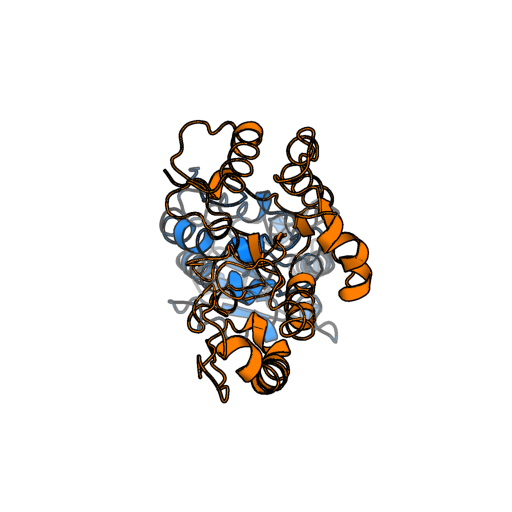13 8.174 -10.916 1.00 19.27 100 THR C N 1
ATOM 2789 C CA . THR B 1 105 ? -20.543 9.268 -10.059 1.00 19.66 100 THR C CA 1
ATOM 2790 C C . THR B 1 105 ? -19.593 10.457 -9.929 1.00 19.11 100 THR C C 1
ATOM 2791 O O . THR B 1 105 ? -20.045 11.503 -9.440 1.00 25.78 100 THR C O 1
ATOM 2795 N N . GLY B 1 106 ? -18.354 10.261 -10.328 1.00 20.39 101 GLY C N 1
ATOM 2796 C CA . GLY B 1 106 ? -17.370 11.331 -10.153 1.00 22.07 101 GLY C CA 1
ATOM 2797 C C . GLY B 1 106 ? -16.822 11.493 -8.736 1.00 21.56 101 GLY C C 1
ATOM 2798 O O . GLY B 1 106 ? -16.197 12.481 -8.451 1.00 30.05 101 GLY C O 1
ATOM 2799 N N . VAL B 1 107 ? -17.069 10.556 -7.866 1.00 17.41 102 VAL C N 1
ATOM 2800 C CA . VAL B 1 107 ? -16.488 10.542 -6.512 1.00 15.59 102 VAL C CA 1
ATOM 2801 C C . VAL B 1 107 ? -15.115 9.856 -6.539 1.00 16.72 102 VAL C C 1
ATOM 2802 O O . VAL B 1 107 ? -15.146 8.645 -6.791 1.00 17.20 102 VAL C O 1
ATOM 2806 N N . ILE B 1 108 ? -14.048 10.587 -6.288 1.00 17.56 103 ILE C N 1
ATOM 2807 C CA . ILE B 1 108 ? -12.746 9.928 -6.268 1.00 19.43 103 ILE C CA 1
ATOM 2808 C C . ILE B 1 108 ? -12.152 9.819 -4.901 1.00 17.11 103 ILE C C 1
ATOM 2809 O O . ILE B 1 108 ? -11.273 8.979 -4.746 1.00 18.48 103 ILE C O 1
ATOM 2814 N N . ASP B 1 109 ? -12.537 10.677 -3.985 1.00 15.63 104 ASP C N 1
ATOM 2815 C CA . ASP B 1 109 ? -12.004 10.670 -2.627 1.00 15.57 104 ASP C CA 1
ATOM 2816 C C . ASP B 1 109 ? -12.959 9.918 -1.692 1.00 16.63 104 ASP C C 1
ATOM 2817 O O . ASP B 1 109 ? -14.041 10.394 -1.462 1.00 16.99 104 ASP C O 1
ATOM 2822 N N . TYR B 1 110 ? -12.563 8.759 -1.228 1.00 15.88 105 TYR C N 1
ATOM 2823 C CA . TYR B 1 110 ? -13.387 7.895 -0.378 1.00 14.85 105 TYR C CA 1
ATOM 2824 C C . TYR B 1 110 ? -12.428 6.915 0.275 1.00 15.13 105 TYR C C 1
ATOM 2825 O O . TYR B 1 110 ? -11.307 6.699 -0.206 1.00 17.16 105 TYR C O 1
ATOM 2834 N N A LYS B 1 111 ? -12.915 6.245 1.329 0.50 15.45 106 LYS C N 1
ATOM 2835 N N B LYS B 1 111 ? -12.915 6.246 1.330 0.50 15.45 106 LYS C N 1
ATOM 2836 C CA A LYS B 1 111 ? -12.130 5.227 2.077 0.50 15.50 106 LYS C CA 1
ATOM 2837 C CA B LYS B 1 111 ? -12.127 5.231 2.081 0.50 15.51 106 LYS C CA 1
ATOM 2838 C C A LYS B 1 111 ? -12.710 3.830 1.910 0.50 16.24 106 LYS C C 1
ATOM 2839 C C B LYS B 1 111 ? -12.713 3.834 1.921 0.50 16.32 106 LYS C C 1
ATOM 2840 O O A LYS B 1 111 ? -11.962 2.902 2.185 0.50 20.55 106 LYS C O 1
ATOM 2841 O O B LYS B 1 111 ? -11.962 2.908 2.193 0.50 20.54 106 LYS C O 1
ATOM 2852 N N . GLY B 1 112 ? -13.978 3.678 1.534 1.00 15.09 107 GLY C N 1
ATOM 2853 C CA . GLY B 1 112 ? -14.556 2.365 1.359 1.00 15.41 107 GLY C CA 1
ATOM 2854 C C . GLY B 1 112 ? -15.900 2.465 0.678 1.00 13.50 107 GLY C C 1
ATOM 2855 O O . GLY B 1 112 ? -16.268 3.512 0.149 1.00 14.52 107 GLY C O 1
ATOM 2856 N N . TYR B 1 113 ? -16.581 1.326 0.652 1.00 13.09 108 TYR C N 1
ATOM 2857 C CA . TYR B 1 113 ? -17.875 1.221 -0.080 1.00 13.57 108 TYR C CA 1
ATOM 2858 C C . TYR B 1 113 ? -18.700 0.085 0.485 1.00 13.67 108 TYR C C 1
ATOM 2859 O O . TYR B 1 113 ? -18.198 -1.003 0.640 1.00 15.74 108 TYR C O 1
ATOM 2868 N N . ASN B 1 114 ? -19.975 0.440 0.796 1.00 12.98 109 ASN C N 1
ATOM 2869 C CA . ASN B 1 114 ? -20.888 -0.543 1.419 1.00 13.35 109 ASN C CA 1
ATOM 2870 C C . ASN B 1 114 ? -22.231 -0.468 0.686 1.00 13.34 109 ASN C C 1
ATOM 2871 O O . ASN B 1 114 ? -23.015 0.471 0.881 1.00 14.20 109 ASN C O 1
ATOM 2876 N N . LEU B 1 115 ? -22.524 -1.513 -0.106 1.00 13.53 110 LEU C N 1
ATOM 2877 C CA . LEU B 1 115 ? -23.843 -1.570 -0.810 1.00 13.35 110 LEU C CA 1
ATOM 2878 C C . LEU B 1 115 ? -24.991 -1.521 0.207 1.00 14.39 110 LEU C C 1
ATOM 2879 O O . LEU B 1 115 ? -26.117 -1.035 -0.174 1.00 17.07 110 LEU C O 1
ATOM 2884 N N . ASN B 1 116 ? -24.801 -1.988 1.431 1.00 13.05 111 ASN C N 1
ATOM 2885 C CA . ASN B 1 116 ? -25.893 -2.188 2.378 1.00 13.91 111 ASN C CA 1
ATOM 2886 C C . ASN B 1 116 ? -26.391 -0.889 2.985 1.00 14.53 111 ASN C C 1
ATOM 2887 O O . ASN B 1 116 ? -27.420 -0.904 3.623 1.00 18.44 111 ASN C O 1
ATOM 2892 N N . ILE B 1 117 ? -25.784 0.255 2.682 1.00 12.99 112 ILE C N 1
ATOM 2893 C CA . ILE B 1 117 ? -26.213 1.591 3.260 1.00 14.32 112 ILE C CA 1
ATOM 2894 C C . ILE B 1 117 ? -26.947 2.426 2.182 1.00 14.55 112 ILE C C 1
ATOM 2895 O O . ILE B 1 117 ? -27.231 3.619 2.404 1.00 20.02 112 ILE C O 1
ATOM 2900 N N . ILE B 1 118 ? -27.188 1.882 1.020 1.00 13.15 113 ILE C N 1
ATOM 2901 C CA . ILE B 1 118 ? -27.785 2.569 -0.147 1.00 13.82 113 ILE C CA 1
ATOM 2902 C C . ILE B 1 118 ? -29.286 2.436 -0.095 1.00 14.65 113 ILE C C 1
ATOM 2903 O O . ILE B 1 118 ? -29.820 1.322 -0.070 1.00 14.63 113 ILE C O 1
ATOM 2908 N N . ASP B 1 119 ? -29.999 3.560 -0.103 1.00 15.79 114 ASP C N 1
ATOM 2909 C CA . ASP B 1 119 ? -31.463 3.512 -0.129 1.00 16.09 114 ASP C CA 1
ATOM 2910 C C . ASP B 1 119 ? -31.945 2.785 -1.376 1.00 14.40 114 ASP C C 1
ATOM 2911 O O . ASP B 1 119 ? -31.519 3.072 -2.513 1.00 16.67 114 ASP C O 1
ATOM 2916 N N . GLY B 1 120 ? -32.815 1.806 -1.158 1.00 15.88 115 GLY C N 1
ATOM 2917 C CA . GLY B 1 120 ? -33.414 1.048 -2.250 1.00 15.87 115 GLY C CA 1
ATOM 2918 C C . GLY B 1 120 ? -32.616 -0.134 -2.714 1.00 14.46 115 GLY C C 1
ATOM 2919 O O . GLY B 1 120 ? -33.099 -0.820 -3.602 1.00 14.61 115 GLY C O 1
ATOM 2920 N N . VAL B 1 121 ? -31.502 -0.478 -2.085 1.00 12.54 116 VAL C N 1
ATOM 2921 C CA . VAL B 1 121 ? -30.671 -1.624 -2.481 1.00 12.96 116 VAL C CA 1
ATOM 2922 C C . VAL B 1 121 ? -30.557 -2.630 -1.329 1.00 12.13 116 VAL C C 1
ATOM 2923 O O . VAL B 1 121 ? -30.293 -2.234 -0.184 1.00 13.72 116 VAL C O 1
ATOM 2927 N N . ILE B 1 122 ? -30.821 -3.902 -1.660 1.00 12.01 117 ILE C N 1
ATOM 2928 C CA . ILE B 1 122 ? -30.526 -4.972 -0.708 1.00 13.04 117 ILE C CA 1
ATOM 2929 C C . ILE B 1 122 ? -29.405 -5.837 -1.299 1.00 11.94 117 ILE C C 1
ATOM 2930 O O . ILE B 1 122 ? -29.651 -6.566 -2.305 1.00 12.58 117 ILE C O 1
ATOM 2935 N N . PRO B 1 123 ? -28.199 -5.877 -0.676 1.00 11.05 118 PRO C N 1
ATOM 2936 C CA . PRO B 1 123 ? -27.193 -6.851 -1.102 1.00 11.51 118 PRO C CA 1
ATOM 2937 C C . PRO B 1 123 ? -27.522 -8.220 -0.495 1.00 11.02 118 PRO C C 1
ATOM 2938 O O . PRO B 1 123 ? -28.042 -8.283 0.626 1.00 12.50 118 PRO C O 1
ATOM 2942 N N . TRP B 1 124 ? -27.185 -9.266 -1.235 1.00 11.12 119 TRP C N 1
ATOM 2943 C CA . TRP B 1 124 ? -27.646 -10.624 -0.883 1.00 10.99 119 TRP C CA 1
ATOM 2944 C C . TRP B 1 124 ? -26.581 -11.665 -1.234 1.00 11.76 119 TRP C C 1
ATOM 2945 O O . TRP B 1 124 ? -25.987 -11.542 -2.310 1.00 12.74 119 TRP C O 1
ATOM 2956 N N . ASN B 1 125 ? -26.482 -12.670 -0.353 1.00 12.01 120 ASN C N 1
ATOM 2957 C CA . ASN B 1 125 ? -25.706 -13.881 -0.651 1.00 13.97 120 ASN C CA 1
ATOM 2958 C C . ASN B 1 125 ? -26.686 -15.022 -0.920 1.00 13.16 120 ASN C C 1
ATOM 2959 O O . ASN B 1 125 ? -27.536 -15.330 -0.049 1.00 13.05 120 ASN C O 1
ATOM 2964 N N . TYR B 1 126 ? -26.620 -15.691 -2.066 1.00 13.24 121 TYR C N 1
ATOM 2965 C CA . TYR B 1 126 ? -27.571 -16.751 -2.386 1.00 12.46 121 TYR C CA 1
ATOM 2966 C C . TYR B 1 126 ? -27.515 -17.880 -1.368 1.00 13.06 121 TYR C C 1
ATOM 2967 O O . TYR B 1 126 ? -28.578 -18.259 -0.817 1.00 13.41 121 TYR C O 1
ATOM 2976 N N . TYR B 1 127 ? -26.324 -18.399 -1.054 1.00 12.34 122 TYR C N 1
ATOM 2977 C CA . TYR B 1 127 ? -26.099 -19.336 0.047 1.00 12.48 122 TYR C CA 1
ATOM 2978 C C . TYR B 1 127 ? -25.650 -18.535 1.280 1.00 11.15 122 TYR C C 1
ATOM 2979 O O . TYR B 1 127 ? -24.877 -17.572 1.099 1.00 12.47 122 TYR C O 1
ATOM 2988 N N . LEU B 1 128 ? -26.143 -18.843 2.467 1.00 11.72 123 LEU C N 1
ATOM 2989 C CA . LEU B 1 128 ? -25.957 -17.965 3.632 1.00 11.89 123 LEU C CA 1
ATOM 2990 C C . LEU B 1 128 ? -24.750 -18.370 4.472 1.00 12.20 123 LEU C C 1
ATOM 2991 O O . LEU B 1 128 ? -24.447 -17.645 5.429 1.00 14.35 123 LEU C O 1
ATOM 2996 N N . SER B 1 129 ? -24.054 -19.420 4.125 1.00 12.45 124 SER C N 1
ATOM 2997 C CA . SER B 1 129 ? -22.801 -19.791 4.821 1.00 12.62 124 SER C CA 1
ATOM 2998 C C . SER B 1 129 ? -21.964 -20.604 3.884 1.00 13.07 124 SER C C 1
ATOM 2999 O O . SER B 1 129 ? -22.506 -21.205 2.912 1.00 13.35 124 SER C O 1
ATOM 3002 N N . CYS B 1 130 ? -20.709 -20.753 4.261 1.00 13.61 125 CYS C N 1
ATOM 3003 C CA . CYS B 1 130 ? -19.785 -21.776 3.718 1.00 14.67 125 CYS C CA 1
ATOM 3004 C C . CYS B 1 130 ? -18.997 -22.355 4.888 1.00 14.03 125 CYS C C 1
ATOM 3005 O O . CYS B 1 130 ? -18.825 -21.697 5.911 1.00 15.28 125 CYS C O 1
ATOM 3008 N N . LYS B 1 131 ? -18.471 -23.561 4.675 1.00 15.00 126 LYS C N 1
ATOM 3009 C CA A LYS B 1 131 ? -17.406 -24.099 5.537 0.50 15.14 126 LYS C CA 1
ATOM 3010 C CA B LYS B 1 131 ? -17.412 -24.089 5.543 0.50 15.24 126 LYS C CA 1
ATOM 3011 C C . LYS B 1 131 ? -16.204 -23.144 5.433 1.00 15.46 126 LYS C C 1
ATOM 3012 O O . LYS B 1 131 ? -15.839 -22.784 4.298 1.00 16.00 126 LYS C O 1
ATOM 3023 N N . LEU B 1 132 ? -15.573 -22.858 6.572 1.00 16.84 127 LEU C N 1
ATOM 3024 C CA . LEU B 1 132 ? -14.411 -21.944 6.593 1.00 18.46 127 LEU C CA 1
ATOM 3025 C C . LEU B 1 132 ? -13.421 -22.360 5.492 1.00 17.06 127 LEU C C 1
ATOM 3026 O O . LEU B 1 132 ? -13.023 -23.523 5.447 1.00 18.70 127 LEU C O 1
ATOM 3031 N N . GLY B 1 133 ? -13.085 -21.390 4.641 1.00 17.65 128 GLY C N 1
ATOM 3032 C CA . GLY B 1 133 ? -12.055 -21.614 3.614 1.00 18.04 128 GLY C CA 1
ATOM 3033 C C . GLY B 1 133 ? -12.532 -22.302 2.381 1.00 18.28 128 GLY C C 1
ATOM 3034 O O . GLY B 1 133 ? -11.684 -22.493 1.476 1.00 19.29 128 GLY C O 1
ATOM 3035 N N . GLU B 1 134 ? -13.807 -22.658 2.255 1.00 16.83 129 GLU C N 1
ATOM 3036 C CA . GLU B 1 134 ? -14.236 -23.486 1.102 1.00 17.79 129 GLU C CA 1
ATOM 3037 C C . GLU B 1 134 ? -15.464 -22.874 0.406 1.00 16.58 129 GLU C C 1
ATOM 3038 O O . GLU B 1 134 ? -16.620 -23.068 0.829 1.00 16.67 129 GLU C O 1
ATOM 3044 N N . THR B 1 135 ? -15.208 -22.015 -0.558 1.00 17.48 130 THR C N 1
ATOM 3045 C CA . THR B 1 135 ? -16.343 -21.395 -1.281 1.00 16.04 130 THR C CA 1
ATOM 3046 C C . THR B 1 135 ? -17.292 -22.453 -1.868 1.00 17.26 130 THR C C 1
ATOM 3047 O O . THR B 1 135 ? -16.858 -23.465 -2.421 1.00 18.23 130 THR C O 1
ATOM 3051 N N . LYS B 1 136 ? -18.592 -22.164 -1.727 1.00 17.05 131 LYS C N 1
ATOM 3052 C CA A LYS B 1 136 ? -19.729 -22.975 -2.249 0.50 15.72 131 LYS C CA 1
ATOM 3053 C CA B LYS B 1 136 ? -19.702 -22.994 -2.283 0.50 15.81 131 LYS C CA 1
ATOM 3054 C C . LYS B 1 136 ? -19.868 -24.346 -1.554 1.00 16.80 131 LYS C C 1
ATOM 3055 O O . LYS B 1 136 ? -20.725 -25.134 -1.949 1.00 18.09 131 LYS C O 1
ATOM 3066 N N . SER B 1 137 ? -19.190 -24.566 -0.457 1.00 15.11 132 SER C N 1
ATOM 3067 C CA . SER B 1 137 ? -19.217 -25.845 0.279 1.00 15.68 132 SER C CA 1
ATOM 3068 C C . SER B 1 137 ? -20.571 -26.115 0.917 1.00 15.37 132 SER C C 1
ATOM 3069 O O . SER B 1 137 ? -20.814 -27.329 1.183 1.00 16.92 132 SER C O 1
ATOM 3072 N N . HIS B 1 138 ? -21.431 -25.159 1.180 1.00 13.95 133 HIS C N 1
ATOM 3073 C CA . HIS B 1 138 ? -22.754 -25.415 1.800 1.00 13.23 133 HIS C CA 1
ATOM 3074 C C . HIS B 1 138 ? -23.883 -25.299 0.777 1.00 12.95 133 HIS C C 1
ATOM 3075 O O . HIS B 1 138 ? -25.050 -25.284 1.216 1.00 14.13 133 HIS C O 1
ATOM 3082 N N . ALA B 1 139 ? -23.591 -25.294 -0.510 1.00 14.14 134 ALA C N 1
ATOM 3083 C CA . ALA B 1 139 ? -24.616 -25.156 -1.574 1.00 14.08 134 ALA C CA 1
ATOM 3084 C C . ALA B 1 139 ? -25.715 -26.199 -1.367 1.00 13.99 134 ALA C C 1
ATOM 3085 O O . ALA B 1 139 ? -26.896 -25.852 -1.489 1.00 15.31 134 ALA C O 1
ATOM 3087 N N . ILE B 1 140 ? -25.379 -27.465 -1.148 1.00 15.04 135 ILE C N 1
ATOM 3088 C CA A ILE B 1 140 ? -26.370 -28.589 -1.081 0.50 15.18 135 ILE C CA 1
ATOM 3089 C CA B ILE B 1 140 ? -26.462 -28.466 -1.202 0.50 16.57 135 ILE C CA 1
ATOM 3090 C C . ILE B 1 140 ? -27.366 -28.306 0.035 1.00 14.84 135 ILE C C 1
ATOM 3091 O O . ILE B 1 140 ? -28.572 -28.597 -0.095 1.00 17.86 135 ILE C O 1
ATOM 3100 N N . TYR B 1 141 ? -26.852 -27.778 1.125 1.00 13.51 136 TYR C N 1
ATOM 3101 C CA . TYR B 1 141 ? -27.600 -27.623 2.373 1.00 14.97 136 TYR C CA 1
ATOM 3102 C C . TYR B 1 141 ? -28.548 -26.425 2.290 1.00 14.90 136 TYR C C 1
ATOM 3103 O O . TYR B 1 141 ? -29.661 -26.495 2.789 1.00 15.95 136 TYR C O 1
ATOM 3112 N N . TRP B 1 142 ? -28.055 -25.316 1.723 1.00 13.77 137 TRP C N 1
ATOM 3113 C CA . TRP B 1 142 ? -28.884 -24.095 1.625 1.00 13.60 137 TRP C CA 1
ATOM 3114 C C . TRP B 1 142 ? -29.872 -24.102 0.472 1.00 13.17 137 TRP C C 1
ATOM 3115 O O . TRP B 1 142 ? -30.853 -23.398 0.514 1.00 14.36 137 TRP C O 1
ATOM 3126 N N . ASP B 1 143 ? -29.690 -24.954 -0.533 1.00 15.57 138 ASP C N 1
ATOM 3127 C CA . ASP B 1 143 ? -30.470 -24.940 -1.784 1.00 17.37 138 ASP C CA 1
ATOM 3128 C C . ASP B 1 143 ? -31.935 -24.530 -1.607 1.00 15.67 138 ASP C C 1
ATOM 3129 O O . ASP B 1 143 ? -32.383 -23.550 -2.255 1.00 16.29 138 ASP C O 1
ATOM 3134 N N . LYS B 1 144 ? -32.728 -25.300 -0.878 1.00 16.83 139 LYS C N 1
ATOM 3135 C CA A LYS B 1 144 ? -34.182 -24.975 -0.812 0.50 16.20 139 LYS C CA 1
ATOM 3136 C CA B LYS B 1 144 ? -34.174 -25.008 -0.766 0.50 16.57 139 LYS C CA 1
ATOM 3137 C C . LYS B 1 144 ? -34.419 -23.623 -0.133 1.00 14.13 139 LYS C C 1
ATOM 3138 O O . LYS B 1 144 ? -35.329 -22.892 -0.554 1.00 15.62 139 LYS C O 1
ATOM 3149 N N . ILE B 1 145 ? -33.734 -23.357 0.931 1.00 14.02 140 ILE C N 1
ATOM 3150 C CA . ILE B 1 145 ? -33.765 -22.040 1.616 1.00 13.81 140 ILE C CA 1
ATOM 3151 C C . ILE B 1 145 ? -33.398 -20.907 0.657 1.00 13.52 140 ILE C C 1
ATOM 3152 O O . ILE B 1 145 ? -34.071 -19.879 0.610 1.00 13.75 140 ILE C O 1
ATOM 3157 N N . SER B 1 146 ? -32.330 -21.129 -0.085 1.00 12.46 141 SER C N 1
ATOM 3158 C CA . SER B 1 146 ? -31.839 -20.091 -0.981 1.00 11.62 141 SER C CA 1
ATOM 3159 C C . SER B 1 146 ? -32.895 -19.689 -2.007 1.00 12.57 141 SER C C 1
ATOM 3160 O O . SER B 1 146 ? -33.063 -18.488 -2.300 1.00 13.41 141 SER C O 1
ATOM 3163 N N . LYS B 1 147 ? -33.533 -20.687 -2.610 1.00 13.46 142 LYS C N 1
ATOM 3164 C CA . LYS B 1 147 ? -34.605 -20.407 -3.576 1.00 13.86 142 LYS C CA 1
ATOM 3165 C C . LYS B 1 147 ? -35.745 -19.676 -2.881 1.00 14.03 142 LYS C C 1
ATOM 3166 O O . LYS B 1 147 ? -36.244 -18.693 -3.446 1.00 14.35 142 LYS C O 1
ATOM 3172 N N . LEU B 1 148 ? -36.186 -20.177 -1.731 1.00 13.27 143 LEU C N 1
ATOM 3173 C CA . LEU B 1 148 ? -37.288 -19.566 -0.989 1.00 13.17 143 LEU C CA 1
ATOM 3174 C C . LEU B 1 148 ? -37.017 -18.087 -0.755 1.00 12.34 143 LEU C C 1
ATOM 3175 O O . LEU B 1 148 ? -37.908 -17.239 -1.012 1.00 13.83 143 LEU C O 1
ATOM 3180 N N . LEU B 1 149 ? -35.837 -17.750 -0.249 1.00 12.07 144 LEU C N 1
ATOM 3181 C CA . LEU B 1 149 ? -35.552 -16.373 0.169 1.00 10.94 144 LEU C CA 1
ATOM 3182 C C . LEU B 1 149 ? -35.383 -15.480 -1.066 1.00 11.93 144 LEU C C 1
ATOM 3183 O O . LEU B 1 149 ? -35.856 -14.327 -1.053 1.00 13.11 144 LEU C O 1
ATOM 3188 N N . LEU B 1 150 ? -34.609 -15.922 -2.065 1.00 12.21 145 LEU C N 1
ATOM 3189 C CA . LEU B 1 150 ? -34.413 -15.032 -3.234 1.00 12.48 145 LEU C CA 1
ATOM 3190 C C . LEU B 1 150 ? -35.743 -14.860 -3.994 1.00 13.87 145 LEU C C 1
ATOM 3191 O O . LEU B 1 150 ? -36.027 -13.751 -4.520 1.00 14.56 145 LEU C O 1
ATOM 3196 N N . GLN B 1 151 ? -36.564 -15.888 -4.042 1.00 13.79 146 GLN C N 1
ATOM 3197 C CA A GLN B 1 151 ? -37.899 -15.724 -4.637 0.50 14.99 146 GLN C CA 1
ATOM 3198 C CA B GLN B 1 151 ? -37.914 -15.719 -4.670 0.50 13.58 146 GLN C CA 1
ATOM 3199 C C . GLN B 1 151 ? -38.643 -14.594 -3.890 1.00 14.29 146 GLN C C 1
ATOM 3200 O O . GLN B 1 151 ? -39.300 -13.741 -4.473 1.00 15.14 146 GLN C O 1
ATOM 3211 N N . HIS B 1 152 ? -38.578 -14.613 -2.551 1.00 12.45 147 HIS C N 1
ATOM 3212 C CA . HIS B 1 152 ? -39.260 -13.577 -1.755 1.00 12.61 147 HIS C CA 1
ATOM 3213 C C . HIS B 1 152 ? -38.717 -12.155 -2.051 1.00 12.98 147 HIS C C 1
ATOM 3214 O O . HIS B 1 152 ? -39.503 -11.222 -2.184 1.00 13.82 147 HIS C O 1
ATOM 3221 N N . ILE B 1 153 ? -37.394 -12.028 -2.171 1.00 12.59 148 ILE C N 1
ATOM 3222 C CA . ILE B 1 153 ? -36.841 -10.728 -2.512 1.00 11.81 148 ILE C CA 1
ATOM 3223 C C . ILE B 1 153 ? -37.374 -10.278 -3.857 1.00 13.62 148 ILE C C 1
ATOM 3224 O O . ILE B 1 153 ? -37.708 -9.081 -4.023 1.00 13.98 148 ILE C O 1
ATOM 3229 N N . THR B 1 154 ? -37.413 -11.174 -4.852 1.00 13.39 149 THR C N 1
ATOM 3230 C CA . THR B 1 154 ? -37.842 -10.793 -6.230 1.00 13.60 149 THR C CA 1
ATOM 3231 C C . THR B 1 154 ? -39.320 -10.403 -6.265 1.00 15.63 149 THR C C 1
ATOM 3232 O O . THR B 1 154 ? -39.669 -9.610 -7.145 1.00 16.80 149 THR C O 1
ATOM 3236 N N . LYS B 1 155 ? -40.124 -10.825 -5.288 1.00 14.61 150 LYS C N 1
ATOM 3237 C CA . LYS B 1 155 ? -41.517 -10.355 -5.171 1.00 15.83 150 LYS C CA 1
ATOM 3238 C C . LYS B 1 155 ? -41.516 -8.854 -4.907 1.00 16.49 150 LYS C C 1
ATOM 3239 O O . LYS B 1 155 ? -42.514 -8.219 -5.267 1.00 19.84 150 LYS C O 1
ATOM 3245 N N . HIS B 1 156 ? -40.497 -8.333 -4.254 1.00 15.16 151 HIS C N 1
ATOM 3246 C CA . HIS B 1 156 ? -40.483 -6.928 -3.766 1.00 15.72 151 HIS C CA 1
ATOM 3247 C C . HIS B 1 156 ? -39.652 -5.969 -4.634 1.00 16.74 151 HIS C C 1
ATOM 3248 O O . HIS B 1 156 ? -40.005 -4.814 -4.753 1.00 19.30 151 HIS C O 1
ATOM 3255 N N . VAL B 1 157 ? -38.530 -6.419 -5.154 1.00 15.95 152 VAL C N 1
ATOM 3256 C CA . VAL B 1 157 ? -37.605 -5.548 -5.925 1.00 15.11 152 VAL C CA 1
ATOM 3257 C C . VAL B 1 157 ? -38.076 -5.462 -7.373 1.00 15.94 152 VAL C C 1
ATOM 3258 O O . VAL B 1 157 ? -38.776 -6.357 -7.841 1.00 17.49 152 VAL C O 1
ATOM 3262 N N A SER B 1 158 ? -37.565 -4.450 -8.064 0.50 15.95 153 SER C N 1
ATOM 3263 N N B SER B 1 158 ? -37.662 -4.438 -8.129 0.50 16.14 153 SER C N 1
ATOM 3264 C CA A SER B 1 158 ? -37.821 -4.208 -9.513 0.50 15.81 153 SER C CA 1
ATOM 3265 C CA B SER B 1 158 ? -37.950 -4.392 -9.604 0.50 18.38 153 SER C CA 1
ATOM 3266 C C A SER B 1 158 ? -36.735 -4.822 -10.381 0.50 17.37 153 SER C C 1
ATOM 3267 C C B SER B 1 158 ? -36.727 -4.807 -10.434 0.50 18.10 153 SER C C 1
ATOM 3268 O O A SER B 1 158 ? -37.019 -5.258 -11.492 0.50 20.40 153 SER C O 1
ATOM 3269 O O B SER B 1 158 ? -36.912 -5.170 -11.593 0.50 20.85 153 SER C O 1
ATOM 3274 N N . VAL B 1 159 ? -35.521 -4.826 -9.872 1.00 16.54 154 VAL C N 1
ATOM 3275 C CA . VAL B 1 159 ? -34.325 -5.312 -10.632 1.00 15.94 154 VAL C CA 1
ATOM 3276 C C . VAL B 1 159 ? -33.503 -6.227 -9.715 1.00 15.49 154 VAL C C 1
ATOM 3277 O O . VAL B 1 159 ? -33.211 -5.859 -8.606 1.00 14.93 154 VAL C O 1
ATOM 3281 N N . LEU B 1 160 ? -33.165 -7.404 -10.253 1.00 14.48 155 LEU C N 1
ATOM 3282 C CA . LEU B 1 160 ? -32.230 -8.363 -9.654 1.00 13.69 155 LEU C CA 1
ATOM 3283 C C . LEU B 1 160 ? -30.949 -8.339 -10.487 1.00 13.93 155 LEU C C 1
ATOM 3284 O O . LEU B 1 160 ? -31.010 -8.619 -11.685 1.00 15.70 155 LEU C O 1
ATOM 3289 N N . TYR B 1 161 ? -29.828 -8.011 -9.852 1.00 13.28 156 TYR C N 1
ATOM 3290 C CA . TYR B 1 161 ? -28.474 -8.039 -10.483 1.00 13.47 156 TYR C CA 1
ATOM 3291 C C . TYR B 1 161 ? -27.651 -9.111 -9.794 1.00 12.91 156 TYR C C 1
ATOM 3292 O O . TYR B 1 161 ? -27.308 -8.951 -8.626 1.00 13.29 156 TYR C O 1
ATOM 3301 N N . CYS B 1 162 ? -27.440 -10.208 -10.525 1.00 13.67 157 CYS C N 1
ATOM 3302 C CA . CYS B 1 162 ? -26.602 -11.291 -10.008 1.00 14.71 157 CYS C CA 1
ATOM 3303 C C . CYS B 1 162 ? -25.191 -11.196 -10.604 1.00 14.12 157 CYS C C 1
ATOM 3304 O O . CYS B 1 162 ? -25.055 -10.980 -11.837 1.00 15.79 157 CYS C O 1
ATOM 3307 N N . LEU B 1 163 ? -24.175 -11.338 -9.754 1.00 14.74 158 LEU C N 1
ATOM 3308 C CA . LEU B 1 163 ? -22.777 -11.284 -10.202 1.00 14.90 158 LEU C CA 1
ATOM 3309 C C . LEU B 1 163 ? -22.224 -12.715 -10.232 1.00 14.30 158 LEU C C 1
ATOM 3310 O O . LEU B 1 163 ? -22.155 -13.333 -9.173 1.00 17.91 158 LEU C O 1
ATOM 3315 N N . GLY B 1 164 ? -21.878 -13.184 -11.417 1.00 15.51 159 GLY C N 1
ATOM 3316 C CA . GLY B 1 164 ? -21.322 -14.531 -11.604 1.00 17.57 159 GLY C CA 1
ATOM 3317 C C . GLY B 1 164 ? -22.074 -15.236 -12.699 1.00 17.68 159 GLY C C 1
ATOM 3318 O O . GLY B 1 164 ? -23.115 -15.821 -12.451 1.00 18.69 159 GLY C O 1
ATOM 3319 N N . LYS B 1 165 ? -21.533 -15.184 -13.919 1.00 19.61 160 LYS C N 1
ATOM 3320 C CA . LYS B 1 165 ? -22.247 -15.770 -15.070 1.00 22.35 160 LYS C CA 1
ATOM 3321 C C . LYS B 1 165 ? -22.421 -17.268 -14.898 1.00 21.91 160 LYS C C 1
ATOM 3322 O O . LYS B 1 165 ? -23.495 -17.728 -15.201 1.00 27.86 160 LYS C O 1
ATOM 3328 N N . THR B 1 166 ? -21.386 -17.987 -14.487 1.00 21.08 161 THR C N 1
ATOM 3329 C CA . THR B 1 166 ? -21.510 -19.465 -14.404 1.00 29.30 161 THR C CA 1
ATOM 3330 C C . THR B 1 166 ? -22.513 -19.803 -13.312 1.00 28.07 161 THR C C 1
ATOM 3331 O O . THR B 1 166 ? -23.446 -20.578 -13.550 1.00 35.35 161 THR C O 1
ATOM 3335 N N . ASP B 1 167 ? -22.347 -19.149 -12.172 1.00 23.09 162 ASP C N 1
ATOM 3336 C CA . ASP B 1 167 ? -23.114 -19.526 -10.980 1.00 25.35 162 ASP C CA 1
ATOM 3337 C C . ASP B 1 167 ? -24.612 -19.185 -11.167 1.00 23.47 162 ASP C C 1
ATOM 3338 O O . ASP B 1 167 ? -25.447 -19.937 -10.660 1.00 29.91 162 ASP C O 1
ATOM 3343 N N . PHE B 1 168 ? -24.945 -18.096 -11.868 1.00 18.36 163 PHE C N 1
ATOM 3344 C CA . PHE B 1 168 ? -26.330 -17.618 -11.991 1.00 18.77 163 PHE C CA 1
ATOM 3345 C C . PHE B 1 168 ? -26.940 -17.850 -13.381 1.00 22.65 163 PHE C C 1
ATOM 3346 O O . PHE B 1 168 ? -28.027 -17.287 -13.637 1.00 21.21 163 PHE C O 1
ATOM 3354 N N . SER B 1 169 ? -26.301 -18.558 -14.292 1.00 28.79 164 SER C N 1
ATOM 3355 C CA . SER B 1 169 ? -26.761 -18.640 -15.709 1.00 34.28 164 SER C CA 1
ATOM 3356 C C . SER B 1 169 ? -28.211 -19.055 -15.844 1.00 29.76 164 SER C C 1
ATOM 3357 O O . SER B 1 169 ? -28.949 -18.524 -16.747 1.00 27.96 164 SER C O 1
ATOM 3360 N N . ASN B 1 170 ? -28.610 -19.958 -14.991 1.00 27.25 165 ASN C N 1
ATOM 3361 C CA . ASN B 1 170 ? -29.965 -20.587 -15.101 1.00 32.99 165 ASN C CA 1
ATOM 3362 C C . ASN B 1 170 ? -30.852 -20.108 -13.920 1.00 23.97 165 ASN C C 1
ATOM 3363 O O . ASN B 1 170 ? -31.776 -20.797 -13.494 1.00 26.08 165 ASN C O 1
ATOM 3368 N N . ILE B 1 171 ? -30.580 -18.904 -13.387 1.00 22.59 166 ILE C N 1
ATOM 3369 C CA . ILE B 1 171 ? -31.280 -18.421 -12.156 1.00 20.11 166 ILE C CA 1
ATOM 3370 C C . ILE B 1 171 ? -32.762 -18.172 -12.460 1.00 21.95 166 ILE C C 1
ATOM 3371 O O . ILE B 1 171 ? -33.565 -18.333 -11.581 1.00 23.35 166 ILE C O 1
ATOM 3376 N N . ARG B 1 172 ? -33.095 -17.788 -13.693 1.00 21.30 167 ARG C N 1
ATOM 3377 C CA . ARG B 1 172 ? -34.472 -17.346 -13.977 1.00 26.05 167 ARG C CA 1
ATOM 3378 C C . ARG B 1 172 ? -35.375 -18.571 -13.798 1.00 26.54 167 ARG C C 1
ATOM 3379 O O . ARG B 1 172 ? -36.493 -18.394 -13.290 1.00 28.82 167 ARG C O 1
ATOM 3387 N N . ALA B 1 173 ? -34.943 -19.787 -14.199 1.00 29.11 168 ALA C N 1
ATOM 3388 C CA . ALA B 1 173 ? -35.797 -21.005 -14.095 1.00 28.85 168 ALA C CA 1
ATOM 3389 C C . ALA B 1 173 ? -35.949 -21.421 -12.639 1.00 29.83 168 ALA C C 1
ATOM 3390 O O . ALA B 1 173 ? -36.937 -22.068 -12.326 1.00 32.54 168 ALA C O 1
ATOM 3392 N N . LYS B 1 174 ? -34.986 -21.110 -11.799 1.00 25.30 169 LYS C N 1
ATOM 3393 C CA . LYS B 1 174 ? -35.039 -21.409 -10.366 1.00 25.61 169 LYS C CA 1
ATOM 3394 C C . LYS B 1 174 ? -36.166 -20.564 -9.774 1.00 22.59 169 LYS C C 1
ATOM 3395 O O . LYS B 1 174 ? -36.926 -21.070 -9.002 1.00 27.15 169 LYS C O 1
ATOM 3401 N N . LEU B 1 175 ? -36.139 -19.267 -10.042 1.00 18.54 170 LEU C N 1
ATOM 3402 C CA . LEU B 1 175 ? -37.028 -18.326 -9.311 1.00 17.56 170 LEU C CA 1
ATOM 3403 C C . LEU B 1 175 ? -38.433 -18.208 -9.896 1.00 18.32 170 LEU C C 1
ATOM 3404 O O . LEU B 1 175 ? -39.377 -17.958 -9.142 1.00 17.97 170 LEU C O 1
ATOM 3409 N N . GLU B 1 176 ? -38.580 -18.440 -11.209 1.00 17.17 171 GLU C N 1
ATOM 3410 C CA . GLU B 1 176 ? -39.867 -18.311 -11.920 1.00 18.28 171 GLU C CA 1
ATOM 3411 C C . GLU B 1 176 ? -40.504 -16.949 -11.604 1.00 17.73 171 GLU C C 1
ATOM 3412 O O . GLU B 1 176 ? -41.723 -16.866 -11.528 1.00 18.44 171 GLU C O 1
ATOM 3418 N N . SER B 1 177 ? -39.706 -15.892 -11.536 1.00 18.09 172 SER C N 1
ATOM 3419 C CA . SER B 1 177 ? -40.209 -14.542 -11.231 1.00 17.54 172 SER C CA 1
ATOM 3420 C C . SER B 1 177 ? -40.189 -13.681 -12.500 1.00 17.35 172 SER C C 1
ATOM 3421 O O . SER B 1 177 ? -39.288 -13.817 -13.322 1.00 19.60 172 SER C O 1
ATOM 3424 N N . PRO B 1 178 ? -41.134 -12.738 -12.622 1.00 18.76 173 PRO C N 1
ATOM 3425 C CA . PRO B 1 178 ? -41.058 -11.744 -13.702 1.00 21.26 173 PRO C CA 1
ATOM 3426 C C . PRO B 1 178 ? -40.111 -10.569 -13.496 1.00 19.82 173 PRO C C 1
ATOM 3427 O O . PRO B 1 178 ? -40.015 -9.743 -14.353 1.00 23.85 173 PRO C O 1
ATOM 3431 N N . VAL B 1 179 ? -39.383 -10.622 -12.383 1.00 17.20 174 VAL C N 1
ATOM 3432 C CA . VAL B 1 179 ? -38.473 -9.488 -12.071 1.00 16.36 174 VAL C CA 1
ATOM 3433 C C . VAL B 1 179 ? -37.485 -9.307 -13.235 1.00 17.19 174 VAL C C 1
ATOM 3434 O O . VAL B 1 179 ? -36.993 -10.277 -13.805 1.00 20.64 174 VAL C O 1
ATOM 3438 N N . THR B 1 180 ? -37.121 -8.079 -13.512 1.00 17.14 175 THR C N 1
ATOM 3439 C CA . THR B 1 180 ? -36.058 -7.729 -14.479 1.00 18.40 175 THR C CA 1
ATOM 3440 C C . THR B 1 180 ? -34.765 -8.279 -13.864 1.00 17.68 175 THR C C 1
ATOM 3441 O O . THR B 1 180 ? -34.421 -7.864 -12.774 1.00 17.48 175 THR C O 1
ATOM 3445 N N . THR B 1 181 ? -34.050 -9.108 -14.617 1.00 20.82 176 THR C N 1
ATOM 3446 C CA . THR B 1 181 ? -32.840 -9.760 -14.100 1.00 20.58 176 THR C CA 1
ATOM 3447 C C . THR B 1 181 ? -31.659 -9.494 -15.036 1.00 19.32 176 THR C C 1
ATOM 3448 O O . THR B 1 181 ? -31.800 -9.716 -16.269 1.00 23.61 176 THR C O 1
ATOM 3452 N N . ILE B 1 182 ? -30.539 -9.072 -14.458 1.00 16.79 177 ILE C N 1
ATOM 3453 C CA . ILE B 1 182 ? -29.233 -8.900 -15.118 1.00 17.96 177 ILE C CA 1
ATOM 3454 C C . ILE B 1 182 ? -28.357 -9.988 -14.476 1.00 17.79 177 ILE C C 1
ATOM 3455 O O . ILE B 1 182 ? -28.188 -9.991 -13.238 1.00 16.98 177 ILE C O 1
ATOM 3460 N N . VAL B 1 183 ? -27.779 -10.865 -15.300 1.00 17.14 178 VAL C N 1
ATOM 3461 C CA . VAL B 1 183 ? -26.711 -11.772 -14.837 1.00 16.59 178 VAL C CA 1
ATOM 3462 C C . VAL B 1 183 ? -25.411 -11.265 -15.447 1.00 16.98 178 VAL C C 1
ATOM 3463 O O . VAL B 1 183 ? -25.237 -11.308 -16.665 1.00 19.89 178 VAL C O 1
ATOM 3467 N N . GLY B 1 184 ? -24.596 -10.665 -14.607 1.00 16.71 179 GLY C N 1
ATOM 3468 C CA . GLY B 1 184 ? -23.387 -10.004 -15.094 1.00 18.19 179 GLY C CA 1
ATOM 3469 C C . GLY B 1 184 ? -22.111 -10.761 -14.733 1.00 15.94 179 GLY C C 1
ATOM 3470 O O . GLY B 1 184 ? -22.138 -11.703 -13.893 1.00 17.57 179 GLY C O 1
ATOM 3471 N N . TYR B 1 185 ? -21.018 -10.421 -15.371 1.00 15.73 180 TYR C N 1
ATOM 3472 C CA . TYR B 1 185 ? -19.691 -10.926 -15.014 1.00 16.89 180 TYR C CA 1
ATOM 3473 C C . TYR B 1 185 ? -19.355 -10.484 -13.592 1.00 16.50 180 TYR C C 1
ATOM 3474 O O . TYR B 1 185 ? -19.508 -9.284 -13.250 1.00 17.42 180 TYR C O 1
ATOM 3483 N N . HIS B 1 186 ? -18.779 -11.383 -12.812 1.00 17.53 181 HIS C N 1
ATOM 3484 C CA . HIS B 1 186 ? -18.197 -11.002 -11.515 1.00 17.47 181 HIS C CA 1
ATOM 3485 C C . HIS B 1 186 ? -16.901 -10.277 -11.749 1.00 15.86 181 HIS C C 1
ATOM 3486 O O . HIS B 1 186 ? -16.225 -10.551 -12.729 1.00 18.21 181 HIS C O 1
ATOM 3493 N N . PRO B 1 187 ? -16.443 -9.413 -10.833 1.00 16.65 182 PRO C N 1
ATOM 3494 C CA . PRO B 1 187 ? -15.076 -8.887 -10.931 1.00 19.22 182 PRO C CA 1
ATOM 3495 C C . PRO B 1 187 ? -13.948 -9.911 -11.100 1.00 20.68 182 PRO C C 1
ATOM 3496 O O . PRO B 1 187 ? -12.970 -9.611 -11.762 1.00 25.76 182 PRO C O 1
ATOM 3500 N N . ALA B 1 188 ? -14.167 -11.139 -10.660 1.00 18.89 183 ALA C N 1
ATOM 3501 C CA . ALA B 1 188 ? -13.157 -12.209 -10.873 1.00 23.97 183 ALA C CA 1
ATOM 3502 C C . ALA B 1 188 ? -12.982 -12.581 -12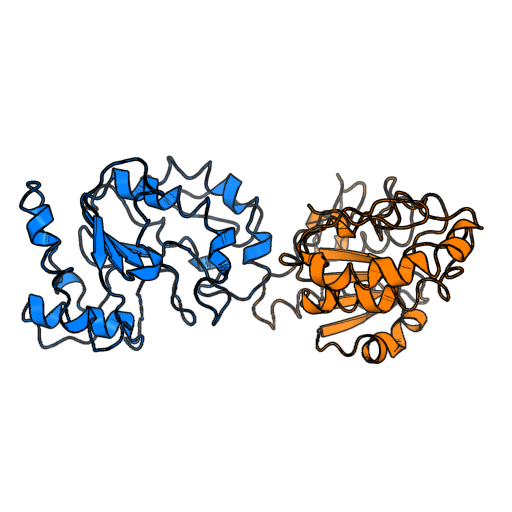.373 1.00 27.92 183 ALA C C 1
ATOM 3503 O O . ALA B 1 188 ? -11.942 -13.124 -12.710 1.00 33.06 183 ALA C O 1
ATOM 3505 N N . ALA B 1 189 ? -13.910 -12.264 -13.277 1.00 23.80 184 ALA C N 1
ATOM 3506 C CA . ALA B 1 189 ? -13.844 -12.678 -14.710 1.00 26.40 184 ALA C CA 1
ATOM 3507 C C . ALA B 1 189 ? -12.646 -11.997 -15.421 1.00 28.03 184 ALA C C 1
ATOM 3508 O O . ALA B 1 189 ? -12.355 -10.849 -15.172 1.00 35.29 184 ALA C O 1
ATOM 3510 N N . ARG B 1 190 ? -12.031 -12.723 -16.375 1.00 29.20 185 ARG C N 1
ATOM 3511 C CA . ARG B 1 190 ? -10.910 -12.233 -17.272 1.00 43.41 185 ARG C CA 1
ATOM 3512 C C . ARG B 1 190 ? -11.356 -11.016 -18.127 1.00 38.97 185 ARG C C 1
ATOM 3513 O O . ARG B 1 190 ? -12.572 -10.725 -18.338 1.00 30.09 185 ARG C O 1
ATOM 3521 N N . ASP B 1 191 ? -10.396 -10.209 -18.548 1.00 38.65 186 ASP C N 1
ATOM 3522 C CA . ASP B 1 191 ? -10.526 -9.255 -19.677 1.00 41.40 186 ASP C CA 1
ATOM 3523 C C . ASP B 1 191 ? -11.412 -8.105 -19.229 1.00 39.71 186 ASP C C 1
ATOM 3524 O O . ASP B 1 191 ? -12.113 -7.607 -20.082 1.00 34.97 186 ASP C O 1
ATOM 3529 N N . ARG B 1 192 ? -11.472 -7.760 -17.929 1.00 28.70 187 ARG C N 1
ATOM 3530 C CA . ARG B 1 192 ? -12.271 -6.564 -17.472 1.00 27.27 187 ARG C CA 1
ATOM 3531 C C . ARG B 1 192 ? -13.746 -6.645 -17.854 1.00 25.00 187 ARG C C 1
ATOM 3532 O O . ARG B 1 192 ? -14.399 -5.580 -18.097 1.00 25.08 187 ARG C O 1
ATOM 3540 N N . GLN B 1 193 ? -14.331 -7.823 -17.811 1.00 24.36 188 GLN C N 1
ATOM 3541 C CA A GLN B 1 193 ? -15.723 -7.980 -18.307 0.50 25.52 188 GLN C CA 1
ATOM 3542 C CA B GLN B 1 193 ? -15.723 -8.002 -18.279 0.50 24.61 188 GLN C CA 1
ATOM 3543 C C . GLN B 1 193 ? -16.701 -7.346 -17.306 1.00 21.96 188 GLN C C 1
ATOM 3544 O O . GLN B 1 193 ? -17.766 -6.844 -17.763 1.00 20.88 188 GLN C O 1
ATOM 3555 N N . PHE B 1 194 ? -16.409 -7.377 -16.007 1.00 20.56 189 PHE C N 1
ATOM 3556 C CA . PHE B 1 194 ? -17.256 -6.683 -15.000 1.00 18.59 189 PHE C CA 1
ATOM 3557 C C . PHE B 1 194 ? -17.336 -5.190 -15.353 1.00 19.76 189 PHE C C 1
ATOM 3558 O O . PHE B 1 194 ? -18.421 -4.610 -15.436 1.00 20.16 189 PHE C O 1
ATOM 3566 N N A GLU B 1 195 ? -16.194 -4.537 -15.525 0.50 22.94 190 GLU C N 1
ATOM 3567 N N B GLU B 1 195 ? -16.181 -4.576 -15.552 0.50 21.10 190 GLU C N 1
ATOM 3568 C CA A GLU B 1 195 ? -16.166 -3.095 -15.892 0.50 24.38 190 GLU C CA 1
ATOM 3569 C CA B GLU B 1 195 ? -16.121 -3.124 -15.859 0.50 21.23 190 GLU C CA 1
ATOM 3570 C C A GLU B 1 195 ? -17.008 -2.855 -17.148 0.50 24.68 190 GLU C C 1
ATOM 3571 C C B GLU B 1 195 ? -16.942 -2.850 -17.139 0.50 21.25 190 GLU C C 1
ATOM 3572 O O A GLU B 1 195 ? -17.755 -1.890 -17.222 0.50 26.32 190 GLU C O 1
ATOM 3573 O O B GLU B 1 195 ? -17.683 -1.873 -17.199 0.50 24.57 190 GLU C O 1
ATOM 3584 N N . LYS B 1 196 ? 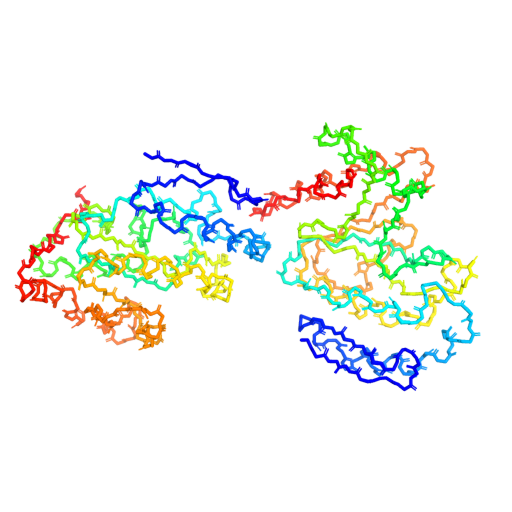-16.756 -3.663 -18.177 1.00 23.01 191 LYS C N 1
ATOM 3585 C CA . LYS B 1 196 ? -17.383 -3.513 -19.509 1.00 26.00 191 LYS C CA 1
ATOM 3586 C C . LYS B 1 196 ? -18.899 -3.683 -19.382 1.00 23.95 191 LYS C C 1
ATOM 3587 O O . LYS B 1 196 ? -19.630 -3.065 -20.191 1.00 25.91 191 LYS C O 1
ATOM 3593 N N . ASP B 1 197 ? -19.376 -4.456 -18.422 1.00 20.69 192 ASP C N 1
ATOM 3594 C CA . ASP B 1 197 ? -20.848 -4.649 -18.285 1.00 22.13 192 ASP C CA 1
ATOM 3595 C C . ASP B 1 197 ? -21.549 -3.346 -17.925 1.00 20.65 192 ASP C C 1
ATOM 3596 O O . ASP B 1 197 ? -22.741 -3.200 -18.278 1.00 22.53 192 ASP C O 1
ATOM 3601 N N . ARG B 1 198 ? -20.902 -2.451 -17.191 1.00 18.90 193 ARG C N 1
ATOM 3602 C CA . ARG B 1 198 ? -21.520 -1.157 -16.745 1.00 19.61 193 ARG C CA 1
ATOM 3603 C C . ARG B 1 198 ? -22.902 -1.421 -16.119 1.00 19.03 193 ARG C C 1
ATOM 3604 O O . ARG B 1 198 ? -23.877 -0.709 -16.358 1.00 20.25 193 ARG C O 1
ATOM 3612 N N . SER B 1 199 ? -22.989 -2.463 -15.293 1.00 17.17 194 SER C N 1
ATOM 3613 C CA . SER B 1 199 ? -24.313 -2.918 -14.799 1.00 17.51 194 SER C CA 1
ATOM 3614 C C . SER B 1 199 ? -24.999 -1.938 -13.847 1.00 16.02 194 SER C C 1
ATOM 3615 O O . SER B 1 199 ? -26.216 -1.835 -13.886 1.00 17.58 194 SER C O 1
ATOM 3618 N N . PHE B 1 200 ? -24.251 -1.197 -13.009 1.00 16.90 195 PHE C N 1
ATOM 3619 C CA . PHE B 1 200 ? -24.867 -0.260 -12.068 1.00 16.94 195 PHE C CA 1
ATOM 3620 C C . PHE B 1 200 ? -25.540 0.864 -12.889 1.00 17.34 195 PHE C C 1
ATOM 3621 O O . PHE B 1 200 ? -26.661 1.341 -12.577 1.00 18.09 195 PHE C O 1
ATOM 3629 N N A GLU B 1 201 ? -24.878 1.335 -13.940 0.50 18.47 196 GLU C N 1
ATOM 3630 N N B GLU B 1 201 ? -24.862 1.313 -13.932 0.50 18.48 196 GLU C N 1
ATOM 3631 C CA A GLU B 1 201 ? -25.405 2.345 -14.902 0.50 20.59 196 GLU C CA 1
ATOM 3632 C CA B GLU B 1 201 ? -25.371 2.321 -14.890 0.50 19.46 196 GLU C CA 1
ATOM 3633 C C A GLU B 1 201 ? -26.661 1.755 -15.568 0.50 18.75 196 GLU C C 1
ATOM 3634 C C B GLU B 1 201 ? -26.633 1.758 -15.566 0.50 18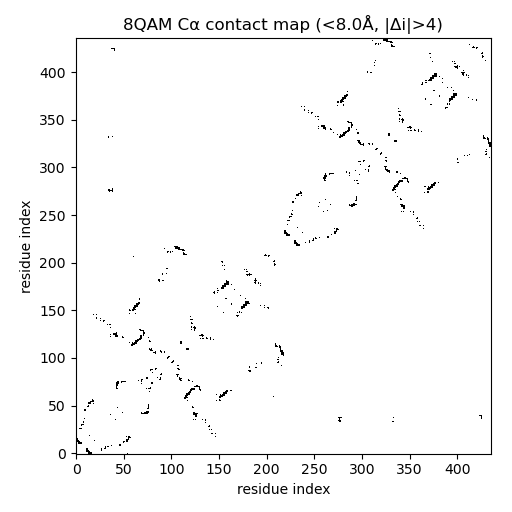.52 196 GLU C C 1
ATOM 3635 O O A GLU B 1 201 ? -27.712 2.416 -15.644 0.50 19.97 196 GLU C O 1
ATOM 3636 O O B GLU B 1 201 ? -27.657 2.459 -15.663 0.50 20.29 196 GLU C O 1
ATOM 3647 N N . LYS B 1 202 ? -26.593 0.502 -16.004 1.00 19.78 197 LYS C N 1
ATOM 3648 C CA A LYS B 1 202 ? -27.725 -0.160 -16.691 0.50 21.07 197 LYS C CA 1
ATOM 3649 C CA B LYS B 1 202 ? -27.749 -0.093 -16.711 0.50 21.22 197 LYS C CA 1
ATOM 3650 C C . LYS B 1 202 ? -28.929 -0.286 -15.745 1.00 18.19 197 LYS C C 1
ATOM 3651 O O . LYS B 1 202 ? -30.078 -0.112 -16.188 1.00 20.26 197 LYS C O 1
ATOM 3662 N N . ILE B 1 203 ? -28.709 -0.638 -14.498 1.00 17.19 198 ILE C N 1
ATOM 3663 C CA . ILE B 1 203 ? -29.806 -0.733 -13.508 1.00 17.61 198 ILE C CA 1
ATOM 3664 C C . ILE B 1 203 ? -30.555 0.603 -13.470 1.00 16.71 198 ILE C C 1
ATOM 3665 O O . ILE B 1 203 ? -31.814 0.616 -13.497 1.00 16.97 198 ILE C O 1
ATOM 3670 N N . ASN B 1 204 ? -29.855 1.711 -13.442 1.00 16.46 199 ASN C N 1
ATOM 3671 C CA . ASN B 1 204 ? -30.522 3.025 -13.395 1.00 17.68 199 ASN C CA 1
ATOM 3672 C C . ASN B 1 204 ? -31.254 3.308 -14.683 1.00 17.77 199 ASN C C 1
ATOM 3673 O O . ASN B 1 204 ? -32.355 3.896 -14.621 1.00 18.04 199 ASN C O 1
ATOM 3678 N N . GLU B 1 205 ? -30.717 2.908 -15.797 1.00 18.40 200 GLU C N 1
ATOM 3679 C CA . GLU B 1 205 ? -31.422 3.076 -17.098 1.00 20.31 200 GLU C CA 1
ATOM 3680 C C . GLU B 1 205 ? -32.738 2.275 -17.077 1.00 20.33 200 GLU C C 1
ATOM 3681 O O . GLU B 1 205 ? -33.791 2.804 -17.517 1.00 21.74 200 GLU C O 1
ATOM 3687 N N . LEU B 1 206 ? -32.709 1.069 -16.545 1.00 19.44 201 LEU C N 1
ATOM 3688 C CA . LEU B 1 206 ? -33.920 0.230 -16.410 1.00 20.69 201 LEU C CA 1
ATOM 3689 C C . LEU B 1 206 ? -34.957 0.892 -15.487 1.00 20.61 201 LEU C C 1
ATOM 3690 O O . LEU B 1 206 ? -36.154 0.959 -15.838 1.00 21.99 201 LEU C O 1
ATOM 3695 N N . LEU B 1 207 ? -34.536 1.393 -14.342 1.00 19.05 202 LEU C N 1
ATOM 3696 C CA . LEU B 1 207 ? -35.461 2.030 -13.428 1.00 17.90 202 LEU C CA 1
ATOM 3697 C C . LEU B 1 207 ? -36.099 3.253 -14.085 1.00 19.66 202 LEU C C 1
ATOM 3698 O O . LEU B 1 207 ? -37.310 3.453 -14.014 1.00 19.44 202 LEU C O 1
ATOM 3703 N N A GLU B 1 208 ? -35.307 4.104 -14.724 0.50 19.28 203 GLU C N 1
ATOM 3704 N N B GLU B 1 208 ? -35.279 4.104 -14.688 0.50 18.27 203 GLU C N 1
ATOM 3705 C CA A GLU B 1 208 ? -35.872 5.346 -15.310 0.50 20.48 203 GLU C CA 1
ATOM 3706 C CA B GLU B 1 208 ? -35.780 5.337 -15.344 0.50 20.58 203 GLU C CA 1
ATOM 3707 C C A GLU B 1 208 ? -36.784 5.026 -16.507 0.50 22.33 203 GLU C C 1
ATOM 3708 C C B GLU B 1 208 ? -36.762 5.014 -16.481 0.50 22.25 203 GLU C C 1
ATOM 3709 O O A GLU B 1 208 ? -37.792 5.711 -16.694 0.50 24.03 203 GLU C O 1
ATOM 3710 O O B GLU B 1 208 ? -37.777 5.704 -16.615 0.50 24.66 203 GLU C O 1
ATOM 3721 N N . LYS B 1 209 ? -36.487 4.000 -17.280 1.00 24.44 204 LYS C N 1
ATOM 3722 C CA . LYS B 1 209 ? -37.380 3.567 -18.388 1.00 27.04 204 LYS C CA 1
ATOM 3723 C C . LYS B 1 209 ? -38.725 3.086 -17.816 1.00 27.79 204 LYS C C 1
ATOM 3724 O O . LYS B 1 209 ? -39.738 3.257 -18.499 1.00 34.85 204 LYS C O 1
ATOM 3730 N N . ASP B 1 210 ? -38.722 2.589 -16.578 1.00 24.98 205 ASP C N 1
ATOM 3731 C CA . ASP B 1 210 ? -39.927 2.091 -15.867 1.00 26.96 205 ASP C CA 1
ATOM 3732 C C . ASP B 1 210 ? -40.534 3.238 -15.028 1.00 27.55 205 ASP C C 1
ATOM 3733 O O . ASP B 1 210 ? -41.268 2.951 -14.099 1.00 27.01 205 ASP C O 1
ATOM 3738 N N . ASN B 1 211 ? -40.080 4.483 -15.209 1.00 23.89 206 ASN C N 1
ATOM 3739 C CA . ASN B 1 211 ? -40.619 5.698 -14.523 1.00 23.29 206 ASN C CA 1
ATOM 3740 C C . ASN B 1 211 ? -40.422 5.604 -13.015 1.00 21.20 206 ASN C C 1
ATOM 3741 O O . ASN B 1 211 ? -41.217 6.140 -12.220 1.00 26.01 206 ASN C O 1
ATOM 3746 N N . LYS B 1 212 ? -39.311 5.014 -12.608 1.00 21.67 207 LYS C N 1
ATOM 3747 C CA A LYS B 1 212 ? -38.884 4.968 -11.195 0.50 21.39 207 LYS C CA 1
ATOM 3748 C CA B LYS B 1 212 ? -38.882 4.982 -11.194 0.50 20.72 207 LYS C CA 1
ATOM 3749 C C . LYS B 1 212 ? -37.621 5.811 -10.990 1.00 19.59 207 LYS C C 1
ATOM 3750 O O . LYS B 1 212 ? -36.838 6.030 -11.941 1.00 19.60 207 LYS C O 1
ATOM 3761 N N . VAL B 1 213 ? -37.434 6.241 -9.757 1.00 18.74 208 VAL C N 1
ATOM 3762 C CA . VAL B 1 213 ? -36.234 6.991 -9.336 1.00 18.39 208 VAL C CA 1
ATOM 3763 C C . VAL B 1 213 ? -35.027 6.067 -9.416 1.00 16.59 208 VAL C C 1
ATOM 3764 O O . VAL B 1 213 ? -35.071 4.963 -8.879 1.00 17.80 208 VAL C O 1
ATOM 3768 N N . PRO B 1 214 ? -33.914 6.516 -10.013 1.00 15.92 209 PRO C N 1
ATOM 3769 C CA . PRO B 1 214 ? -32.695 5.714 -10.022 1.00 16.35 209 PRO C CA 1
ATOM 3770 C C . PRO B 1 214 ? -32.071 5.586 -8.640 1.00 15.20 209 PRO C C 1
ATOM 3771 O O . PRO B 1 214 ? -32.316 6.387 -7.736 1.00 16.69 209 PRO C O 1
ATOM 3775 N N . ILE B 1 215 ? -31.207 4.596 -8.489 1.00 15.34 210 ILE C N 1
ATOM 3776 C CA . ILE B 1 215 ? -30.396 4.430 -7.261 1.00 15.10 210 ILE C CA 1
ATOM 3777 C C . ILE B 1 215 ? -29.335 5.535 -7.229 1.00 14.20 210 ILE C C 1
ATOM 3778 O O . ILE B 1 215 ? -28.656 5.761 -8.259 1.00 16.14 210 ILE C O 1
ATOM 3783 N N . ASN B 1 216 ? -29.084 6.087 -6.056 1.00 15.37 211 ASN C N 1
ATOM 3784 C CA . ASN B 1 216 ? -27.953 7.006 -5.851 1.00 15.95 211 ASN C CA 1
ATOM 3785 C C . ASN B 1 216 ? -26.787 6.112 -5.390 1.00 16.13 211 ASN C C 1
ATOM 3786 O O . ASN B 1 216 ? -26.581 5.916 -4.185 1.00 14.82 211 ASN C O 1
ATOM 3791 N N . TRP B 1 217 ? -26.026 5.586 -6.326 1.00 14.88 212 TRP C N 1
ATOM 3792 C CA . TRP B 1 217 ? -24.943 4.633 -5.961 1.00 14.48 212 TRP C CA 1
ATOM 3793 C C . TRP B 1 217 ? -23.910 5.299 -5.097 1.00 13.87 212 TRP C C 1
ATOM 3794 O O . TRP B 1 217 ? -23.190 4.608 -4.368 1.00 15.37 212 TRP C O 1
ATOM 3805 N N . ALA B 1 218 ? -23.684 6.607 -5.193 1.00 15.26 213 ALA C N 1
ATOM 3806 C CA . ALA B 1 218 ? -22.708 7.301 -4.344 1.00 16.80 213 ALA C CA 1
ATOM 3807 C C . ALA B 1 218 ? -23.076 7.225 -2.878 1.00 15.28 213 ALA C C 1
ATOM 3808 O O . ALA B 1 218 ? -22.189 7.456 -2.049 1.00 16.60 213 ALA C O 1
ATOM 3810 N N . GLN B 1 219 ? -24.305 6.856 -2.514 1.00 15.87 214 GLN C N 1
ATOM 3811 C CA . GLN B 1 219 ? -24.605 6.705 -1.078 1.00 15.23 214 GLN C CA 1
ATOM 3812 C C . GLN B 1 219 ? -23.789 5.567 -0.432 1.00 14.94 214 GLN C C 1
ATOM 3813 O O . GLN B 1 219 ? -23.688 5.548 0.770 1.00 15.83 214 GLN C O 1
ATOM 3819 N N . GLY B 1 220 ? -23.256 4.664 -1.243 1.00 14.34 215 GLY C N 1
ATOM 3820 C CA . GLY B 1 220 ? -22.495 3.577 -0.635 1.00 14.48 215 GLY C CA 1
ATOM 3821 C C . GLY B 1 220 ? -21.113 3.962 -0.187 1.00 12.64 215 GLY C C 1
ATOM 3822 O O . GLY B 1 220 ? -20.470 3.189 0.542 1.00 13.54 215 GLY C O 1
ATOM 3823 N N . PHE B 1 221 ? -20.607 5.131 -0.583 1.00 13.51 216 PHE C N 1
ATOM 3824 C CA . PHE B 1 221 ? -19.228 5.494 -0.194 1.00 13.54 216 PHE C CA 1
ATOM 3825 C C . PHE B 1 221 ? -19.098 5.690 1.321 1.00 13.63 216 PHE C C 1
ATOM 3826 O O . PHE B 1 221 ? -19.985 6.244 1.979 1.00 15.97 216 PHE C O 1
ATOM 3834 N N . ILE B 1 222 ? -17.972 5.198 1.852 1.00 14.35 217 ILE C N 1
ATOM 3835 C CA . ILE B 1 222 ? -17.548 5.383 3.247 1.00 15.45 217 ILE C CA 1
ATOM 3836 C C . ILE B 1 222 ? -16.411 6.404 3.173 1.00 15.10 217 ILE C C 1
ATOM 3837 O O . ILE B 1 222 ? -15.475 6.225 2.342 1.00 16.02 217 ILE C O 1
ATOM 3842 N N . TYR B 1 223 ? -16.488 7.464 3.949 1.00 16.26 218 TYR C N 1
ATOM 3843 C CA . TYR B 1 223 ? -15.513 8.556 3.945 1.00 15.67 218 TYR C CA 1
ATOM 3844 C C . TYR B 1 223 ? -14.586 8.522 5.156 1.00 18.60 218 TYR C C 1
ATOM 3845 O O . TYR B 1 223 ? -14.794 7.777 6.087 1.00 21.25 218 TYR C O 1
#

Sequence (436 aa):
MNSSVTVSHAPYTITYHDDWEEPVMSQQLVEFYNEEEVVASWLLRRDETSPIPDKFFIIQLKQQPLRRNKRVCVCGIDPYPKDGTGVPFESPNFTKKSIKEIASSSSISRLTGVIDYKGYNLNIIDDGVIPWNYYLSCKLGETKSHAIYWDDKKISKKLLLQHITKHVSSVLYCLGKTDFSNIRRAKLEESPVTTIVGYHPAARDRQFEKDRSFEKKINELLEKKDNKVPINWAQGFIYYMNSVTTVSHAPYTTITTYHDDWEPVMSSQLVEFYNEVVASWLLRDEETSPIPDDKKFFIIQLKQPLRNKRVCVCGIDPYPKDGTGVPFESPNFTKKSIKKEEIASSSSISRLTGVIDYKKGYNLNIIDGVIPWNYYLSCKKLGETKKSHAIIYWDKKISKLLLQQHITKHVSSVLYCLGKTDFSNIRAKLESPVTTIVGYHPAARDRQQFEEKDRSFEEKKINELLEEKDNKKVPINWAQGFIY

Secondary structure (DSSP, 8-state):
-EEEE-SSTT-EEEE-GGGHHHHHHHHHHHHHHHHHHTTS-EES-GGGTTGGGGS-STT--EEEEESS--TTT--SSTT--TTS--HHHHHHHHHHHHHH-----SEE-GGGSTTEEEEESSS-EETT-TTTTHHHHHHHHHHHHHHHTTT-SEEEEE-HHHHTTGGGG-SS--EEEEE--TT-STTTTTT--HHHHHHHHHHHTT-PPP-GGGGEE-/-EEEE-SSTT-EEEE-GGGHHHHHHHHHHHHHHHHHHHTS-EES-GGGTTGGGGS-STT-SEEEEESS--SSS--SSTT--TTS--HHHHHHHHHHHHHH-----SEE-GGGSTTEEEEESSS-EETT-TTTTHHHHHHHHHHHHHHHHHH-SEEEEE-HHHHTTHHHHH---SEEEEE--TTSSTTHHHHH-HHHHHHHHHHHTT-PPP-GGGGEE-

GO terms:
  GO:0039693 viral DNA genome replication (P, IDA)
  GO:0004844 uracil DNA N-glycosylase activity (F, EXP)
  GO:0005515 protein binding (F, IPI)